Protein AF-A0A976FMQ2-F1 (afdb_monomer)

Solvent-accessible surface area (backbone atoms only — not comparable to full-atom values): 28570 Å² total; per-residue (Å²): 135,79,75,69,65,55,59,58,52,51,51,53,51,54,48,51,52,52,53,52,55,51,50,53,50,53,50,52,52,49,61,71,37,53,89,80,43,77,64,70,78,73,62,71,70,84,76,75,85,75,81,86,77,89,84,86,90,81,86,89,79,91,83,83,87,80,92,86,85,88,82,91,86,89,84,80,89,77,91,83,84,82,88,76,90,79,91,83,90,80,89,81,87,88,83,89,86,84,91,80,91,78,89,80,88,80,90,79,91,76,91,74,92,77,89,82,89,81,91,77,87,81,90,85,78,88,80,83,91,77,90,82,79,87,81,90,78,90,79,89,78,90,72,93,76,81,85,75,87,73,80,88,69,81,72,70,80,70,83,70,49,73,66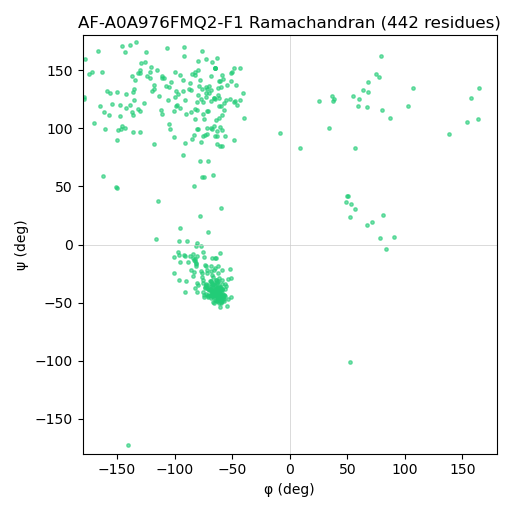,57,50,53,51,55,57,52,48,75,75,53,91,76,56,73,56,98,84,33,38,54,44,46,55,51,28,50,48,47,25,47,68,73,70,52,79,65,35,73,42,79,54,99,92,47,77,39,68,58,24,35,34,31,39,54,53,37,48,48,32,40,69,41,27,68,15,95,44,73,64,54,19,38,52,52,39,26,47,36,33,71,73,54,52,30,43,42,71,82,67,82,52,78,59,54,49,79,35,85,87,42,47,29,28,75,34,68,87,70,64,76,63,74,50,65,61,58,48,52,53,49,50,58,59,48,65,77,62,56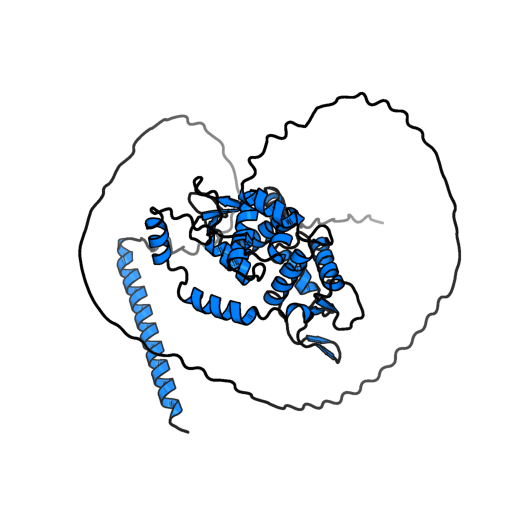,91,40,74,65,57,52,54,48,52,71,65,57,54,80,64,77,74,75,84,81,74,70,67,87,75,34,52,68,59,51,57,54,31,66,39,74,67,43,42,56,36,48,52,41,21,50,50,41,48,29,57,74,68,66,50,51,36,76,52,98,90,39,71,51,22,39,37,31,37,54,51,35,51,49,34,39,74,45,41,61,17,90,50,71,61,34,24,39,50,52,47,31,50,32,42,76,70,57,52,27,45,55,74,50,86,87,54,90,70,58,50,83,38,89,51,50,30,29,56,51,77,59,65,72,57,54,55,52,51,53,48,51,54,52,49,73,73,52,80,81,82,81,80,81,80,80,79,82,85,82,90,129

pLDDT: mean 73.3, std 23.25, range [31.88, 98.5]

InterPro domains:
  IPR000591 DEP domain [PF00610] (198-268)
  IPR000591 DEP domain [PS50186] (194-270)
  IPR000591 DEP domain [SM00049] (194-270)
  IPR000591 DEP domain [SM00049] (338-413)
  IPR036388 Winged helix-like DNA-binding domain superfamily [G3DSA:1.10.10.10] (186-280)
  IPR036388 Winged helix-like DNA-binding domain superfamily [G3DSA:1.10.10.10] (329-424)
  IPR036390 Winged helix DNA-binding domain superfamily [SSF46785] (196-270)
  IPR036390 Winged helix DNA-binding domain superfamily [SSF46785] (343-406)

Secondary structure (DSSP, 8-state):
--SHHHHHHHHHHHHHHHHHHHHHHHHHHHHHHTTT--GGGT---------PPP-----------------------------------------------------------------------------------------------------------HHHHHHHHHHTTS---EETTEEHHHHHHHHHHHHHHS--EEEEETTEEEEEEEEHHHHHHHHHHTTS-SSHHHHHHHHHHHHHTTSEEETTS--SS----TT-EEEE-GGGTT-THHHHHHHHHHHHGGG---HHHHHHHHHHTTS-------GGGS-HHHHHH--HHHHHHHHHHHHHHHHHTT--EEETTEEEEEEHHHHHHHHHHTTS-SSHHHHHHHHHHHHHTTSEEESSTT--S--SSS-EEEE---HHHHHHHHHHHHHHH---------PPPPP-

Mean predicted aligned error: 18.27 Å

Sequence (444 aa):
MTRNYRSSQDDIRALLARTTQALDKIVSIRESMEDLVDFKQFERKPHRLSRPSRVSSSIAELGEHTTRSTPASSYGSTDTSSLSEDTLDRSTNSTVHSSSSFEDEEEHDVDRSREDEGKRHLDSDRSDRRELEEAEEDEAFDGNQTSSSIASSITTVEDITPLKEARLDRLKSIHISFHEGLPKEFFQALCRFLNSALEVKTRHSRFNFYKEAFTGGDAVREMMVSGFAEDHQTATRYGNVLVRLGFIEHVSRTDDQLHNSKDNFYRFTKMLEYDDLAEAFALDTAMRRRTSINANNYRESVVSNESGDVVDYDFATATDEVHALVTDESLQVMARVLHQVFERKNKLLFYKGFVGCFLGAEAVNVMREMRIATTLIDAVLIGQALLDEGLIEPIATTISTFQDNYTGQRMHKNDAIEDYNACRVRMKAAVPLRINLTYPALII

Nearest PDB structures (foldseek):
  6pcv-assembly1_A  TM=8.629E-01  e=3.515E-04  Homo sapiens
  7pec-assembly1_I  TM=3.908E-01  e=3.790E-07  Homo sapiens
  7ped-assembly1_A  TM=6.655E-01  e=2.702E-04  Homo sapiens
  7syf-assembly1_A  TM=4.374E-01  e=1.852E-05  Homo sapiens
  6n9g-assembly2_B  TM=3.089E-01  e=1.614E-03  Bos taurus

Structure (mmCIF, N/CA/C/O backbone):
data_AF-A0A976FMQ2-F1
#
_entry.id   AF-A0A976FMQ2-F1
#
loop_
_atom_site.group_PDB
_atom_site.id
_atom_site.type_symbol
_atom_site.label_atom_id
_atom_site.label_alt_id
_atom_site.label_comp_id
_atom_site.label_asym_id
_atom_site.label_entity_id
_atom_site.label_seq_id
_atom_site.pdbx_PDB_ins_code
_atom_site.Cartn_x
_atom_site.Cartn_y
_atom_site.Cartn_z
_atom_site.occupancy
_atom_site.B_iso_or_equiv
_atom_site.auth_seq_id
_atom_site.auth_comp_id
_atom_site.auth_asym_id
_atom_site.auth_atom_id
_atom_site.pdbx_PDB_model_num
ATOM 1 N N . MET A 1 1 ? -17.821 13.929 -47.823 1.00 51.62 1 MET A N 1
ATOM 2 C CA . MET A 1 1 ? -16.886 14.340 -46.748 1.00 51.62 1 MET A CA 1
ATOM 3 C C . MET A 1 1 ? -17.206 15.697 -46.093 1.00 51.62 1 MET A C 1
ATOM 5 O O . MET A 1 1 ? -16.509 16.079 -45.171 1.00 51.62 1 MET A O 1
ATOM 9 N N . THR A 1 2 ? -18.283 16.411 -46.446 1.00 51.62 2 THR A N 1
ATOM 10 C CA . THR A 1 2 ? -18.580 17.764 -45.909 1.00 51.62 2 THR A CA 1
ATOM 11 C C . THR A 1 2 ? -19.551 17.813 -44.716 1.00 51.62 2 THR A C 1
ATOM 13 O O . THR A 1 2 ? -19.881 18.898 -44.245 1.00 51.62 2 THR A O 1
ATOM 16 N N . ARG A 1 3 ? -20.021 16.666 -44.198 1.00 53.28 3 ARG A N 1
ATOM 17 C CA . ARG A 1 3 ? -21.037 16.618 -43.122 1.00 53.28 3 ARG A CA 1
ATOM 18 C C . ARG A 1 3 ? -20.473 16.709 -41.693 1.00 53.28 3 ARG A C 1
ATOM 20 O O . ARG A 1 3 ? -21.196 17.170 -40.822 1.00 53.28 3 ARG A O 1
ATOM 27 N N . ASN A 1 4 ? -19.195 16.381 -41.474 1.00 56.31 4 ASN A N 1
ATOM 28 C CA . ASN A 1 4 ? -18.569 16.402 -40.136 1.00 56.31 4 ASN A CA 1
ATOM 29 C C . ASN A 1 4 ? -18.052 17.778 -39.688 1.00 56.31 4 ASN A C 1
ATOM 31 O O . ASN A 1 4 ? -17.734 17.956 -38.520 1.00 56.31 4 ASN A O 1
ATOM 35 N N . TYR A 1 5 ? -17.978 18.765 -40.583 1.00 60.78 5 TYR A N 1
ATOM 36 C CA . TYR A 1 5 ? -17.460 20.094 -40.226 1.00 60.78 5 TYR A CA 1
ATOM 37 C C . TYR A 1 5 ? -18.495 20.994 -39.535 1.00 60.78 5 TYR A C 1
ATOM 39 O O . TYR A 1 5 ? -18.134 22.002 -38.939 1.00 60.78 5 TYR A O 1
ATOM 47 N N . ARG A 1 6 ? -19.791 20.661 -39.629 1.00 64.75 6 ARG A N 1
ATOM 48 C CA . ARG A 1 6 ? -20.857 21.460 -39.003 1.00 64.75 6 ARG A CA 1
ATOM 49 C C . ARG A 1 6 ? -21.047 21.131 -37.525 1.00 64.75 6 ARG A C 1
ATOM 51 O O . ARG A 1 6 ? -21.249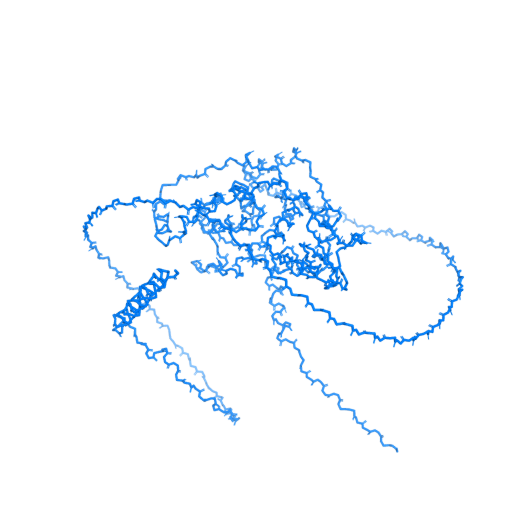 22.054 -36.747 1.00 64.75 6 ARG A O 1
ATOM 58 N N . SER A 1 7 ? -20.917 19.861 -37.133 1.00 69.62 7 SER A N 1
ATOM 59 C CA . SER A 1 7 ? -21.053 19.462 -35.725 1.00 69.62 7 SER A CA 1
ATOM 60 C C . SER A 1 7 ? -19.954 20.070 -34.855 1.00 69.62 7 SER A C 1
ATOM 62 O O . SER A 1 7 ? -20.250 20.630 -33.807 1.00 69.62 7 SER A O 1
ATOM 64 N N . SER A 1 8 ? -18.706 20.090 -35.339 1.00 81.88 8 SER A N 1
ATOM 65 C CA . SER A 1 8 ? -17.591 20.693 -34.598 1.00 81.88 8 SER A CA 1
ATOM 66 C C . SER A 1 8 ? -17.756 22.201 -34.388 1.00 81.88 8 SER A C 1
ATOM 68 O O . SER A 1 8 ? -17.347 22.732 -33.358 1.00 81.88 8 SER A O 1
ATOM 70 N N . GLN A 1 9 ? -18.384 22.909 -35.329 1.00 89.75 9 GLN A N 1
ATOM 71 C CA . GLN A 1 9 ? -18.620 24.345 -35.198 1.00 89.75 9 GLN A CA 1
ATOM 72 C C . GLN A 1 9 ? -19.699 24.664 -34.152 1.00 89.75 9 GLN A C 1
ATOM 74 O O . GLN A 1 9 ? -19.568 25.649 -33.421 1.00 89.75 9 GLN A O 1
ATOM 79 N N . ASP A 1 10 ? -20.742 23.841 -34.059 1.00 91.56 10 ASP A N 1
ATOM 80 C CA . ASP A 1 10 ? -21.799 24.009 -33.059 1.00 91.56 10 ASP A CA 1
ATOM 81 C C . ASP A 1 10 ? -21.313 23.628 -31.652 1.00 91.56 10 ASP A C 1
ATOM 83 O O . ASP A 1 10 ? -21.621 24.339 -30.694 1.00 91.56 10 ASP A O 1
ATOM 87 N N . ASP A 1 11 ? -20.447 22.618 -31.534 1.00 90.06 11 ASP A N 1
ATOM 88 C CA . ASP A 1 11 ? -19.794 22.259 -30.268 1.00 90.06 11 ASP A CA 1
ATOM 89 C C . ASP A 1 11 ? -18.900 23.393 -29.742 1.00 90.06 11 ASP A C 1
ATOM 91 O O . ASP A 1 11 ? -18.936 23.723 -28.552 1.00 90.06 11 ASP A O 1
ATOM 95 N N . ILE A 1 12 ? -18.146 24.053 -30.631 1.00 92.62 12 ILE A N 1
ATOM 96 C CA . ILE A 1 12 ? -17.323 25.221 -30.278 1.00 92.62 12 ILE A CA 1
ATOM 97 C C . ILE A 1 12 ? -18.205 26.384 -29.807 1.00 92.62 12 ILE A C 1
ATOM 99 O O . ILE A 1 12 ? -17.895 27.023 -28.800 1.00 92.62 12 ILE A O 1
ATOM 103 N N . ARG A 1 13 ? -19.332 26.653 -30.480 1.00 95.56 13 ARG A N 1
ATOM 104 C CA . ARG A 1 13 ? -20.279 27.698 -30.047 1.00 95.56 13 ARG A CA 1
ATOM 105 C C . ARG A 1 13 ? -20.900 27.376 -28.690 1.00 95.56 13 ARG A C 1
ATOM 107 O O . ARG A 1 13 ? -20.999 28.265 -27.847 1.00 95.56 13 ARG A O 1
ATOM 114 N N . ALA A 1 14 ? -21.278 26.120 -28.460 1.00 94.94 14 ALA A N 1
ATOM 115 C CA . ALA A 1 14 ? -21.835 25.670 -27.190 1.00 94.94 14 ALA A CA 1
ATOM 116 C C . ALA A 1 14 ? -20.808 25.737 -26.048 1.00 94.94 14 ALA A C 1
ATOM 118 O O . ALA A 1 14 ? -21.165 26.027 -24.904 1.00 94.94 14 ALA A O 1
ATOM 119 N N . LEU A 1 15 ? -19.529 25.479 -26.335 1.00 94.19 15 LEU A N 1
ATOM 120 C CA . LEU A 1 15 ? -18.450 25.667 -25.369 1.00 94.19 15 LEU A CA 1
ATOM 121 C C . LEU A 1 15 ? -18.282 27.149 -25.020 1.00 94.19 15 LEU A C 1
ATOM 123 O O . LEU A 1 15 ? -18.333 27.486 -23.842 1.00 94.19 15 LEU A O 1
ATOM 127 N N . LEU A 1 16 ? -18.176 28.024 -26.025 1.00 96.88 16 LEU A N 1
ATOM 128 C CA . LEU A 1 16 ? -18.038 29.468 -25.818 1.00 96.88 16 LEU A CA 1
ATOM 129 C C . LEU A 1 16 ? -19.204 30.046 -25.008 1.00 96.88 16 LEU A C 1
ATOM 131 O O . LEU A 1 16 ? -18.970 30.784 -24.056 1.00 96.88 16 LEU A O 1
ATOM 135 N N . ALA A 1 17 ? -20.444 29.650 -25.313 1.00 96.94 17 ALA A N 1
ATOM 136 C CA . ALA A 1 17 ? -21.622 30.082 -24.563 1.00 96.94 17 ALA A CA 1
ATOM 137 C C . ALA A 1 17 ? -21.560 29.667 -23.081 1.00 96.94 17 ALA A C 1
ATOM 139 O O . ALA A 1 17 ? -21.852 30.476 -22.200 1.00 96.94 17 ALA A O 1
ATOM 140 N N . ARG A 1 18 ? -21.123 28.432 -22.791 1.00 96.00 18 ARG A N 1
ATOM 141 C CA . ARG A 1 18 ? -20.922 27.960 -21.411 1.00 96.00 18 ARG A CA 1
ATOM 142 C C . ARG A 1 18 ? -19.816 28.732 -20.697 1.00 96.00 18 ARG A C 1
ATOM 144 O O . ARG A 1 18 ? -19.969 29.046 -19.519 1.00 96.00 18 ARG A O 1
ATOM 151 N N . THR A 1 19 ? -18.725 29.061 -21.389 1.00 95.19 19 THR A N 1
ATOM 152 C CA . THR A 1 19 ? -17.627 29.850 -20.815 1.00 95.19 19 THR A CA 1
ATOM 153 C C . THR A 1 19 ? -18.071 31.276 -20.494 1.00 95.19 19 THR A C 1
ATOM 155 O O . THR A 1 19 ? -17.797 31.755 -19.397 1.00 95.19 19 THR A O 1
ATOM 158 N N . THR A 1 20 ? -18.811 31.933 -21.392 1.00 96.19 20 THR A N 1
ATOM 159 C CA . THR A 1 20 ? -19.374 33.269 -21.143 1.00 96.19 20 THR A CA 1
ATOM 160 C C . THR A 1 20 ? -20.338 33.250 -19.959 1.00 96.19 20 THR A C 1
ATOM 162 O O . THR A 1 20 ? -20.176 34.037 -19.034 1.00 96.19 20 THR A O 1
ATOM 165 N N . GLN A 1 21 ? -21.255 32.279 -19.907 1.00 96.94 21 GLN A N 1
ATOM 166 C CA . GLN A 1 21 ? -22.187 32.142 -18.786 1.00 96.94 21 GLN A CA 1
ATOM 167 C C . GLN A 1 21 ? -21.468 31.903 -17.446 1.00 96.94 21 GLN A C 1
ATOM 169 O O . GLN A 1 21 ? -21.910 32.388 -16.404 1.00 96.94 21 GLN A O 1
ATOM 174 N N . ALA A 1 22 ? -20.368 31.144 -17.448 1.00 95.19 22 ALA A N 1
ATOM 175 C CA . ALA A 1 22 ? -19.563 30.928 -16.250 1.00 95.19 22 ALA A CA 1
ATOM 176 C C . ALA A 1 22 ? -18.860 32.216 -15.791 1.00 95.19 22 ALA A C 1
ATOM 178 O O . ALA A 1 22 ? -18.843 32.499 -14.594 1.00 95.19 22 ALA A O 1
ATOM 179 N N . LEU A 1 23 ? -18.328 33.012 -16.725 1.00 96.75 23 LEU A N 1
ATOM 180 C CA . LEU A 1 23 ? -17.718 34.308 -16.419 1.00 96.75 23 LEU A CA 1
ATOM 181 C C . LEU A 1 23 ? -18.743 35.292 -15.845 1.00 96.75 23 LEU A C 1
ATOM 183 O O . LEU A 1 23 ? -18.464 35.906 -14.818 1.00 96.75 23 LEU A O 1
ATOM 187 N N . ASP A 1 24 ? -19.941 35.367 -16.424 1.00 96.75 24 ASP A N 1
ATOM 188 C CA . ASP A 1 24 ? -21.017 36.230 -15.921 1.00 96.75 24 ASP A CA 1
ATOM 189 C C . ASP A 1 24 ? -21.428 35.847 -14.491 1.00 96.75 24 ASP A C 1
ATOM 191 O O . ASP A 1 24 ? -21.626 36.713 -13.641 1.00 96.75 24 ASP A O 1
ATOM 195 N N . LYS A 1 25 ? -21.481 34.543 -14.179 1.00 96.44 25 LYS A N 1
ATOM 196 C CA . LYS A 1 25 ? -21.733 34.069 -12.808 1.00 96.44 25 LYS A CA 1
ATOM 197 C C . LYS A 1 25 ? -20.627 34.473 -11.836 1.00 96.44 25 LYS A C 1
ATOM 199 O O . LYS A 1 25 ? -20.933 34.859 -10.714 1.00 96.44 25 LYS A O 1
ATOM 204 N N . ILE A 1 26 ? -19.359 34.399 -12.243 1.00 94.62 26 ILE A N 1
ATOM 205 C CA . ILE A 1 26 ? -18.229 34.822 -11.400 1.00 94.62 26 ILE A CA 1
ATOM 206 C C . ILE A 1 26 ? -18.301 36.328 -11.126 1.00 94.62 26 ILE A C 1
ATOM 208 O O . ILE A 1 26 ? -18.106 36.745 -9.986 1.00 94.62 26 ILE A O 1
ATOM 212 N N . VAL A 1 27 ? -18.610 37.133 -12.147 1.00 95.25 27 VAL A N 1
ATOM 213 C CA . VAL A 1 27 ? -18.786 38.585 -11.999 1.00 95.25 27 VAL A CA 1
ATOM 214 C C . VAL A 1 27 ? -19.956 38.891 -11.065 1.00 95.25 27 VAL A C 1
ATOM 216 O O . VAL A 1 27 ? -19.775 39.637 -10.111 1.00 95.25 27 VAL A O 1
ATOM 219 N N . SER A 1 28 ? -21.104 38.237 -11.254 1.00 95.88 28 SER A N 1
ATOM 220 C CA . SER A 1 28 ? -22.279 38.413 -10.394 1.00 95.88 28 SER A CA 1
ATOM 221 C C . SER A 1 28 ? -22.006 38.037 -8.932 1.00 95.88 28 SER A C 1
ATOM 223 O O . SER A 1 28 ? -22.394 38.777 -8.028 1.00 95.88 28 SER A O 1
ATOM 225 N N . ILE A 1 29 ? -21.290 36.933 -8.677 1.00 94.38 29 ILE A N 1
ATOM 226 C CA . ILE A 1 29 ? -20.874 36.556 -7.317 1.00 94.38 29 ILE A CA 1
ATOM 227 C C . ILE A 1 29 ? -19.949 37.628 -6.734 1.00 94.38 29 ILE A C 1
ATOM 229 O O . ILE A 1 29 ? -20.152 38.051 -5.598 1.00 94.38 29 ILE A O 1
ATOM 233 N N . ARG A 1 30 ? -18.963 38.104 -7.504 1.00 90.38 30 ARG A N 1
ATOM 234 C CA . ARG A 1 30 ? -18.034 39.148 -7.056 1.00 90.38 30 ARG A CA 1
ATOM 235 C C . ARG A 1 30 ? -18.767 40.435 -6.677 1.00 90.38 30 ARG A C 1
ATOM 237 O O . ARG A 1 30 ? -18.513 40.947 -5.594 1.00 90.38 30 ARG A O 1
ATOM 244 N N . GLU A 1 31 ? -19.668 40.916 -7.529 1.00 92.62 31 GLU A N 1
ATOM 245 C CA . GLU A 1 31 ? -20.476 42.115 -7.271 1.00 92.62 31 GLU A CA 1
ATOM 246 C C . GLU A 1 31 ? -21.351 41.932 -6.024 1.00 92.62 31 GLU A C 1
ATOM 248 O O . GLU A 1 31 ? -21.393 42.808 -5.167 1.00 92.62 31 GLU A O 1
ATOM 253 N N . SER A 1 32 ? -21.964 40.754 -5.842 1.00 94.94 32 SER A N 1
ATOM 254 C CA . SER A 1 32 ? -22.770 40.463 -4.644 1.00 94.94 32 SER A CA 1
ATOM 255 C C . SER A 1 32 ? -21.963 40.421 -3.339 1.00 94.94 32 SER A C 1
ATOM 257 O O . SER A 1 32 ? -22.523 40.580 -2.256 1.00 94.94 32 SER A O 1
ATOM 259 N N . MET A 1 33 ? -20.650 40.195 -3.428 1.00 89.25 33 MET A N 1
ATOM 260 C CA . MET A 1 33 ? -19.748 40.137 -2.279 1.00 89.25 33 MET A CA 1
ATOM 261 C C . MET A 1 33 ? -19.025 41.462 -2.013 1.00 89.25 33 MET A C 1
ATOM 263 O O . MET A 1 33 ? -18.372 41.581 -0.979 1.00 89.25 33 MET A O 1
ATOM 267 N N . GLU A 1 34 ? -19.123 42.449 -2.907 1.00 87.12 34 GLU A N 1
ATOM 268 C CA . GLU A 1 34 ? -18.390 43.720 -2.810 1.00 87.12 34 GLU A CA 1
ATOM 269 C C . GLU A 1 34 ? -18.846 44.577 -1.616 1.00 87.12 34 GLU A C 1
ATOM 271 O O . GLU A 1 34 ? -18.027 45.266 -1.012 1.00 87.12 34 GLU A O 1
ATOM 276 N N . ASP A 1 35 ? -20.102 44.431 -1.182 1.00 86.25 35 ASP A N 1
ATOM 277 C CA . ASP A 1 35 ? -20.623 45.073 0.035 1.00 86.25 35 ASP A CA 1
ATOM 278 C C . ASP A 1 35 ? -20.178 44.372 1.335 1.00 86.25 35 ASP A C 1
ATOM 280 O O . ASP A 1 35 ? -20.179 44.971 2.412 1.00 86.25 35 ASP A O 1
ATOM 284 N N . LEU A 1 36 ? -19.807 43.090 1.254 1.00 85.81 36 LEU A N 1
ATOM 285 C CA . LEU A 1 36 ? -19.478 42.239 2.406 1.00 85.81 36 LEU A CA 1
ATOM 286 C C . LEU A 1 36 ? -17.967 42.097 2.623 1.00 85.81 36 LEU A C 1
ATOM 288 O O . LEU A 1 36 ? -17.523 41.795 3.732 1.00 85.81 36 LEU A O 1
ATOM 292 N N . VAL A 1 37 ? -17.173 42.279 1.568 1.00 85.00 37 VAL A N 1
ATOM 293 C CA . VAL A 1 37 ? -15.734 42.019 1.565 1.00 85.00 37 VAL A CA 1
ATOM 294 C C . VAL A 1 37 ? -14.998 43.227 0.999 1.00 85.00 37 VAL A C 1
ATOM 296 O O . VAL A 1 37 ? -15.085 43.525 -0.188 1.00 85.00 37 VAL A O 1
ATOM 299 N N . ASP A 1 38 ? -14.186 43.888 1.830 1.00 84.75 38 ASP A N 1
ATOM 300 C CA . ASP A 1 38 ? -13.262 44.918 1.347 1.00 84.75 38 ASP A CA 1
ATOM 301 C C . ASP A 1 38 ? -12.115 44.256 0.568 1.00 84.75 38 ASP A C 1
ATOM 303 O O . ASP A 1 38 ? -11.122 43.785 1.134 1.00 84.75 38 ASP A O 1
ATOM 307 N N . PHE A 1 39 ? -12.261 44.186 -0.754 1.00 78.81 39 PHE A N 1
ATOM 308 C CA . PHE A 1 39 ? -11.273 43.577 -1.643 1.00 78.81 39 PHE A CA 1
ATOM 309 C C . PHE A 1 39 ? -9.951 44.361 -1.719 1.00 78.81 39 PHE A C 1
ATOM 311 O O . PHE A 1 39 ? -8.944 43.805 -2.167 1.00 78.81 39 PHE A O 1
ATOM 318 N N . LYS A 1 40 ? -9.889 45.600 -1.202 1.00 78.25 40 LYS A N 1
ATOM 319 C CA . LYS A 1 40 ? -8.642 46.384 -1.156 1.00 78.25 40 LYS A CA 1
ATOM 320 C C . LYS A 1 40 ? -7.580 45.759 -0.256 1.00 78.25 40 LYS A C 1
ATOM 322 O O . LYS A 1 40 ? -6.397 46.027 -0.446 1.00 78.25 40 LYS A O 1
ATOM 327 N N . GLN A 1 41 ? -7.961 44.883 0.677 1.00 78.75 41 GLN A N 1
ATOM 328 C CA . GLN A 1 41 ? -6.995 44.147 1.499 1.00 78.75 41 GLN A CA 1
ATOM 329 C C . GLN A 1 41 ? -6.176 43.117 0.694 1.00 78.75 41 GLN A C 1
ATOM 331 O O . GLN A 1 41 ? -5.070 42.753 1.100 1.00 78.75 41 GLN A O 1
ATOM 336 N N . PHE A 1 42 ? -6.691 42.663 -0.456 1.00 77.75 42 PHE A N 1
ATOM 337 C CA . PHE A 1 42 ? -6.021 41.693 -1.332 1.00 77.75 42 PHE A CA 1
ATOM 338 C C . PHE A 1 42 ? -5.223 42.349 -2.459 1.00 77.75 42 PHE A C 1
ATOM 340 O O . PHE A 1 42 ? -4.345 41.707 -3.039 1.00 77.75 42 PHE A O 1
ATOM 347 N N . GLU A 1 43 ? -5.447 43.638 -2.721 1.00 76.06 43 GLU A N 1
ATOM 348 C CA . GLU A 1 43 ? -4.567 44.457 -3.550 1.00 76.06 43 GLU A CA 1
ATOM 349 C C . GLU A 1 43 ? -3.259 44.726 -2.789 1.00 76.06 43 GLU A C 1
ATOM 351 O O . GLU A 1 43 ? -2.980 45.826 -2.306 1.00 76.06 43 GLU A O 1
ATOM 356 N N . ARG A 1 44 ? -2.418 43.691 -2.654 1.00 71.25 44 ARG A N 1
ATOM 357 C CA . ARG A 1 44 ? -1.049 43.837 -2.156 1.00 71.25 44 ARG A CA 1
ATOM 358 C C . ARG A 1 44 ? -0.310 44.797 -3.083 1.00 71.25 44 ARG A C 1
ATOM 360 O O . ARG A 1 44 ? 0.189 44.399 -4.134 1.00 71.25 44 ARG A O 1
ATOM 367 N N . LYS A 1 45 ? -0.213 46.066 -2.669 1.00 67.38 45 LYS A N 1
ATOM 368 C CA . LYS A 1 45 ? 0.689 47.049 -3.279 1.00 67.38 45 LYS A CA 1
ATOM 369 C C . LYS A 1 45 ? 2.068 46.397 -3.405 1.00 67.38 45 LYS A C 1
ATOM 371 O O . LYS A 1 45 ? 2.604 45.979 -2.375 1.00 67.38 45 LYS A O 1
ATOM 376 N N . PRO A 1 46 ? 2.658 46.311 -4.610 1.00 57.88 46 PRO A N 1
ATOM 377 C CA . PRO A 1 46 ? 3.999 45.776 -4.775 1.00 57.88 46 PRO A CA 1
ATOM 378 C C . PRO A 1 46 ? 4.965 46.657 -3.979 1.00 57.88 46 PRO A C 1
ATOM 380 O O . PRO A 1 46 ? 5.313 47.767 -4.385 1.00 57.88 46 PRO A O 1
ATOM 383 N N . HIS A 1 47 ? 5.347 46.181 -2.795 1.00 51.78 47 HIS A N 1
ATOM 384 C CA . HIS A 1 47 ? 6.339 46.821 -1.949 1.00 51.78 47 HIS A CA 1
ATOM 385 C C . HIS A 1 47 ? 7.678 46.712 -2.676 1.00 51.78 47 HIS A C 1
ATOM 387 O O . HIS A 1 47 ? 8.322 45.663 -2.682 1.00 51.78 47 HIS A O 1
ATOM 393 N N . ARG A 1 48 ? 8.082 47.799 -3.344 1.00 50.09 48 ARG A N 1
ATOM 394 C CA . ARG A 1 48 ? 9.459 47.962 -3.807 1.00 50.09 48 ARG A CA 1
ATOM 395 C C . ARG A 1 48 ? 10.358 47.851 -2.580 1.00 50.09 48 ARG A C 1
ATOM 397 O O . ARG A 1 48 ? 10.269 48.669 -1.669 1.00 50.09 48 ARG A O 1
ATOM 404 N N . LEU A 1 49 ? 11.187 46.813 -2.568 1.00 47.00 49 LEU A N 1
ATOM 405 C CA . LEU A 1 49 ? 12.181 46.552 -1.537 1.00 47.00 49 LEU A CA 1
ATOM 406 C C . LEU A 1 49 ? 13.216 47.683 -1.530 1.00 47.00 49 LEU A C 1
ATOM 408 O O . LEU A 1 49 ? 14.195 47.668 -2.276 1.00 47.00 49 LEU A O 1
ATOM 412 N N . SER A 1 50 ? 12.979 48.681 -0.685 1.00 45.47 50 SER A N 1
ATOM 413 C CA . SER A 1 50 ? 13.979 49.670 -0.307 1.00 45.47 50 SER A CA 1
ATOM 414 C C . SER A 1 50 ? 15.010 49.000 0.597 1.00 45.47 50 SER A C 1
ATOM 416 O O . SER A 1 50 ? 14.715 48.541 1.697 1.00 45.47 50 SER A O 1
ATOM 418 N N . ARG A 1 51 ? 16.230 48.939 0.072 1.00 48.78 51 ARG A N 1
ATOM 419 C CA . ARG A 1 51 ? 17.491 48.524 0.691 1.00 48.78 51 ARG A CA 1
ATOM 420 C C . ARG A 1 51 ? 17.639 49.044 2.140 1.00 48.78 51 ARG A C 1
ATOM 422 O O . ARG A 1 51 ? 17.505 50.251 2.341 1.00 48.78 51 ARG A O 1
ATOM 429 N N . PRO A 1 52 ? 17.977 48.202 3.134 1.00 44.56 52 PRO A N 1
ATOM 430 C CA . PRO A 1 52 ? 18.141 48.665 4.509 1.00 44.56 52 PRO A CA 1
ATOM 431 C C . PRO A 1 52 ? 19.515 49.321 4.707 1.00 44.56 52 PRO A C 1
ATOM 433 O O . PRO A 1 52 ? 20.553 48.693 4.483 1.00 44.56 52 PRO A O 1
ATOM 436 N N . SER A 1 53 ? 19.530 50.583 5.150 1.00 42.44 53 SER A N 1
ATOM 437 C CA . SER A 1 53 ? 20.713 51.195 5.756 1.00 42.44 53 SER A CA 1
ATOM 438 C C . SER A 1 53 ? 20.733 50.911 7.256 1.00 42.44 53 SER A C 1
ATOM 440 O O . SER A 1 53 ? 19.734 51.071 7.951 1.00 42.44 53 SER A O 1
ATOM 442 N N . ARG A 1 54 ? 21.909 50.510 7.739 1.00 49.59 54 ARG A N 1
ATOM 443 C CA . ARG A 1 54 ? 22.295 50.464 9.154 1.00 49.59 54 ARG A CA 1
ATOM 444 C C . ARG A 1 54 ? 22.010 51.800 9.862 1.00 49.59 54 ARG A C 1
ATOM 446 O O . ARG A 1 54 ? 22.227 52.841 9.249 1.00 49.59 54 ARG A O 1
ATOM 453 N N . VAL A 1 55 ? 21.678 51.739 11.158 1.00 40.00 55 VAL A N 1
ATOM 454 C CA . VAL A 1 55 ? 22.440 52.292 12.310 1.00 40.00 55 VAL A CA 1
ATOM 455 C C . VAL A 1 55 ? 21.511 52.530 13.532 1.00 40.00 55 VAL A C 1
ATOM 457 O O . VAL A 1 55 ? 20.520 53.238 13.431 1.00 40.00 55 VAL A O 1
ATOM 460 N N . SER A 1 56 ? 21.923 51.937 14.665 1.00 36.47 56 SER A N 1
ATOM 461 C CA . SER A 1 56 ? 21.823 52.344 16.090 1.00 36.47 56 SER A CA 1
ATOM 462 C C . SER A 1 56 ? 20.512 52.456 16.903 1.00 36.47 56 SER A C 1
ATOM 464 O O . SER A 1 56 ? 19.680 53.322 16.687 1.00 36.47 56 SER A O 1
ATOM 466 N N . SER A 1 57 ? 20.478 51.609 17.950 1.00 38.69 57 SER A N 1
ATOM 467 C CA . SER A 1 57 ? 20.302 51.848 19.409 1.00 38.69 57 SER A CA 1
ATOM 468 C C . SER A 1 57 ? 19.360 52.930 19.974 1.00 38.69 57 SER A C 1
ATOM 470 O O . SER A 1 57 ? 19.619 54.112 19.779 1.00 38.69 57 SER A O 1
ATOM 472 N N . SER A 1 58 ? 18.470 52.526 20.896 1.00 34.47 58 SER A N 1
ATOM 473 C CA . SER A 1 58 ? 18.422 52.899 22.341 1.00 34.47 58 SER A CA 1
ATOM 474 C C . SER A 1 58 ? 17.231 52.158 22.996 1.00 34.47 58 SER A C 1
ATOM 476 O O . SER A 1 58 ? 16.197 52.029 22.358 1.00 34.47 58 SER A O 1
ATOM 478 N N . ILE A 1 59 ? 17.377 51.409 24.095 1.00 43.56 59 ILE A N 1
ATOM 479 C CA . ILE A 1 59 ? 17.341 51.797 25.525 1.00 43.56 59 ILE A CA 1
ATOM 480 C C . ILE A 1 59 ? 15.990 52.352 26.036 1.00 43.56 59 ILE A C 1
ATOM 482 O O . ILE A 1 59 ? 15.445 53.268 25.431 1.00 43.56 59 ILE A O 1
ATOM 486 N N . ALA A 1 60 ? 15.579 51.824 27.206 1.00 37.38 60 ALA A N 1
ATOM 487 C CA . ALA A 1 60 ? 14.479 52.229 28.107 1.00 37.38 60 ALA A CA 1
ATOM 488 C C . ALA A 1 60 ? 13.045 51.876 27.621 1.00 37.38 60 ALA A C 1
ATOM 490 O O . ALA A 1 60 ? 12.789 51.845 26.428 1.00 37.38 60 ALA A O 1
ATOM 491 N N . GLU A 1 61 ? 12.045 51.551 28.445 1.00 36.41 61 GLU A N 1
ATOM 492 C CA . GLU A 1 61 ? 11.886 51.569 29.903 1.00 36.41 61 GLU A CA 1
ATOM 493 C C . GLU A 1 61 ? 10.621 50.773 30.294 1.00 36.41 61 GLU A C 1
ATOM 495 O O . GLU A 1 61 ? 9.785 50.454 29.450 1.00 36.41 61 GLU A O 1
ATOM 500 N N . LEU A 1 62 ? 10.515 50.481 31.592 1.00 37.09 62 LEU A N 1
ATOM 501 C CA . LEU A 1 62 ? 9.386 49.907 32.331 1.00 37.09 62 LEU A CA 1
ATOM 502 C C . LEU A 1 62 ? 7.997 50.485 31.987 1.00 37.09 62 LEU A C 1
ATOM 504 O O . LEU A 1 62 ? 7.843 51.681 3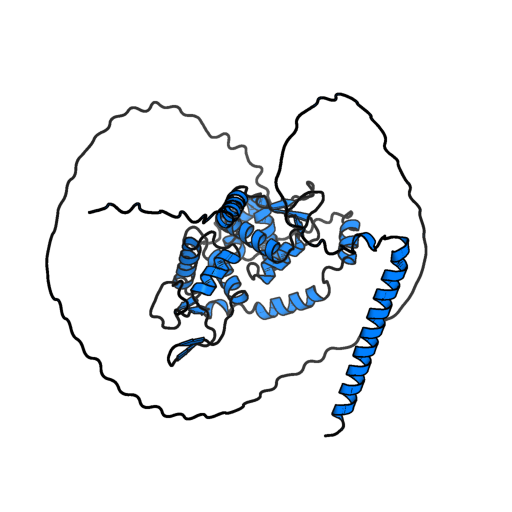1.757 1.00 37.09 62 LEU A O 1
ATOM 508 N N . GLY A 1 63 ? 6.965 49.652 32.159 1.00 33.53 63 GLY A N 1
ATOM 509 C CA . GLY A 1 63 ? 5.576 50.093 32.310 1.00 33.53 63 GLY A CA 1
ATOM 510 C C . GLY A 1 63 ? 4.643 48.958 32.733 1.00 33.53 63 GLY A C 1
ATOM 511 O O . GLY A 1 63 ? 4.313 48.091 31.930 1.00 33.53 63 GLY A O 1
ATOM 512 N N . GLU A 1 64 ? 4.254 48.967 34.007 1.00 37.00 64 GLU A N 1
ATOM 513 C CA . GLU A 1 64 ? 3.297 48.068 34.663 1.00 37.00 64 GLU A CA 1
ATOM 514 C C . GLU A 1 64 ? 1.821 48.384 34.328 1.00 37.00 64 GLU A C 1
ATOM 516 O O . GLU A 1 64 ? 1.483 49.487 33.904 1.00 37.00 64 GLU A O 1
ATOM 521 N N . HIS A 1 65 ? 0.952 47.421 34.681 1.00 34.66 65 HIS A N 1
ATOM 522 C CA . HIS A 1 65 ? -0.522 47.474 34.776 1.00 34.66 65 HIS A CA 1
ATOM 523 C C . HIS A 1 65 ? -1.279 47.403 33.426 1.00 34.66 65 HIS A C 1
ATOM 525 O O . HIS A 1 65 ? -0.848 47.921 32.412 1.00 34.66 65 HIS A O 1
ATOM 531 N N . THR A 1 66 ? -2.449 46.774 33.280 1.00 34.81 66 THR A N 1
ATOM 532 C CA . THR A 1 66 ? -3.565 46.597 34.217 1.00 34.81 66 THR A CA 1
ATOM 533 C C . THR A 1 66 ? -4.469 45.457 33.725 1.00 34.81 66 THR A C 1
ATOM 535 O O . THR A 1 66 ? -4.650 45.255 32.526 1.00 34.81 66 THR A O 1
ATOM 538 N N . THR A 1 67 ? -5.082 44.753 34.669 1.00 42.94 67 THR A N 1
ATOM 539 C CA . THR A 1 67 ? -6.221 43.846 34.504 1.00 42.94 67 THR A CA 1
ATOM 540 C C . THR A 1 67 ? -7.416 44.513 33.805 1.00 42.94 67 THR A C 1
ATOM 542 O O . THR A 1 67 ? -7.815 45.617 34.175 1.00 42.94 67 THR A O 1
ATOM 545 N N . ARG A 1 68 ? -8.071 43.821 32.859 1.00 43.28 68 ARG A N 1
ATOM 546 C CA . ARG A 1 68 ? -9.482 44.091 32.530 1.00 43.28 68 ARG A CA 1
ATOM 547 C C . ARG A 1 68 ? -10.188 42.871 31.943 1.00 43.28 68 ARG A C 1
ATOM 549 O O . ARG A 1 68 ? -9.806 42.343 30.906 1.00 43.28 68 ARG A O 1
ATOM 556 N N . SER A 1 69 ? -11.237 42.467 32.644 1.00 38.50 69 SER A N 1
ATOM 557 C CA . SER A 1 69 ? -12.120 41.342 32.357 1.00 38.50 69 SER A CA 1
ATOM 558 C C . SER A 1 69 ? -13.348 41.752 31.523 1.00 38.50 69 SER A C 1
ATOM 560 O O . SER A 1 69 ? -13.775 42.906 31.588 1.00 38.50 69 SER A O 1
ATOM 562 N N . THR A 1 70 ? -13.986 40.731 30.922 1.00 38.22 70 THR A N 1
ATOM 563 C CA . THR A 1 70 ? -15.406 40.600 30.478 1.00 38.22 70 THR A CA 1
ATOM 564 C C . THR A 1 70 ? -15.847 41.252 29.151 1.00 38.22 70 THR A C 1
ATOM 566 O O . THR A 1 70 ? -15.207 42.211 28.725 1.00 38.22 70 THR A O 1
ATOM 569 N N . PRO A 1 71 ? -17.003 40.859 28.550 1.00 50.94 71 PRO A N 1
ATOM 570 C CA . PRO A 1 71 ? -17.769 39.597 28.632 1.00 50.94 71 PRO A CA 1
ATOM 571 C C . PRO A 1 71 ? -18.220 39.022 27.263 1.00 50.94 71 PRO A C 1
ATOM 573 O O . PRO A 1 71 ? -18.113 39.641 26.209 1.00 50.94 71 PRO A O 1
ATOM 576 N N . ALA A 1 72 ? -18.802 37.823 27.352 1.00 39.34 72 ALA A N 1
ATOM 577 C CA . ALA A 1 72 ? -19.621 37.141 26.357 1.00 39.34 72 ALA A CA 1
ATOM 578 C C . ALA A 1 72 ? -20.757 38.000 25.767 1.00 39.34 72 ALA A C 1
ATOM 580 O O . ALA A 1 72 ? -21.388 38.785 26.475 1.00 39.34 72 ALA A O 1
ATOM 581 N N . SER A 1 73 ? -21.100 37.742 24.500 1.00 39.50 73 SER A N 1
ATOM 582 C CA . SER A 1 73 ? -22.416 38.076 23.956 1.00 39.50 73 SER A CA 1
ATOM 583 C C . SER A 1 73 ? -22.955 36.927 23.106 1.00 39.50 73 SER A C 1
ATOM 585 O O . SER A 1 73 ? -22.247 36.349 22.283 1.00 39.50 73 SER A O 1
ATOM 587 N N . SER A 1 74 ? -24.206 36.601 23.406 1.00 39.00 74 SER A N 1
ATOM 588 C CA . SER A 1 74 ? -25.087 35.619 22.794 1.00 39.00 74 SER A CA 1
ATOM 589 C C . SER A 1 74 ? -25.924 36.314 21.719 1.00 39.00 74 SER A C 1
ATOM 591 O O . SER A 1 74 ? -26.492 37.368 21.989 1.00 39.00 74 SER A O 1
ATOM 593 N N . TYR A 1 75 ? -26.001 35.718 20.533 1.00 42.19 75 TYR A N 1
ATOM 594 C CA . TYR A 1 75 ? -26.982 35.963 19.469 1.00 42.19 75 TYR A CA 1
ATOM 595 C C . TYR A 1 75 ? -27.116 34.607 18.757 1.00 42.19 75 TYR A C 1
ATOM 597 O O . TYR A 1 75 ? -26.106 33.966 18.493 1.00 42.19 75 TYR A O 1
ATOM 605 N N . GLY A 1 76 ? -28.275 34.032 18.467 1.00 36.34 76 GLY A N 1
ATOM 606 C CA . GLY A 1 76 ? -29.610 34.580 18.283 1.00 36.34 76 GLY A CA 1
ATOM 607 C C . GLY A 1 76 ? -30.172 33.838 17.071 1.00 36.34 76 GLY A C 1
ATOM 608 O O . GLY A 1 76 ? -29.843 34.182 15.941 1.00 36.34 76 GLY A O 1
ATOM 609 N N . SER A 1 77 ? -30.922 32.762 17.320 1.00 36.41 77 SER A N 1
ATOM 610 C CA . SER A 1 77 ? -31.589 31.961 16.286 1.00 36.41 77 SER A CA 1
ATOM 611 C C . SER A 1 77 ? -32.603 32.801 15.517 1.00 36.41 77 SER A C 1
ATOM 613 O O . SER A 1 77 ? -33.343 33.576 16.122 1.00 36.41 77 SER A O 1
ATOM 615 N N . THR A 1 78 ? -32.685 32.590 14.204 1.00 42.66 78 THR A N 1
ATOM 616 C CA . THR A 1 78 ? -33.879 32.917 13.420 1.00 42.66 78 THR A CA 1
ATOM 617 C C . THR A 1 78 ? -34.242 31.726 12.546 1.00 42.66 78 THR A C 1
ATOM 619 O O . THR A 1 78 ? -33.475 31.295 11.686 1.00 42.66 78 THR A O 1
ATOM 622 N N . ASP A 1 79 ? -35.425 31.192 12.828 1.00 40.91 79 ASP A N 1
ATOM 623 C CA . ASP A 1 79 ? -36.181 30.294 11.974 1.00 40.91 79 ASP A CA 1
ATOM 624 C C . ASP A 1 79 ? -36.553 31.012 10.676 1.00 40.91 79 ASP A C 1
ATOM 626 O O . ASP A 1 79 ? -37.074 32.126 10.720 1.00 40.91 79 ASP A O 1
ATOM 630 N N . THR A 1 80 ? -36.385 30.352 9.531 1.00 41.62 80 THR A N 1
ATOM 631 C CA . THR A 1 80 ? -37.299 30.547 8.401 1.00 41.62 80 THR A CA 1
ATOM 632 C C . THR A 1 80 ? -37.525 29.223 7.690 1.00 41.62 80 THR A C 1
ATOM 634 O O . THR A 1 80 ? -36.612 28.457 7.389 1.00 41.62 80 THR A O 1
ATOM 637 N N . SER A 1 81 ? -38.804 28.954 7.510 1.00 38.44 81 SER A N 1
ATOM 638 C CA . SER A 1 81 ? -39.423 27.798 6.900 1.00 38.44 81 SER A CA 1
ATOM 639 C C . SER A 1 81 ? -39.672 28.016 5.404 1.00 38.44 81 SER A C 1
ATOM 641 O O . SER A 1 81 ? -39.651 29.142 4.912 1.00 38.44 81 SER A O 1
ATOM 643 N N . SER A 1 82 ? -40.043 26.904 4.762 1.00 34.69 82 SER A N 1
ATOM 644 C CA . SER A 1 82 ? -40.985 26.772 3.639 1.00 34.69 82 SER A CA 1
ATOM 645 C C . SER A 1 82 ? -40.467 26.569 2.211 1.00 34.69 82 SER A C 1
ATOM 647 O O . SER A 1 82 ? -39.918 27.484 1.612 1.00 34.69 82 SER A O 1
ATOM 649 N N . LEU A 1 83 ? -40.889 25.397 1.687 1.00 34.59 83 LEU A N 1
ATOM 650 C CA . LEU A 1 83 ? -41.584 25.138 0.403 1.00 34.59 83 LEU A CA 1
ATOM 651 C C . LEU A 1 83 ? -40.745 25.380 -0.868 1.00 34.59 83 LEU A C 1
ATOM 653 O O . LEU A 1 83 ? -40.097 26.405 -0.996 1.00 34.59 83 LEU A O 1
ATOM 657 N N . SER A 1 84 ? -40.660 24.497 -1.864 1.00 35.66 84 SER A N 1
ATOM 658 C CA . SER A 1 84 ? -41.644 23.639 -2.558 1.00 35.66 84 SER A CA 1
ATOM 659 C C . SER A 1 84 ? -40.841 22.678 -3.488 1.00 35.66 84 SER A C 1
ATOM 661 O O . SER A 1 84 ? -39.702 23.003 -3.816 1.00 35.66 84 SER A O 1
ATOM 663 N N . GLU A 1 85 ? -41.268 21.433 -3.769 1.00 39.22 85 GLU A N 1
ATOM 664 C CA . GLU A 1 85 ? -41.967 21.016 -5.024 1.00 39.22 85 GLU A CA 1
ATOM 665 C C . GLU A 1 85 ? -41.152 21.397 -6.296 1.00 39.22 85 GLU A C 1
ATOM 667 O O . GLU A 1 85 ? -40.764 22.546 -6.448 1.00 39.22 85 GLU A O 1
ATOM 672 N N . ASP A 1 86 ? -40.822 20.563 -7.284 1.00 31.88 86 ASP A N 1
ATOM 673 C CA . ASP A 1 86 ? -41.479 19.377 -7.818 1.00 31.88 86 ASP A CA 1
ATOM 674 C C . ASP A 1 86 ? -40.605 18.755 -8.950 1.00 31.88 86 ASP A C 1
ATOM 676 O O . ASP A 1 86 ? -39.753 19.431 -9.527 1.00 31.88 86 ASP A O 1
ATOM 680 N N . THR A 1 87 ? -40.848 17.469 -9.229 1.00 34.19 87 THR A N 1
ATOM 681 C CA . THR A 1 87 ? -40.755 16.716 -10.507 1.00 34.19 87 THR A CA 1
ATOM 682 C C . THR A 1 87 ? -39.627 16.944 -11.555 1.00 34.19 87 THR A C 1
ATOM 684 O O . THR A 1 87 ? -39.482 17.995 -12.167 1.00 34.19 87 THR A O 1
ATOM 687 N N . LEU A 1 88 ? -38.915 15.863 -11.928 1.00 38.12 88 LEU A N 1
ATOM 688 C CA . LEU A 1 88 ? -39.134 15.106 -13.186 1.00 38.12 88 LEU A CA 1
ATOM 689 C C . LEU A 1 88 ? -37.968 14.164 -13.551 1.00 38.12 88 LEU A C 1
ATOM 691 O O . LEU A 1 88 ? -36.793 14.528 -13.577 1.00 38.12 88 LEU A O 1
ATOM 695 N N . ASP A 1 89 ? -38.374 12.956 -13.935 1.00 40.66 89 ASP A N 1
ATOM 696 C CA . ASP A 1 89 ? -37.616 11.886 -14.572 1.00 40.66 89 ASP A CA 1
ATOM 697 C C . ASP A 1 89 ? -36.831 12.319 -15.818 1.00 40.66 89 ASP A C 1
ATOM 699 O O . ASP A 1 89 ? -37.382 12.975 -16.706 1.00 40.66 89 ASP A O 1
ATOM 703 N N . ARG A 1 90 ? -35.606 11.791 -15.990 1.00 38.31 90 ARG A N 1
ATOM 704 C CA . ARG A 1 90 ? -35.123 11.406 -17.330 1.00 38.31 90 ARG A CA 1
ATOM 705 C C . ARG A 1 90 ? -33.956 10.414 -17.303 1.00 38.31 90 ARG A C 1
ATOM 707 O O . ARG A 1 90 ? -32.791 10.784 -17.198 1.00 38.31 90 ARG A O 1
ATOM 714 N N . SER A 1 91 ? -34.288 9.142 -17.503 1.00 41.03 91 SER A N 1
ATOM 715 C CA . SER A 1 91 ? -33.385 8.119 -18.045 1.00 41.03 91 SER A CA 1
ATOM 716 C C . SER A 1 91 ? -32.874 8.498 -19.441 1.00 41.03 91 SER A C 1
ATOM 718 O O . SER A 1 91 ? -33.651 9.035 -20.224 1.00 41.03 91 SER A O 1
ATOM 720 N N . THR A 1 92 ? -31.627 8.132 -19.777 1.00 38.44 92 THR A N 1
ATOM 721 C CA . THR A 1 92 ? -31.290 7.279 -20.945 1.00 38.44 92 THR A CA 1
ATOM 722 C C . THR A 1 92 ? -29.782 6.995 -21.062 1.00 38.44 92 THR A C 1
ATOM 724 O O . THR A 1 92 ? -28.978 7.912 -21.174 1.00 38.44 92 THR A O 1
ATOM 727 N N . ASN A 1 93 ? -29.483 5.695 -21.125 1.00 33.06 93 ASN A N 1
ATOM 728 C CA . ASN A 1 93 ? -28.613 4.955 -22.051 1.00 33.06 93 ASN A CA 1
ATOM 729 C C . ASN A 1 93 ? -27.105 5.243 -22.204 1.00 33.06 93 ASN A C 1
ATOM 731 O O . ASN A 1 93 ? -26.643 6.307 -22.600 1.00 33.06 93 ASN A O 1
ATOM 735 N N . SER A 1 94 ? -26.380 4.139 -22.019 1.00 37.41 94 SER A N 1
ATOM 736 C CA . SER A 1 94 ? -25.039 3.774 -22.467 1.00 37.41 94 SER A CA 1
ATOM 737 C C . SER A 1 94 ? -24.914 3.654 -23.993 1.00 37.41 94 SER A C 1
ATOM 739 O O . SER A 1 94 ? -25.857 3.217 -24.649 1.00 37.41 94 SER A O 1
ATOM 741 N N . THR A 1 95 ? -23.718 3.894 -24.553 1.00 34.19 95 THR A N 1
ATOM 742 C CA . THR A 1 95 ? -23.146 3.034 -25.615 1.00 34.19 95 THR A CA 1
ATOM 743 C C . THR A 1 95 ? -21.618 3.174 -25.716 1.00 34.19 95 THR A C 1
ATOM 745 O O . THR A 1 95 ? -21.068 4.271 -25.726 1.00 34.19 95 THR A O 1
ATOM 748 N N . VAL A 1 96 ? -20.977 2.009 -25.759 1.00 43.25 96 VAL A N 1
ATOM 749 C CA . VAL A 1 96 ? -19.590 1.663 -26.125 1.00 43.25 96 VAL A CA 1
ATOM 750 C C . VAL A 1 96 ? -19.263 1.984 -27.594 1.00 43.25 96 VAL A C 1
ATOM 752 O O . VAL A 1 96 ? -20.201 2.112 -28.365 1.00 43.25 96 VAL A O 1
ATOM 755 N N . HIS A 1 97 ? -17.963 2.088 -27.941 1.00 35.44 97 HIS A N 1
ATOM 756 C CA . HIS A 1 97 ? -17.240 1.669 -29.181 1.00 35.44 97 HIS A CA 1
ATOM 757 C C . HIS A 1 97 ? -15.866 2.400 -29.218 1.00 35.44 97 HIS A C 1
ATOM 759 O O . HIS A 1 97 ? -15.827 3.623 -29.182 1.00 35.44 97 HIS A O 1
ATOM 765 N N . SER A 1 98 ? -14.721 1.735 -29.003 1.00 32.28 98 SER A N 1
ATOM 766 C CA . SER A 1 98 ? -13.885 0.968 -29.960 1.00 32.28 98 SER A CA 1
ATOM 767 C C . SER A 1 98 ? -12.827 1.802 -30.721 1.00 32.28 98 SER A C 1
ATOM 769 O O . SER A 1 98 ? -13.154 2.578 -31.606 1.00 32.28 98 SER A O 1
ATOM 771 N N . SER A 1 99 ? -11.555 1.570 -30.355 1.00 39.25 99 SER A N 1
ATOM 772 C CA . SER A 1 99 ? -10.374 1.265 -31.203 1.00 39.25 99 SER A CA 1
ATOM 773 C C . SER A 1 99 ? -10.160 1.929 -32.583 1.00 39.25 99 SER A C 1
ATOM 775 O O . SER A 1 99 ? -10.904 1.664 -33.523 1.00 39.25 99 SER A O 1
ATOM 777 N N . SER A 1 100 ? -8.999 2.583 -32.746 1.00 37.66 100 SER A N 1
ATOM 778 C CA . SER A 1 100 ? -8.224 2.723 -34.004 1.00 37.66 100 SER A CA 1
ATOM 779 C C . SER A 1 100 ? -6.753 3.008 -33.623 1.00 37.66 100 SER A C 1
ATOM 781 O O . SER A 1 100 ? -6.520 3.994 -32.932 1.00 37.66 100 SER A O 1
ATOM 783 N N . SER A 1 101 ? -5.741 2.151 -33.815 1.00 42.78 101 SER A N 1
ATOM 784 C CA . SER A 1 101 ? -5.200 1.529 -35.041 1.00 42.78 101 SER A CA 1
ATOM 785 C C . SER A 1 101 ? -4.765 2.551 -36.091 1.00 42.78 101 SER A C 1
ATOM 787 O O . SER A 1 101 ? -5.524 2.813 -37.018 1.00 42.78 101 SER A O 1
ATOM 789 N N . PHE A 1 102 ? -3.544 3.076 -35.953 1.00 40.12 102 PHE A N 1
ATOM 790 C CA . PHE A 1 102 ? -2.783 3.654 -37.061 1.00 40.12 102 PHE A CA 1
ATOM 791 C C . PHE A 1 102 ? -1.327 3.191 -36.968 1.00 40.12 102 PHE A C 1
ATOM 793 O O . PHE A 1 102 ? -0.629 3.474 -35.995 1.00 40.12 102 PHE A O 1
ATOM 800 N N . GLU A 1 103 ? -0.955 2.398 -37.967 1.00 47.41 103 GLU A N 1
ATOM 801 C CA . GLU A 1 103 ? 0.405 2.114 -38.403 1.00 47.41 103 GLU A CA 1
ATOM 802 C C . GLU A 1 103 ? 0.916 3.372 -39.112 1.00 47.41 103 GLU A C 1
ATOM 804 O O . GLU A 1 103 ? 0.173 3.948 -39.904 1.00 47.41 103 GLU A O 1
ATOM 809 N N . ASP A 1 104 ? 2.145 3.795 -38.832 1.00 47.91 104 ASP A N 1
ATOM 810 C CA . ASP A 1 104 ? 2.902 4.592 -39.794 1.00 47.91 104 ASP A CA 1
ATOM 811 C C . ASP A 1 104 ? 4.367 4.162 -39.739 1.00 47.91 104 ASP A C 1
ATOM 813 O O . ASP A 1 104 ? 5.041 4.206 -38.704 1.00 47.91 104 ASP A O 1
ATOM 817 N N . GLU A 1 105 ? 4.777 3.647 -40.890 1.00 49.50 105 GLU A N 1
ATOM 818 C CA . GLU A 1 105 ? 6.112 3.255 -41.286 1.00 49.50 105 GLU A CA 1
ATOM 819 C C . GLU A 1 105 ? 6.944 4.519 -41.520 1.00 49.50 105 GLU A C 1
ATOM 821 O O . GLU A 1 105 ? 6.534 5.400 -42.272 1.00 49.50 105 GLU A O 1
ATOM 826 N N . GLU A 1 106 ? 8.138 4.605 -40.936 1.00 50.09 106 GLU A N 1
ATOM 827 C CA . GLU A 1 106 ? 9.153 5.509 -41.477 1.00 50.09 106 GLU A CA 1
ATOM 828 C C . GLU A 1 106 ? 10.539 4.873 -41.342 1.00 50.09 106 GLU A C 1
ATOM 830 O O . GLU A 1 106 ? 11.155 4.809 -40.275 1.00 50.09 106 GLU A O 1
ATOM 835 N N . GLU A 1 107 ? 10.976 4.323 -42.472 1.00 51.06 107 GLU A N 1
ATOM 836 C CA . GLU A 1 107 ? 12.319 3.839 -42.744 1.00 51.06 107 GLU A CA 1
ATOM 837 C C . GLU A 1 107 ? 13.298 5.021 -42.750 1.00 51.06 107 GLU A C 1
ATOM 839 O O . GLU A 1 107 ? 13.136 5.975 -43.510 1.00 51.06 107 GLU A O 1
ATOM 844 N N . HIS A 1 108 ? 14.364 4.940 -41.953 1.00 55.78 108 HIS A N 1
ATOM 845 C CA . HIS A 1 108 ? 15.538 5.783 -42.154 1.00 55.78 108 HIS A CA 1
ATOM 846 C C . HIS A 1 108 ? 16.827 4.973 -42.021 1.00 55.78 108 HIS A C 1
ATOM 848 O O . HIS A 1 108 ? 17.360 4.759 -40.931 1.00 55.78 108 HIS A O 1
ATOM 854 N N . ASP A 1 109 ? 17.328 4.573 -43.188 1.00 49.69 109 ASP A N 1
ATOM 855 C CA . ASP A 1 109 ? 18.709 4.183 -43.439 1.00 49.69 109 ASP A CA 1
ATOM 856 C C . ASP A 1 109 ? 19.659 5.356 -43.171 1.00 49.69 109 ASP A C 1
ATOM 858 O O . ASP A 1 109 ? 19.538 6.432 -43.765 1.00 49.69 109 ASP A O 1
ATOM 862 N N . VAL A 1 110 ? 20.669 5.131 -42.331 1.00 64.31 110 VAL A N 1
ATOM 863 C CA . VAL A 1 110 ? 21.916 5.902 -42.386 1.00 64.31 110 VAL A CA 1
ATOM 864 C C . VAL A 1 110 ? 23.096 5.022 -41.995 1.00 64.31 110 VAL A C 1
ATOM 866 O O . VAL A 1 110 ? 23.409 4.822 -40.821 1.00 64.31 110 VAL A O 1
ATOM 869 N N . ASP A 1 111 ? 23.777 4.551 -43.036 1.00 49.31 111 ASP A N 1
ATOM 870 C CA . ASP A 1 111 ? 25.170 4.126 -43.026 1.00 49.31 111 ASP A CA 1
ATOM 871 C C . ASP A 1 111 ? 26.052 5.170 -42.329 1.00 49.31 111 ASP A C 1
ATOM 873 O O . ASP A 1 111 ? 26.144 6.325 -42.759 1.00 49.31 111 ASP A O 1
ATOM 877 N N . ARG A 1 112 ? 26.780 4.753 -41.290 1.00 57.22 112 ARG A N 1
ATOM 878 C CA . ARG A 1 112 ? 28.024 5.425 -40.899 1.00 57.22 112 ARG A CA 1
ATOM 879 C C . ARG A 1 112 ? 28.999 4.449 -40.262 1.00 57.22 112 ARG A C 1
ATOM 881 O O . ARG A 1 112 ? 29.063 4.263 -39.050 1.00 57.22 112 ARG A O 1
ATOM 888 N N . SER A 1 113 ? 29.799 3.872 -41.143 1.00 54.09 113 SER A N 1
ATOM 889 C CA . SER A 1 113 ? 31.092 3.264 -40.871 1.00 54.09 113 SER A CA 1
ATOM 890 C C . SER A 1 113 ? 31.979 4.247 -40.098 1.00 54.09 113 SER A C 1
ATOM 892 O O . SER A 1 113 ? 32.237 5.363 -40.558 1.00 54.09 113 SER A O 1
ATOM 894 N N . ARG A 1 114 ? 32.490 3.827 -38.938 1.00 58.69 114 ARG A N 1
ATOM 895 C CA . ARG A 1 114 ? 33.734 4.375 -38.394 1.00 58.69 114 ARG A CA 1
ATOM 896 C C . ARG A 1 114 ? 34.457 3.312 -37.579 1.00 58.69 114 ARG A C 1
ATOM 898 O O . ARG A 1 114 ? 34.125 3.046 -36.430 1.00 58.69 114 ARG A O 1
ATOM 905 N N . GLU A 1 115 ? 35.428 2.708 -38.244 1.00 58.91 115 GLU A N 1
ATOM 906 C CA . GLU A 1 115 ? 36.550 2.006 -37.638 1.00 58.91 115 GLU A CA 1
ATOM 907 C C . GLU A 1 115 ? 37.332 2.995 -36.761 1.00 58.91 115 GLU A C 1
ATOM 909 O O . GLU A 1 115 ? 37.594 4.118 -37.198 1.00 58.91 115 GLU A O 1
ATOM 914 N N . ASP A 1 116 ? 37.710 2.592 -35.548 1.00 52.69 116 ASP A N 1
ATOM 915 C CA . ASP A 1 116 ? 39.072 2.853 -35.083 1.00 52.69 116 ASP A CA 1
ATOM 916 C C . ASP A 1 116 ? 39.476 1.856 -33.993 1.00 52.69 116 ASP A C 1
ATOM 918 O O . ASP A 1 116 ? 38.743 1.583 -33.037 1.00 52.69 116 ASP A O 1
ATOM 922 N N . GLU A 1 117 ? 40.654 1.287 -34.199 1.00 53.81 117 GLU A N 1
ATOM 923 C CA . GLU A 1 117 ? 41.297 0.290 -33.367 1.00 53.81 117 GLU A CA 1
ATOM 924 C C . GLU A 1 117 ? 41.963 0.938 -32.146 1.00 53.81 117 GLU A C 1
ATOM 926 O O . GLU A 1 117 ? 42.479 2.052 -32.193 1.00 53.81 117 GLU A O 1
ATOM 931 N N . GLY A 1 118 ? 42.046 0.194 -31.043 1.00 46.34 118 GLY A N 1
ATOM 932 C CA . GLY A 1 118 ? 42.717 0.673 -29.837 1.00 46.34 118 GLY A CA 1
ATOM 933 C C . GLY A 1 118 ? 43.080 -0.430 -28.857 1.00 46.34 118 GLY A C 1
ATOM 934 O O . GLY A 1 118 ? 42.642 -0.413 -27.713 1.00 46.34 118 GLY A O 1
ATOM 935 N N . LYS A 1 119 ? 43.894 -1.393 -29.307 1.00 49.12 119 LYS A N 1
ATOM 936 C CA . LYS A 1 119 ? 44.632 -2.342 -28.455 1.00 49.12 119 LYS A CA 1
ATOM 937 C C . LYS A 1 119 ? 45.324 -1.626 -27.286 1.00 49.12 119 LYS A C 1
ATOM 939 O O . LYS A 1 119 ? 46.061 -0.670 -27.529 1.00 49.12 119 LYS A O 1
ATOM 944 N N . ARG A 1 120 ? 45.257 -2.209 -26.082 1.00 50.59 120 ARG A N 1
ATOM 945 C CA . ARG A 1 120 ? 46.435 -2.440 -25.219 1.00 50.59 120 ARG A CA 1
ATOM 946 C C . ARG A 1 120 ? 46.139 -3.431 -24.087 1.00 50.59 120 ARG A C 1
ATOM 948 O O . ARG A 1 120 ? 45.285 -3.202 -23.242 1.00 50.59 120 ARG A O 1
ATOM 955 N N . HIS A 1 121 ? 46.906 -4.519 -24.131 1.00 49.22 121 HIS A N 1
ATOM 956 C CA . HIS A 1 121 ? 47.219 -5.450 -23.051 1.00 49.22 121 HIS A CA 1
ATOM 957 C C . HIS A 1 121 ? 47.668 -4.734 -21.770 1.00 49.22 121 HIS A C 1
ATOM 959 O O . HIS A 1 121 ? 48.351 -3.715 -21.867 1.00 49.22 121 HIS A O 1
ATOM 965 N N . LEU A 1 122 ? 47.420 -5.358 -20.614 1.00 52.88 122 LEU A N 1
ATOM 966 C CA . LEU A 1 122 ? 48.483 -5.729 -19.673 1.00 52.88 122 LEU A CA 1
ATOM 967 C C . LEU A 1 122 ? 47.982 -6.810 -18.707 1.00 52.88 122 LEU A C 1
ATOM 969 O O . LEU A 1 122 ? 47.090 -6.584 -17.894 1.00 52.88 122 LEU A O 1
ATOM 973 N N . ASP A 1 123 ? 48.597 -7.980 -18.845 1.00 45.28 123 ASP A N 1
ATOM 974 C CA . ASP A 1 123 ? 48.666 -9.039 -17.851 1.00 45.28 123 ASP A CA 1
ATOM 975 C C . ASP A 1 123 ? 49.316 -8.523 -16.557 1.00 45.28 123 ASP A C 1
ATOM 977 O O . ASP A 1 123 ? 50.315 -7.801 -16.606 1.00 45.28 123 ASP A O 1
ATOM 981 N N . SER A 1 124 ? 48.823 -8.967 -15.401 1.00 50.81 124 SER A N 1
ATOM 982 C CA . SER A 1 124 ? 49.708 -9.246 -14.270 1.00 50.81 124 SER A CA 1
ATOM 983 C C . SER A 1 124 ? 49.160 -10.400 -13.442 1.00 50.81 124 SER A C 1
ATOM 985 O O . SER A 1 124 ? 48.138 -10.314 -12.768 1.00 50.81 124 SER A O 1
ATOM 987 N N . ASP A 1 125 ? 49.916 -11.473 -13.566 1.00 44.03 125 ASP A N 1
ATOM 988 C CA . ASP A 1 125 ? 49.893 -12.755 -12.889 1.00 44.03 125 ASP A CA 1
ATOM 989 C C . ASP A 1 125 ? 50.415 -12.630 -11.435 1.00 44.03 125 ASP A C 1
ATOM 991 O O . ASP A 1 125 ? 51.211 -11.728 -11.162 1.00 44.03 125 ASP A O 1
ATOM 995 N N . ARG A 1 126 ? 50.062 -13.612 -10.579 1.00 42.56 126 ARG A N 1
ATOM 996 C CA . ARG A 1 126 ? 50.732 -14.021 -9.307 1.00 42.56 126 ARG A CA 1
ATOM 997 C C . ARG A 1 126 ? 50.669 -13.020 -8.126 1.00 42.56 126 ARG A C 1
ATOM 999 O O . ARG A 1 126 ? 50.809 -11.825 -8.304 1.00 42.56 126 ARG A O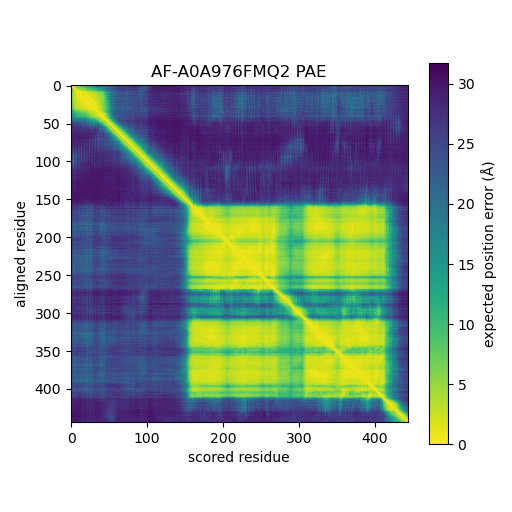 1
ATOM 1006 N N . SER A 1 127 ? 50.468 -13.404 -6.861 1.00 42.91 127 SER A N 1
ATOM 1007 C CA . SER A 1 127 ? 50.965 -14.569 -6.114 1.00 42.91 127 SER A CA 1
ATOM 1008 C C . SER A 1 127 ? 50.339 -14.646 -4.701 1.00 42.91 127 SER A C 1
ATOM 1010 O O . SER A 1 127 ? 50.171 -13.618 -4.055 1.00 42.91 127 SER A O 1
ATOM 1012 N N . ASP A 1 128 ? 50.133 -15.876 -4.220 1.00 39.62 128 ASP A N 1
ATOM 1013 C CA . ASP A 1 128 ? 50.530 -16.393 -2.895 1.00 39.62 128 ASP A CA 1
ATOM 1014 C C . ASP A 1 128 ? 50.048 -15.769 -1.558 1.00 39.62 128 ASP A C 1
ATOM 1016 O O . ASP A 1 128 ? 50.502 -14.715 -1.127 1.00 39.62 128 ASP A O 1
ATOM 1020 N N . ARG A 1 129 ? 49.346 -16.633 -0.796 1.00 41.97 129 ARG A N 1
ATOM 1021 C CA . ARG A 1 129 ? 49.818 -17.242 0.478 1.00 41.97 129 ARG A CA 1
ATOM 1022 C C . ARG A 1 129 ? 49.742 -16.426 1.783 1.00 41.97 129 ARG A C 1
ATOM 1024 O O . ARG A 1 129 ? 50.533 -15.511 1.992 1.00 41.97 129 ARG A O 1
ATOM 1031 N N . ARG A 1 130 ? 48.908 -16.938 2.708 1.00 46.12 130 ARG A N 1
ATOM 1032 C CA . ARG A 1 130 ? 49.053 -17.116 4.186 1.00 46.12 130 ARG A CA 1
ATOM 1033 C C . ARG A 1 130 ? 47.637 -17.110 4.789 1.00 46.12 130 ARG A C 1
ATOM 1035 O O . ARG A 1 130 ? 46.962 -16.097 4.693 1.00 46.12 130 ARG A O 1
ATOM 1042 N N . GLU A 1 131 ? 47.038 -18.227 5.213 1.00 47.69 131 GLU A N 1
ATOM 1043 C CA . GLU A 1 131 ? 47.386 -19.050 6.390 1.00 47.69 131 GLU A CA 1
ATOM 1044 C C . GLU A 1 131 ? 47.913 -18.209 7.554 1.00 47.69 131 GLU A C 1
ATOM 1046 O O . GLU A 1 131 ? 49.080 -17.819 7.557 1.00 47.69 131 GLU A O 1
ATOM 1051 N N . LEU A 1 132 ? 47.035 -17.940 8.522 1.00 51.34 132 LEU A N 1
ATOM 1052 C CA . LEU A 1 132 ? 47.409 -17.683 9.906 1.00 51.34 132 LEU A CA 1
ATOM 1053 C C . LEU A 1 132 ? 46.301 -18.199 10.826 1.00 51.34 132 LEU A C 1
ATOM 1055 O O . LEU A 1 132 ? 45.133 -17.829 10.704 1.00 51.34 132 LEU A O 1
ATOM 1059 N N . GLU A 1 133 ? 46.751 -19.126 11.656 1.00 45.69 133 GLU A N 1
ATOM 1060 C CA . GLU A 1 133 ? 46.081 -19.892 12.691 1.00 45.69 133 GLU A CA 1
ATOM 1061 C C . GLU A 1 133 ? 45.635 -19.028 13.880 1.00 45.69 133 GLU A C 1
ATOM 1063 O O . GLU A 1 133 ? 46.164 -17.945 14.128 1.00 45.69 133 GLU A O 1
ATOM 1068 N N . GLU A 1 134 ? 44.636 -19.572 14.574 1.00 47.62 134 GLU A N 1
ATOM 1069 C CA . GLU A 1 134 ? 44.472 -19.671 16.031 1.00 47.62 134 GLU A CA 1
ATOM 1070 C C . GLU A 1 134 ? 45.177 -18.653 16.943 1.00 47.62 134 GLU A C 1
ATOM 1072 O O . GLU A 1 134 ? 46.400 -18.602 17.058 1.00 47.62 134 GLU A O 1
ATOM 1077 N N . ALA A 1 135 ? 44.358 -17.982 17.754 1.00 46.53 135 ALA A N 1
ATOM 1078 C CA . ALA A 1 135 ? 44.669 -17.762 19.161 1.00 46.53 135 ALA A CA 1
ATOM 1079 C C . ALA A 1 135 ? 43.357 -17.795 19.959 1.00 46.53 135 ALA A C 1
ATOM 1081 O O . ALA A 1 135 ? 42.564 -16.853 19.932 1.00 46.53 135 ALA A O 1
ATOM 1082 N N . GLU A 1 136 ? 43.122 -18.933 20.612 1.00 50.66 136 GLU A N 1
ATOM 1083 C CA . GLU A 1 136 ? 42.299 -19.035 21.813 1.00 50.66 136 GLU A CA 1
ATOM 1084 C C . GLU A 1 136 ? 43.014 -18.275 22.937 1.00 50.66 136 GLU A C 1
ATOM 1086 O O . GLU A 1 136 ? 44.170 -18.575 23.222 1.00 50.66 136 GLU A O 1
ATOM 1091 N N . GLU A 1 137 ? 42.340 -17.330 23.592 1.00 51.09 137 GLU A N 1
ATOM 1092 C CA . GLU A 1 137 ? 42.692 -16.938 24.958 1.00 51.09 137 GLU A CA 1
ATOM 1093 C C . GLU A 1 137 ? 41.414 -16.811 25.791 1.00 51.09 137 GLU A C 1
ATOM 1095 O O . GLU A 1 137 ? 40.554 -15.954 25.570 1.00 51.09 137 GLU A O 1
ATOM 1100 N N . ASP A 1 138 ? 41.319 -17.751 26.728 1.00 46.97 138 ASP A N 1
ATOM 1101 C CA . ASP A 1 138 ? 40.453 -17.772 27.892 1.00 46.97 138 ASP A CA 1
ATOM 1102 C C . ASP A 1 138 ? 40.644 -16.509 28.743 1.00 46.97 138 ASP A C 1
ATOM 1104 O O . ASP A 1 138 ? 41.731 -16.258 29.255 1.00 46.97 138 ASP A O 1
ATOM 1108 N N . GLU A 1 139 ? 39.564 -15.777 29.009 1.00 47.22 139 GLU A N 1
ATOM 1109 C CA . GLU A 1 139 ? 39.501 -14.850 30.143 1.00 47.22 139 GLU A CA 1
ATOM 1110 C C . GLU A 1 139 ? 38.211 -15.120 30.921 1.00 47.22 139 GLU A C 1
ATOM 1112 O O . GLU A 1 139 ? 37.104 -14.685 30.588 1.00 47.22 139 GLU A O 1
ATOM 1117 N N . ALA A 1 140 ? 38.387 -15.916 31.973 1.00 52.12 140 ALA A N 1
ATOM 1118 C CA . ALA A 1 140 ? 37.422 -16.148 33.024 1.00 52.12 140 ALA A CA 1
ATOM 1119 C C . ALA A 1 140 ? 37.243 -14.862 33.845 1.00 52.12 140 ALA A C 1
ATOM 1121 O O . ALA A 1 140 ? 38.033 -14.575 34.744 1.00 52.12 140 ALA A O 1
ATOM 1122 N N . PHE A 1 141 ? 36.174 -14.109 33.576 1.00 49.59 141 PHE A N 1
ATOM 1123 C CA . PHE A 1 141 ? 35.762 -13.001 34.435 1.00 49.59 141 PHE A CA 1
ATOM 1124 C C . PHE A 1 141 ? 34.593 -13.420 35.335 1.00 49.59 141 PHE A C 1
ATOM 1126 O O . PHE A 1 141 ? 33.419 -13.333 34.971 1.00 49.59 141 PHE A O 1
ATOM 1133 N N . ASP A 1 142 ? 34.949 -13.896 36.530 1.00 52.38 142 ASP A N 1
ATOM 1134 C CA . ASP A 1 142 ? 34.057 -14.035 37.680 1.00 52.38 142 ASP A CA 1
ATOM 1135 C C . ASP A 1 142 ? 33.723 -12.638 38.225 1.00 52.38 142 ASP A C 1
ATOM 1137 O O . ASP A 1 142 ? 34.592 -11.890 38.678 1.00 52.38 142 ASP A O 1
ATOM 1141 N N . GLY A 1 143 ? 32.450 -12.265 38.121 1.00 48.69 143 GLY A N 1
ATOM 1142 C CA . GLY A 1 143 ? 31.968 -10.918 38.398 1.00 48.69 143 GLY A CA 1
ATOM 1143 C C . GLY A 1 143 ? 30.525 -10.899 38.879 1.00 48.69 143 GLY A C 1
ATOM 1144 O O . GLY A 1 143 ? 29.706 -10.169 38.334 1.00 48.69 143 GLY A O 1
ATOM 1145 N N . ASN A 1 144 ? 30.224 -11.737 39.872 1.00 49.34 144 ASN A N 1
ATOM 1146 C CA . ASN A 1 144 ? 29.235 -11.542 40.936 1.00 49.34 144 ASN A CA 1
ATOM 1147 C C . ASN A 1 144 ? 28.300 -10.310 40.771 1.00 49.34 144 ASN A C 1
ATOM 1149 O O . ASN A 1 144 ? 28.532 -9.257 41.368 1.00 49.34 144 ASN A O 1
ATOM 1153 N N . GLN A 1 145 ? 27.218 -10.440 39.990 1.00 45.69 145 GLN A N 1
ATOM 1154 C CA . GLN A 1 145 ? 26.110 -9.479 39.985 1.00 45.69 145 GLN A CA 1
ATOM 1155 C C . GLN A 1 145 ? 24.925 -10.056 40.750 1.00 45.69 145 GLN A C 1
ATOM 1157 O O . GLN A 1 145 ? 24.135 -10.868 40.273 1.00 45.69 145 GLN A O 1
ATOM 1162 N N . THR A 1 146 ? 24.847 -9.592 41.989 1.00 42.66 146 THR A N 1
ATOM 1163 C CA . THR A 1 146 ? 23.698 -9.627 42.881 1.00 42.66 146 THR A CA 1
ATOM 1164 C C . THR A 1 146 ? 22.391 -9.343 42.144 1.00 42.66 146 THR A C 1
ATOM 1166 O O . THR A 1 146 ? 22.100 -8.212 41.766 1.00 42.66 146 THR A O 1
ATOM 1169 N N . SER A 1 147 ? 21.600 -10.401 42.013 1.00 52.41 147 SER A N 1
ATOM 1170 C CA . SER A 1 147 ? 20.149 -10.443 42.172 1.00 52.41 147 SER A CA 1
ATOM 1171 C C . SER A 1 147 ? 19.511 -9.161 42.731 1.00 52.41 147 SER A C 1
ATOM 1173 O O . SER A 1 147 ? 19.376 -8.992 43.944 1.00 52.41 147 SER A O 1
ATOM 1175 N N . SER A 1 148 ? 19.014 -8.312 41.837 1.00 41.25 148 SER A N 1
ATOM 1176 C CA . SER A 1 148 ? 17.830 -7.494 42.079 1.00 41.25 148 SER A CA 1
ATOM 1177 C C . SER A 1 148 ? 16.772 -7.892 41.055 1.00 41.25 148 SER A C 1
ATOM 1179 O O . SER A 1 148 ? 16.636 -7.323 39.976 1.00 41.25 148 SER A O 1
ATOM 1181 N N . SER A 1 149 ? 16.016 -8.931 41.414 1.00 45.56 149 SER A N 1
ATOM 1182 C CA . SER A 1 149 ? 14.720 -9.239 40.819 1.00 45.56 149 SER A CA 1
ATOM 1183 C C . SER A 1 149 ? 13.785 -8.048 41.026 1.00 45.56 149 SER A C 1
ATOM 1185 O O . SER A 1 149 ? 13.016 -7.996 41.983 1.00 45.56 149 SER A O 1
ATOM 1187 N N . ILE A 1 150 ? 13.859 -7.073 40.125 1.00 45.31 150 ILE A N 1
ATOM 1188 C CA . ILE A 1 150 ? 12.760 -6.153 39.877 1.00 45.31 150 ILE A CA 1
ATOM 1189 C C . ILE A 1 150 ? 11.808 -6.932 38.980 1.00 45.31 150 ILE A C 1
ATOM 1191 O O . ILE A 1 150 ? 12.043 -7.112 37.788 1.00 45.31 150 ILE A O 1
ATOM 1195 N N . ALA A 1 151 ? 10.773 -7.480 39.606 1.00 41.69 151 ALA A N 1
ATOM 1196 C CA . ALA A 1 151 ? 9.630 -8.070 38.941 1.00 41.69 151 ALA A CA 1
ATOM 1197 C C . ALA A 1 151 ? 8.923 -7.000 38.091 1.00 41.69 151 ALA A C 1
ATOM 1199 O O . ALA A 1 151 ? 7.963 -6.369 38.525 1.00 41.69 151 ALA A O 1
ATOM 1200 N N . SER A 1 152 ? 9.399 -6.797 36.865 1.00 42.94 152 SER A N 1
ATOM 1201 C CA . SER A 1 152 ? 8.655 -6.129 35.798 1.00 42.94 152 SER A CA 1
ATOM 1202 C C . SER A 1 152 ? 7.639 -7.114 35.226 1.00 42.94 152 SER A C 1
ATOM 1204 O O . SER A 1 152 ? 7.822 -7.667 34.147 1.00 42.94 152 SER A O 1
ATOM 1206 N N . SER A 1 153 ? 6.591 -7.419 35.986 1.00 39.88 153 SER A N 1
ATOM 1207 C CA . SER A 1 153 ? 5.444 -8.191 35.489 1.00 39.88 153 SER A CA 1
ATOM 1208 C C . SER A 1 153 ? 4.168 -7.782 36.221 1.00 39.88 153 SER A C 1
ATOM 1210 O O . SER A 1 153 ? 3.406 -8.609 36.703 1.00 39.88 153 SER A O 1
ATOM 1212 N N . ILE A 1 154 ? 3.934 -6.473 36.311 1.00 41.22 154 ILE A N 1
ATOM 1213 C CA . ILE A 1 154 ? 2.568 -5.960 36.214 1.00 41.22 154 ILE A CA 1
ATOM 1214 C C . ILE A 1 154 ? 2.401 -5.641 34.731 1.00 41.22 154 ILE A C 1
ATOM 1216 O O . ILE A 1 154 ? 2.534 -4.502 34.299 1.00 41.22 154 ILE A O 1
ATOM 1220 N N . THR A 1 155 ? 2.197 -6.685 33.928 1.00 42.47 155 THR A N 1
ATOM 1221 C CA . THR A 1 155 ? 1.429 -6.538 32.697 1.00 42.47 155 THR A CA 1
ATOM 1222 C C . THR A 1 155 ? 0.036 -6.178 33.181 1.00 42.47 155 THR A C 1
ATOM 1224 O O . THR A 1 155 ? -0.733 -7.049 33.593 1.00 42.47 155 THR A O 1
ATOM 1227 N N . THR A 1 156 ? -0.247 -4.877 33.271 1.00 45.72 156 THR A N 1
ATOM 1228 C CA . THR A 1 156 ? -1.627 -4.404 33.256 1.00 45.72 156 THR A CA 1
ATOM 1229 C C . THR A 1 156 ? -2.285 -5.165 32.125 1.00 45.72 156 THR A C 1
ATOM 1231 O O . THR A 1 156 ? -1.757 -5.152 31.017 1.00 45.72 156 THR A O 1
ATOM 1234 N N . VAL A 1 157 ? -3.323 -5.932 32.447 1.00 58.06 157 VAL A N 1
ATOM 1235 C CA . VAL A 1 157 ? -4.157 -6.609 31.463 1.00 58.06 157 VAL A CA 1
ATOM 1236 C C . VAL A 1 157 ? -4.649 -5.494 30.549 1.00 58.06 157 VAL A C 1
ATOM 1238 O O . VAL A 1 157 ? -5.557 -4.758 30.919 1.00 58.06 157 VAL A O 1
ATOM 1241 N N . GLU A 1 158 ? -3.934 -5.246 29.452 1.00 66.50 158 GLU A N 1
ATOM 1242 C CA . GLU A 1 158 ? -4.426 -4.397 28.383 1.00 66.50 158 GLU A CA 1
ATOM 1243 C C . GLU A 1 158 ? -5.729 -5.056 27.974 1.00 66.50 158 GLU A C 1
ATOM 1245 O O . GLU A 1 158 ? -5.747 -6.257 27.695 1.00 66.50 158 GLU A O 1
ATOM 1250 N N . ASP A 1 159 ? -6.824 -4.309 28.062 1.00 77.12 159 ASP A N 1
ATOM 1251 C CA . ASP A 1 159 ? -8.132 -4.773 27.631 1.00 77.12 159 ASP A CA 1
ATOM 1252 C C . ASP A 1 159 ? -8.047 -5.025 26.119 1.00 77.12 159 ASP A C 1
ATOM 1254 O O . ASP A 1 159 ? -8.289 -4.138 25.299 1.00 77.12 159 ASP A O 1
ATOM 1258 N N . ILE A 1 160 ? -7.616 -6.234 25.749 1.00 81.06 160 ILE A N 1
ATOM 1259 C CA . ILE A 1 160 ? -7.568 -6.697 24.369 1.00 81.06 160 ILE A CA 1
ATOM 1260 C C . ILE A 1 160 ? -9.006 -6.634 23.872 1.00 81.06 160 ILE A C 1
ATOM 1262 O O . ILE A 1 160 ? -9.903 -7.275 24.425 1.00 81.06 160 ILE A O 1
ATOM 1266 N N . THR A 1 161 ? -9.239 -5.825 22.842 1.00 87.56 161 THR A N 1
ATOM 1267 C CA . THR A 1 161 ? -10.565 -5.732 22.239 1.00 87.56 161 THR A CA 1
ATOM 1268 C C . THR A 1 161 ? -10.958 -7.121 21.711 1.00 87.56 161 THR A C 1
ATOM 1270 O O . THR A 1 161 ? -10.110 -7.819 21.148 1.00 87.56 161 THR A O 1
ATOM 1273 N N . PRO A 1 162 ? -12.227 -7.554 21.837 1.00 89.06 162 PRO A N 1
ATOM 1274 C CA . PRO A 1 162 ? -12.657 -8.865 21.333 1.00 89.06 162 PRO A CA 1
ATOM 1275 C C . PRO A 1 162 ? -12.315 -9.093 19.849 1.00 89.06 162 PRO A C 1
ATOM 1277 O O . PRO A 1 162 ? -12.060 -10.216 19.422 1.00 89.06 162 PRO A O 1
ATOM 1280 N N . LEU A 1 163 ? -12.262 -8.009 19.063 1.00 87.56 163 LEU A N 1
ATOM 1281 C CA . LEU A 1 163 ? -11.844 -8.026 17.660 1.00 87.56 163 LEU A CA 1
ATOM 1282 C C . LEU A 1 163 ? -10.349 -8.337 17.496 1.00 87.56 163 LEU A C 1
ATOM 1284 O O . LEU A 1 163 ? -9.988 -9.161 16.652 1.00 87.56 163 LEU A O 1
ATOM 1288 N N . LYS A 1 164 ? -9.483 -7.733 18.322 1.00 91.62 164 LYS A N 1
ATOM 1289 C CA . LYS A 1 164 ? -8.045 -8.028 18.341 1.00 91.62 164 LYS A CA 1
ATOM 1290 C C . LYS A 1 164 ? -7.791 -9.485 18.724 1.00 91.62 164 LYS A C 1
ATOM 1292 O O . LYS A 1 164 ? -6.984 -10.142 18.072 1.00 91.62 164 LYS A O 1
ATOM 1297 N N . GLU A 1 165 ? -8.515 -10.015 19.710 1.00 91.69 165 GLU A N 1
ATOM 1298 C CA . GLU A 1 165 ? -8.413 -11.426 20.111 1.00 91.69 165 GLU A CA 1
ATOM 1299 C C . GLU A 1 165 ? -8.808 -12.378 18.970 1.00 91.69 165 GLU A C 1
ATOM 1301 O O . GLU A 1 165 ? -8.020 -13.249 18.598 1.00 91.69 165 GLU A O 1
ATOM 1306 N N . ALA A 1 166 ? -9.966 -12.161 18.335 1.00 91.44 166 ALA A N 1
ATOM 1307 C CA . ALA A 1 166 ? -10.408 -12.959 17.188 1.00 91.44 166 ALA A CA 1
ATOM 1308 C C . ALA A 1 166 ? -9.414 -12.917 16.010 1.00 91.44 166 ALA A C 1
ATOM 1310 O O . ALA A 1 166 ? -9.169 -13.943 15.365 1.00 91.44 166 ALA A O 1
ATOM 1311 N N . ARG A 1 167 ? -8.803 -11.755 15.740 1.00 91.62 167 ARG A N 1
ATOM 1312 C CA . ARG A 1 167 ? -7.742 -11.610 14.730 1.00 91.62 167 ARG A CA 1
ATOM 1313 C C . ARG A 1 167 ? -6.507 -12.443 15.087 1.00 91.62 167 ARG A C 1
ATOM 1315 O O . ARG A 1 167 ? -6.009 -13.185 14.240 1.00 91.62 167 ARG A O 1
ATOM 1322 N N . LEU A 1 168 ? -6.030 -12.354 16.330 1.00 91.12 168 LEU A N 1
ATOM 1323 C CA . LEU A 1 168 ? -4.874 -13.122 16.809 1.00 91.12 168 LEU A CA 1
ATOM 1324 C C . LEU A 1 168 ? -5.130 -14.633 16.774 1.00 91.12 168 LEU A C 1
ATOM 1326 O O . LEU A 1 168 ? -4.232 -15.406 16.443 1.00 91.12 168 LEU A O 1
ATOM 1330 N N . ASP A 1 169 ? -6.353 -15.065 17.065 1.00 92.56 169 ASP A N 1
ATOM 1331 C CA . ASP A 1 169 ? -6.739 -16.468 16.949 1.00 92.56 169 ASP A CA 1
ATOM 1332 C C . ASP A 1 169 ? -6.755 -16.950 15.498 1.00 92.56 169 ASP A C 1
ATOM 1334 O O . ASP A 1 169 ? -6.257 -18.042 15.210 1.00 92.56 169 ASP A O 1
ATOM 1338 N N . ARG A 1 170 ? -7.238 -16.127 14.560 1.00 91.94 170 ARG A N 1
ATOM 1339 C CA . ARG A 1 170 ? -7.184 -16.457 13.132 1.00 91.94 170 ARG A CA 1
ATOM 1340 C C . ARG A 1 170 ? -5.747 -16.555 12.621 1.00 91.94 170 ARG A C 1
ATOM 1342 O O . ARG A 1 170 ? -5.428 -17.509 11.910 1.00 91.94 170 ARG A O 1
ATOM 1349 N N . LEU A 1 171 ? -4.865 -15.652 13.044 1.00 91.31 171 LEU A N 1
ATOM 1350 C CA . LEU A 1 171 ? -3.438 -15.674 12.701 1.00 91.31 171 LEU A CA 1
ATOM 1351 C C . LEU A 1 171 ? -2.749 -16.996 13.078 1.00 91.31 171 LEU A C 1
ATOM 1353 O O . LEU A 1 171 ? -1.906 -17.472 12.323 1.00 91.31 171 LEU A O 1
ATOM 1357 N N . LYS A 1 172 ? -3.147 -17.648 14.181 1.00 93.62 172 LYS A N 1
ATOM 1358 C CA . LYS A 1 172 ? -2.598 -18.961 14.584 1.00 93.62 172 LYS A CA 1
ATOM 1359 C C . LYS A 1 172 ? -2.879 -20.072 13.567 1.00 93.62 172 LYS A C 1
ATOM 1361 O O . LYS A 1 172 ? -2.163 -21.071 13.549 1.00 93.62 172 LYS A O 1
ATOM 1366 N N . SER A 1 173 ? -3.929 -19.928 12.758 1.00 95.19 173 SER A N 1
ATOM 1367 C CA . SER A 1 173 ? -4.321 -20.922 11.752 1.00 95.19 173 SER A CA 1
ATOM 1368 C C . SER A 1 173 ? -3.640 -20.728 10.394 1.00 95.19 173 SER A C 1
ATOM 1370 O O . SER A 1 173 ? -3.641 -21.650 9.578 1.00 95.19 173 SER A O 1
ATOM 1372 N N . ILE A 1 174 ? -3.035 -19.561 10.155 1.00 95.50 174 ILE A N 1
ATOM 1373 C CA . ILE A 1 174 ? -2.438 -19.194 8.871 1.00 95.50 174 ILE A CA 1
ATOM 1374 C C . ILE A 1 174 ? -0.927 -19.431 8.935 1.00 95.50 174 ILE A C 1
ATOM 1376 O O . ILE A 1 174 ? -0.247 -19.022 9.874 1.00 95.50 174 ILE A O 1
ATOM 1380 N N . HIS A 1 175 ? -0.376 -20.101 7.923 1.00 96.12 175 HIS A N 1
ATOM 1381 C CA . HIS A 1 175 ? 1.068 -20.286 7.817 1.00 96.12 175 HIS A CA 1
ATOM 1382 C C . HIS A 1 175 ? 1.717 -19.050 7.186 1.00 96.12 175 HIS A C 1
ATOM 1384 O O . HIS A 1 175 ? 1.584 -18.834 5.984 1.00 96.12 175 HIS A O 1
ATOM 1390 N N . ILE A 1 176 ? 2.435 -18.266 7.993 1.00 95.81 176 ILE A N 1
ATOM 1391 C CA . ILE A 1 176 ? 3.060 -17.008 7.567 1.00 95.81 176 ILE A CA 1
ATOM 1392 C C . ILE A 1 176 ? 4.571 -17.201 7.421 1.00 95.81 176 ILE A C 1
ATOM 1394 O O . ILE A 1 176 ? 5.256 -17.600 8.365 1.00 95.81 176 ILE A O 1
ATOM 1398 N N . SER A 1 177 ? 5.103 -16.897 6.236 1.00 97.06 177 SER A N 1
ATOM 1399 C CA . SER A 1 177 ? 6.546 -16.880 5.975 1.00 97.06 177 SER A CA 1
ATOM 1400 C C . SER A 1 177 ? 7.101 -15.462 6.088 1.00 97.06 177 SER A C 1
ATOM 1402 O O . SER A 1 177 ? 6.585 -14.553 5.437 1.00 97.06 177 SER A O 1
ATOM 1404 N N . PHE A 1 178 ? 8.179 -15.286 6.855 1.00 97.44 178 PHE A N 1
ATOM 1405 C CA . PHE A 1 178 ? 8.796 -13.982 7.100 1.00 97.44 178 PHE A CA 1
ATOM 1406 C C . PHE A 1 178 ? 10.079 -13.777 6.287 1.00 97.44 178 PHE A C 1
ATOM 1408 O O . PHE A 1 178 ? 10.926 -14.666 6.183 1.00 97.44 178 PHE A O 1
ATOM 1415 N N . HIS A 1 179 ? 10.252 -12.564 5.765 1.00 97.62 179 HIS A N 1
ATOM 1416 C CA . HIS A 1 179 ? 11.429 -12.104 5.036 1.00 97.62 179 HIS A CA 1
ATOM 1417 C C . HIS A 1 179 ? 11.813 -10.710 5.539 1.00 97.62 179 HIS A C 1
ATOM 1419 O O . HIS A 1 179 ? 10.993 -9.801 5.522 1.00 97.62 179 HIS A O 1
ATOM 1425 N N . GLU A 1 180 ? 13.054 -10.527 6.000 1.00 96.12 180 GLU A N 1
ATOM 1426 C CA . GLU A 1 180 ? 13.508 -9.250 6.594 1.00 96.12 180 GLU A CA 1
ATOM 1427 C C . GLU A 1 180 ? 12.596 -8.754 7.741 1.00 96.12 180 GLU A C 1
ATOM 1429 O O . GLU A 1 180 ? 12.377 -7.555 7.893 1.00 96.12 180 GLU A O 1
ATOM 1434 N N . GLY A 1 181 ? 12.032 -9.681 8.525 1.00 95.94 181 GLY A N 1
ATOM 1435 C CA . GLY A 1 181 ? 11.129 -9.363 9.638 1.00 95.94 181 GLY A CA 1
ATOM 1436 C C . GLY A 1 181 ? 9.691 -9.016 9.236 1.00 95.94 181 GLY A C 1
ATOM 1437 O O . GLY A 1 181 ? 8.906 -8.669 10.105 1.00 95.94 181 GLY A O 1
ATOM 1438 N N . LEU A 1 182 ? 9.327 -9.126 7.954 1.00 97.88 182 LEU A N 1
ATOM 1439 C CA . LEU A 1 182 ? 7.977 -8.837 7.459 1.00 97.88 182 LEU A CA 1
ATOM 1440 C C . LEU A 1 182 ? 7.352 -10.057 6.767 1.00 97.88 182 LEU A C 1
ATOM 1442 O O . LEU A 1 182 ? 8.081 -10.855 6.169 1.00 97.88 182 LEU A O 1
ATOM 1446 N N . PRO A 1 183 ? 6.021 -10.227 6.826 1.00 97.62 183 PRO A N 1
ATOM 1447 C CA . PRO A 1 183 ? 5.324 -11.332 6.176 1.00 97.62 183 PRO A CA 1
ATOM 1448 C C . PRO A 1 183 ? 5.447 -11.244 4.649 1.00 97.62 183 PRO A C 1
ATOM 1450 O O . PRO A 1 183 ? 5.576 -10.165 4.068 1.00 97.62 183 PRO A O 1
ATOM 1453 N N . LYS A 1 184 ? 5.390 -12.381 3.956 1.00 97.12 184 LYS A N 1
ATOM 1454 C CA . LYS A 1 184 ? 5.419 -12.437 2.484 1.00 97.12 184 LYS A CA 1
ATOM 1455 C C . LYS A 1 184 ? 4.309 -11.586 1.856 1.00 97.12 184 LYS A C 1
ATOM 1457 O O . LYS A 1 184 ? 4.527 -10.946 0.827 1.00 97.12 184 LYS A O 1
ATOM 1462 N N . GLU A 1 185 ? 3.152 -11.541 2.498 1.00 96.44 185 GLU A N 1
ATOM 1463 C CA . GLU A 1 185 ? 1.962 -10.806 2.081 1.00 96.44 185 GLU A CA 1
ATOM 1464 C C . GLU A 1 185 ? 2.211 -9.289 2.074 1.00 96.44 185 GLU A C 1
ATOM 1466 O O . GLU A 1 185 ? 1.714 -8.586 1.192 1.00 96.44 185 GLU A O 1
ATOM 1471 N N . PHE A 1 186 ? 3.084 -8.783 2.957 1.00 97.75 186 PHE A N 1
ATOM 1472 C CA . PHE A 1 186 ? 3.566 -7.400 2.896 1.00 97.75 186 PHE A CA 1
ATOM 1473 C C . PHE A 1 186 ? 4.298 -7.114 1.582 1.00 97.75 186 PHE A C 1
ATOM 1475 O O . PHE A 1 186 ? 4.030 -6.112 0.919 1.00 97.75 186 PHE A O 1
ATOM 1482 N N . PHE A 1 187 ? 5.187 -8.011 1.152 1.00 97.75 187 PHE A N 1
ATOM 1483 C CA . PHE A 1 187 ? 5.921 -7.849 -0.106 1.00 97.75 187 PHE A CA 1
ATOM 1484 C C . PHE A 1 187 ? 5.017 -8.001 -1.333 1.00 97.75 187 PHE A C 1
ATOM 1486 O O . PHE A 1 187 ? 5.236 -7.334 -2.345 1.00 97.75 187 PHE A O 1
ATOM 1493 N N . GLN A 1 188 ? 3.972 -8.823 -1.236 1.00 95.88 188 GLN A N 1
ATOM 1494 C CA . GLN A 1 188 ? 2.941 -8.936 -2.264 1.00 95.88 188 GLN A CA 1
ATOM 1495 C C . GLN A 1 188 ? 2.151 -7.626 -2.400 1.00 95.88 188 GLN A C 1
ATOM 1497 O O . GLN A 1 188 ? 2.026 -7.104 -3.511 1.00 95.88 188 GLN A O 1
ATOM 1502 N N . ALA A 1 189 ? 1.699 -7.038 -1.286 1.00 95.56 189 ALA A N 1
ATOM 1503 C CA . ALA A 1 189 ? 1.033 -5.735 -1.266 1.00 95.56 189 ALA A CA 1
ATOM 1504 C C . ALA A 1 189 ? 1.945 -4.607 -1.785 1.00 95.56 189 ALA A C 1
ATOM 1506 O O . ALA A 1 189 ? 1.530 -3.813 -2.631 1.00 95.56 189 ALA A O 1
ATOM 1507 N N . LEU A 1 190 ? 3.212 -4.579 -1.358 1.00 97.38 190 LEU A N 1
ATOM 1508 C CA . LEU A 1 190 ? 4.218 -3.641 -1.861 1.00 97.38 190 LEU A CA 1
ATOM 1509 C C . LEU A 1 190 ? 4.409 -3.777 -3.379 1.00 97.38 190 LEU A C 1
ATOM 1511 O O . LEU A 1 190 ? 4.476 -2.773 -4.086 1.00 97.38 190 LEU A O 1
ATOM 1515 N N . CYS A 1 191 ? 4.473 -5.001 -3.907 1.00 96.69 191 CYS A N 1
ATOM 1516 C CA . CYS A 1 191 ? 4.625 -5.205 -5.343 1.00 96.69 191 CYS A CA 1
ATOM 1517 C C . CYS A 1 191 ? 3.392 -4.730 -6.128 1.00 96.69 191 CYS A C 1
ATOM 1519 O O . CYS A 1 191 ? 3.536 -4.035 -7.136 1.00 96.69 191 CYS A O 1
ATOM 1521 N N . ARG A 1 192 ? 2.178 -5.034 -5.638 1.00 94.00 192 ARG A N 1
ATOM 1522 C CA . ARG A 1 192 ? 0.913 -4.530 -6.210 1.00 94.00 192 ARG A CA 1
ATOM 1523 C C . ARG A 1 192 ? 0.898 -2.997 -6.238 1.00 94.00 192 ARG A C 1
ATOM 1525 O O . ARG A 1 192 ? 0.545 -2.413 -7.266 1.00 94.00 192 ARG A O 1
ATOM 1532 N N . PHE A 1 193 ? 1.341 -2.360 -5.153 1.00 95.12 193 PHE A N 1
ATOM 1533 C CA . PHE A 1 193 ? 1.501 -0.910 -5.078 1.00 95.12 193 PHE A CA 1
ATOM 1534 C C . PHE A 1 193 ? 2.493 -0.392 -6.127 1.00 95.12 193 PHE A C 1
ATOM 1536 O O . PHE A 1 193 ? 2.131 0.471 -6.929 1.00 95.12 193 PHE A O 1
ATOM 1543 N N . LEU A 1 194 ? 3.713 -0.938 -6.185 1.00 96.69 194 LEU A N 1
ATOM 1544 C CA . LEU A 1 194 ? 4.742 -0.501 -7.136 1.00 96.69 194 LEU A CA 1
ATOM 1545 C C . LEU A 1 194 ? 4.290 -0.657 -8.590 1.00 96.69 194 LEU A C 1
ATOM 1547 O O . LEU A 1 194 ? 4.557 0.226 -9.400 1.00 96.69 194 LEU A O 1
ATOM 1551 N N . ASN A 1 195 ? 3.561 -1.725 -8.913 1.00 94.38 195 ASN A N 1
ATOM 1552 C CA . ASN A 1 195 ? 3.003 -1.927 -10.249 1.00 94.38 195 ASN A CA 1
ATOM 1553 C C . ASN A 1 195 ? 1.998 -0.825 -10.638 1.00 94.38 195 ASN A C 1
ATOM 1555 O O . ASN A 1 195 ? 1.898 -0.455 -11.802 1.00 94.38 195 ASN A O 1
ATOM 1559 N N . SER A 1 196 ? 1.278 -0.262 -9.661 1.00 91.56 196 SER A N 1
ATOM 1560 C CA . SER A 1 196 ? 0.363 0.865 -9.888 1.00 91.56 196 SER A CA 1
ATOM 1561 C C . SER A 1 196 ? 1.042 2.241 -9.871 1.00 91.56 196 SER A C 1
ATOM 1563 O O . SER A 1 196 ? 0.543 3.173 -10.500 1.00 91.56 196 SER A O 1
ATOM 1565 N N . ALA A 1 197 ? 2.159 2.380 -9.151 1.00 94.06 197 ALA A N 1
ATOM 1566 C CA . ALA A 1 197 ? 2.816 3.662 -8.905 1.00 94.06 197 ALA A CA 1
ATOM 1567 C C . ALA A 1 197 ? 3.967 3.964 -9.880 1.00 94.06 197 ALA A C 1
ATOM 1569 O O . ALA A 1 197 ? 4.237 5.130 -10.173 1.00 94.06 197 ALA A O 1
ATOM 1570 N N . LEU A 1 198 ? 4.665 2.938 -10.374 1.00 96.12 198 LEU A N 1
ATOM 1571 C CA . LEU A 1 198 ? 5.828 3.110 -11.242 1.00 96.12 198 LEU A CA 1
ATOM 1572 C C . LEU A 1 198 ? 5.439 3.339 -12.703 1.00 96.12 198 LEU A C 1
ATOM 1574 O O . LEU A 1 198 ? 4.503 2.751 -13.238 1.00 96.12 198 LEU A O 1
ATOM 1578 N N . GLU A 1 199 ? 6.241 4.153 -13.391 1.00 95.19 199 GLU A N 1
ATOM 1579 C CA . GLU A 1 199 ? 6.138 4.322 -14.838 1.00 95.19 199 GLU A CA 1
ATOM 1580 C C . GLU A 1 199 ? 6.723 3.096 -15.559 1.00 95.19 199 GLU A C 1
ATOM 1582 O O . GLU A 1 199 ? 7.927 3.017 -15.845 1.00 95.19 199 GLU A O 1
ATOM 1587 N N . VAL A 1 200 ? 5.847 2.143 -15.870 1.00 95.50 200 VAL A N 1
ATOM 1588 C CA . VAL A 1 200 ? 6.163 0.953 -16.661 1.00 95.50 200 VAL A CA 1
ATOM 1589 C C . VAL A 1 200 ? 6.034 1.289 -18.147 1.00 95.50 200 VAL A C 1
ATOM 1591 O O . VAL A 1 200 ? 4.948 1.583 -18.642 1.00 95.50 200 VAL A O 1
ATOM 1594 N N . LYS A 1 201 ? 7.151 1.267 -18.882 1.00 95.94 201 LYS A N 1
ATOM 1595 C CA . LYS A 1 201 ? 7.176 1.586 -20.320 1.00 95.94 201 LYS A CA 1
ATOM 1596 C C . LYS A 1 201 ? 8.201 0.757 -21.075 1.00 95.94 201 LYS A C 1
ATOM 1598 O O . LYS A 1 201 ? 9.031 0.076 -20.478 1.00 95.94 201 LYS A O 1
ATOM 1603 N N . THR A 1 202 ? 8.176 0.837 -22.400 1.00 96.69 202 THR A N 1
ATOM 1604 C CA . THR A 1 202 ? 9.252 0.270 -23.217 1.00 96.69 202 THR A CA 1
ATOM 1605 C C . THR A 1 202 ? 10.534 1.071 -22.994 1.00 96.69 202 THR A C 1
ATOM 1607 O O . THR A 1 202 ? 10.562 2.290 -23.170 1.00 96.69 202 THR A O 1
ATOM 1610 N N . ARG A 1 203 ? 11.602 0.391 -22.573 1.00 94.88 203 ARG A N 1
ATOM 1611 C CA . ARG A 1 203 ? 12.930 0.973 -22.348 1.00 94.88 203 ARG A CA 1
ATOM 1612 C C . ARG A 1 203 ? 13.902 0.448 -23.397 1.00 94.88 203 ARG A C 1
ATOM 1614 O O . ARG A 1 203 ? 13.820 -0.706 -23.809 1.00 94.88 203 ARG A O 1
ATOM 1621 N N . HIS A 1 204 ? 14.806 1.313 -23.837 1.00 93.44 204 HIS A N 1
ATOM 1622 C CA . HIS A 1 204 ? 15.771 1.014 -24.888 1.00 93.44 204 HIS A CA 1
ATOM 1623 C C . HIS A 1 204 ? 17.160 1.020 -24.257 1.00 93.44 204 HIS A C 1
ATOM 1625 O O . HIS A 1 204 ? 17.524 1.987 -23.586 1.00 93.44 204 HIS A O 1
ATOM 1631 N N . SER A 1 205 ? 17.926 -0.048 -24.455 1.00 93.38 205 SER A N 1
ATOM 1632 C CA . SER A 1 205 ? 19.306 -0.128 -23.979 1.00 93.38 205 SER A CA 1
ATOM 1633 C C . SER A 1 205 ? 20.183 -0.784 -25.029 1.00 93.38 205 SER A C 1
ATOM 1635 O O . SER A 1 205 ? 19.953 -1.932 -25.416 1.00 93.38 205 SER A O 1
ATOM 1637 N N . ARG A 1 206 ? 21.200 -0.044 -25.487 1.00 89.62 206 ARG A N 1
ATOM 1638 C CA . ARG A 1 206 ? 22.072 -0.415 -26.611 1.00 89.62 206 ARG A CA 1
ATOM 1639 C C . ARG A 1 206 ? 21.249 -0.769 -27.856 1.00 89.62 206 ARG A C 1
ATOM 1641 O O . ARG A 1 206 ? 20.761 0.133 -28.523 1.00 89.62 206 ARG A O 1
ATOM 1648 N N . PHE A 1 207 ? 21.076 -2.062 -28.124 1.00 93.38 207 PHE A N 1
ATOM 1649 C CA . PHE A 1 207 ? 20.370 -2.609 -29.286 1.00 93.38 207 PHE A CA 1
ATOM 1650 C C . PHE A 1 207 ? 19.111 -3.407 -28.907 1.00 93.38 207 PHE A C 1
ATOM 1652 O O . PHE A 1 207 ? 18.481 -4.002 -29.775 1.00 93.38 207 PHE A O 1
ATOM 1659 N N . ASN A 1 208 ? 18.738 -3.431 -27.621 1.00 93.88 208 ASN A N 1
ATOM 1660 C CA . ASN A 1 208 ? 17.596 -4.190 -27.117 1.00 93.88 208 ASN A CA 1
ATOM 1661 C C . ASN A 1 208 ? 16.446 -3.271 -26.695 1.00 93.88 208 ASN A C 1
ATOM 1663 O O . ASN A 1 208 ? 16.651 -2.209 -26.097 1.00 93.88 208 ASN A O 1
ATOM 1667 N N . PHE A 1 209 ? 15.226 -3.742 -26.952 1.00 94.88 209 PHE A N 1
ATOM 1668 C CA . PHE A 1 209 ? 13.980 -3.104 -26.545 1.00 94.88 209 PHE A CA 1
ATOM 1669 C C . PHE A 1 209 ? 13.309 -3.969 -25.485 1.00 94.88 209 PHE A C 1
ATOM 1671 O O . PHE A 1 209 ? 12.897 -5.101 -25.744 1.00 94.88 209 PHE A O 1
ATOM 1678 N N . TYR A 1 210 ? 13.181 -3.427 -24.282 1.00 96.31 210 TYR A N 1
ATOM 1679 C CA . TYR A 1 210 ? 12.565 -4.106 -23.157 1.00 96.31 210 TYR A CA 1
ATOM 1680 C C . TYR A 1 210 ? 11.176 -3.521 -22.934 1.00 96.31 210 TYR A C 1
ATOM 1682 O O . TYR A 1 210 ? 11.037 -2.412 -22.421 1.00 96.31 210 TYR A O 1
ATOM 1690 N N . LYS A 1 211 ? 10.140 -4.253 -23.356 1.00 96.12 211 LYS A N 1
ATOM 1691 C CA . LYS A 1 211 ? 8.741 -3.892 -23.080 1.00 96.12 211 LYS A CA 1
ATOM 1692 C C . LYS A 1 211 ? 8.474 -3.959 -21.577 1.00 96.12 211 LYS A C 1
ATOM 1694 O O . LYS A 1 211 ? 9.132 -4.740 -20.898 1.00 96.12 211 LYS A O 1
ATOM 1699 N N . GLU A 1 212 ? 7.523 -3.167 -21.091 1.00 95.44 212 GLU A N 1
ATOM 1700 C CA . GLU A 1 212 ? 7.020 -3.228 -19.707 1.00 95.44 212 GLU A CA 1
ATOM 1701 C C . GLU A 1 212 ? 8.117 -3.198 -18.627 1.00 95.44 212 GLU A C 1
ATOM 1703 O O . GLU A 1 212 ? 8.083 -3.948 -17.654 1.00 95.44 212 GLU A O 1
ATOM 1708 N N . ALA A 1 213 ? 9.123 -2.342 -18.812 1.00 97.06 213 ALA A N 1
ATOM 1709 C CA . ALA A 1 213 ? 10.282 -2.277 -17.936 1.00 97.06 213 ALA A CA 1
ATOM 1710 C C . ALA A 1 213 ? 10.315 -0.981 -17.112 1.00 97.06 213 ALA A C 1
ATOM 1712 O O . ALA A 1 213 ? 9.973 0.110 -17.585 1.00 97.06 213 ALA A O 1
ATOM 1713 N N . PHE A 1 214 ? 10.812 -1.097 -15.886 1.00 97.69 214 PHE A N 1
ATOM 1714 C CA . PHE A 1 214 ? 11.123 0.018 -14.993 1.00 97.69 214 PHE A CA 1
ATOM 1715 C C . PHE A 1 214 ? 12.583 -0.068 -14.528 1.00 97.69 214 PHE A C 1
ATOM 1717 O O . PHE A 1 214 ? 13.247 -1.086 -14.723 1.00 97.69 214 PHE A O 1
ATOM 1724 N N . THR A 1 215 ? 13.121 1.014 -13.958 1.00 97.50 215 THR A N 1
ATOM 1725 C CA . THR A 1 215 ? 14.502 1.019 -13.443 1.00 97.50 215 THR A CA 1
ATOM 1726 C C . THR A 1 215 ? 14.525 0.714 -11.950 1.00 97.50 215 THR A C 1
ATOM 1728 O O . THR A 1 215 ? 13.632 1.143 -11.213 1.00 97.50 215 THR A O 1
ATOM 1731 N N . GLY A 1 216 ? 15.563 0.021 -11.473 1.00 97.19 216 GLY A N 1
ATOM 1732 C CA . GLY A 1 216 ? 15.693 -0.281 -10.042 1.00 97.19 216 GLY A CA 1
ATOM 1733 C C . GLY A 1 216 ? 15.737 0.985 -9.177 1.00 97.19 216 GLY A C 1
ATOM 1734 O O . GLY A 1 216 ? 15.152 1.028 -8.095 1.00 97.19 216 GLY A O 1
ATOM 1735 N N . GLY A 1 217 ? 16.337 2.064 -9.692 1.00 97.75 217 GLY A N 1
ATOM 1736 C CA . GLY A 1 217 ? 16.366 3.351 -8.998 1.00 97.75 217 GLY A CA 1
ATOM 1737 C C . GLY A 1 217 ? 15.038 4.112 -8.954 1.00 97.75 217 GLY A C 1
ATOM 1738 O O . GLY A 1 217 ? 14.852 4.945 -8.065 1.00 97.75 217 GLY A O 1
ATOM 1739 N N . ASP A 1 218 ? 14.099 3.846 -9.866 1.00 98.00 218 ASP A N 1
ATOM 1740 C CA . ASP A 1 218 ? 12.734 4.375 -9.752 1.00 98.00 218 ASP A CA 1
ATOM 1741 C C . ASP A 1 218 ? 11.952 3.607 -8.674 1.00 98.00 218 ASP A C 1
ATOM 1743 O O . ASP A 1 218 ? 11.312 4.238 -7.836 1.00 98.00 218 ASP A O 1
ATOM 1747 N N . ALA A 1 219 ? 12.098 2.277 -8.608 1.00 98.00 219 ALA A N 1
ATOM 1748 C CA . ALA A 1 219 ? 11.477 1.453 -7.568 1.00 98.00 219 ALA A CA 1
ATOM 1749 C C . ALA A 1 219 ? 11.949 1.831 -6.156 1.00 98.00 219 ALA A C 1
ATOM 1751 O O . ALA A 1 219 ? 11.130 2.075 -5.272 1.00 98.00 219 ALA A O 1
ATOM 1752 N N . VAL A 1 220 ? 13.267 1.950 -5.946 1.00 98.25 220 VAL A N 1
ATOM 1753 C CA . VAL A 1 220 ? 13.827 2.360 -4.646 1.00 98.25 220 VAL A CA 1
ATOM 1754 C C . VAL A 1 220 ? 13.339 3.747 -4.238 1.00 98.25 220 VAL A C 1
ATOM 1756 O O . VAL A 1 220 ? 12.960 3.963 -3.087 1.00 98.25 220 VAL A O 1
ATOM 1759 N N . ARG A 1 221 ? 13.306 4.690 -5.181 1.00 97.75 221 ARG A N 1
ATOM 1760 C CA . ARG A 1 221 ? 12.814 6.041 -4.913 1.00 97.75 221 ARG A CA 1
ATOM 1761 C C . ARG A 1 221 ? 11.339 6.039 -4.541 1.00 97.75 221 ARG A C 1
ATOM 1763 O O . ARG A 1 221 ? 10.984 6.719 -3.584 1.00 97.75 221 ARG A O 1
ATOM 1770 N N . GLU A 1 222 ? 10.505 5.289 -5.256 1.00 97.75 222 GLU A N 1
ATOM 1771 C CA . GLU A 1 222 ? 9.076 5.235 -4.958 1.00 97.75 222 GLU A CA 1
ATOM 1772 C C . GLU A 1 222 ? 8.823 4.601 -3.589 1.00 97.75 222 GLU A C 1
ATOM 1774 O O . GLU A 1 222 ? 8.052 5.166 -2.821 1.00 97.75 222 GLU A O 1
ATOM 1779 N N . MET A 1 223 ? 9.534 3.529 -3.212 1.00 98.19 223 MET A N 1
ATOM 1780 C CA . MET A 1 223 ? 9.443 2.932 -1.866 1.00 98.19 223 MET A CA 1
ATOM 1781 C C . MET A 1 223 ? 9.748 3.937 -0.747 1.00 98.19 223 MET A C 1
ATOM 1783 O O . MET A 1 223 ? 9.083 3.932 0.287 1.00 98.19 223 MET A O 1
ATOM 1787 N N . MET A 1 224 ? 10.722 4.826 -0.956 1.00 97.62 224 MET A N 1
ATOM 1788 C CA . MET A 1 224 ? 11.046 5.879 0.010 1.00 97.62 224 MET A CA 1
ATOM 1789 C C . MET A 1 224 ? 10.006 7.006 0.016 1.00 97.62 224 MET A C 1
ATOM 1791 O O . MET A 1 224 ? 9.582 7.467 1.070 1.00 97.62 224 MET A O 1
ATOM 1795 N N . VAL A 1 225 ? 9.587 7.472 -1.164 1.00 96.38 225 VAL A N 1
ATOM 1796 C CA . VAL A 1 225 ? 8.642 8.596 -1.307 1.00 96.38 225 VAL A CA 1
ATOM 1797 C C . VAL A 1 225 ? 7.248 8.239 -0.797 1.00 96.38 225 VAL A C 1
ATOM 1799 O O . VAL A 1 225 ? 6.544 9.098 -0.269 1.00 96.38 225 VAL A O 1
ATOM 1802 N N . SER A 1 226 ? 6.842 6.987 -0.965 1.00 95.94 226 SER A N 1
ATOM 1803 C CA . SER A 1 226 ? 5.554 6.477 -0.501 1.00 95.94 226 SER A CA 1
ATOM 1804 C C . SER A 1 226 ? 5.544 6.090 0.974 1.00 95.94 226 SER A C 1
ATOM 1806 O O . SER A 1 226 ? 4.461 5.925 1.514 1.00 95.94 226 SER A O 1
ATOM 1808 N N . GLY A 1 227 ? 6.706 5.994 1.629 1.00 96.12 227 GLY A N 1
ATOM 1809 C CA . GLY A 1 227 ? 6.816 5.670 3.052 1.00 96.12 227 GLY A CA 1
ATOM 1810 C C . GLY A 1 227 ? 6.938 4.177 3.368 1.00 96.12 227 GLY A C 1
ATOM 1811 O O . GLY A 1 227 ? 6.951 3.823 4.543 1.00 96.12 227 GLY A O 1
ATOM 1812 N N . PHE A 1 228 ? 7.073 3.294 2.372 1.00 97.56 228 PHE A N 1
ATOM 1813 C CA . PHE A 1 228 ? 7.349 1.875 2.637 1.00 97.56 228 PHE A CA 1
ATOM 1814 C C . PHE A 1 228 ? 8.718 1.698 3.305 1.00 97.56 228 PHE A C 1
ATOM 1816 O O . PHE A 1 228 ? 8.843 0.951 4.271 1.00 97.56 228 PHE A O 1
ATOM 1823 N N . ALA A 1 229 ? 9.730 2.438 2.848 1.00 97.88 229 ALA A N 1
ATOM 1824 C CA . ALA A 1 229 ? 11.075 2.417 3.411 1.00 97.88 229 ALA A CA 1
ATOM 1825 C C . ALA A 1 229 ? 11.473 3.786 3.979 1.00 97.88 229 ALA A C 1
ATOM 1827 O O . ALA A 1 229 ? 11.247 4.817 3.348 1.00 97.88 229 ALA A O 1
ATOM 1828 N N . GLU A 1 230 ? 12.107 3.792 5.151 1.00 95.94 230 GLU A N 1
ATOM 1829 C CA . GLU A 1 230 ? 12.617 5.018 5.789 1.00 95.94 230 GLU A CA 1
ATOM 1830 C C . GLU A 1 230 ? 13.862 5.556 5.087 1.00 95.94 230 GLU A C 1
ATOM 1832 O O . GLU A 1 230 ? 14.072 6.764 4.968 1.00 95.94 230 GLU A O 1
ATOM 1837 N N . ASP A 1 231 ? 14.697 4.638 4.616 1.00 97.50 231 ASP A N 1
ATOM 1838 C CA . ASP A 1 231 ? 16.005 4.937 4.082 1.00 97.50 231 ASP A CA 1
ATOM 1839 C C . ASP A 1 231 ? 16.307 4.114 2.826 1.00 97.50 231 ASP A C 1
ATOM 1841 O O . ASP A 1 231 ? 15.588 3.197 2.412 1.00 97.50 231 ASP A O 1
ATOM 1845 N N . HIS A 1 232 ? 17.423 4.470 2.201 1.00 97.88 232 HIS A N 1
ATOM 1846 C CA . HIS A 1 232 ? 17.856 3.842 0.967 1.00 97.88 232 HIS A CA 1
ATOM 1847 C C . HIS A 1 232 ? 18.210 2.356 1.148 1.00 97.88 232 HIS A C 1
ATOM 1849 O O . HIS A 1 232 ? 17.955 1.546 0.249 1.00 97.88 232 HIS A O 1
ATOM 1855 N N . GLN A 1 233 ? 18.786 1.983 2.297 1.00 97.94 233 GLN A N 1
ATOM 1856 C CA . GLN A 1 233 ? 19.201 0.605 2.544 1.00 97.94 233 GLN A CA 1
ATOM 1857 C C . GLN A 1 233 ? 17.989 -0.305 2.737 1.00 97.94 233 GLN A C 1
ATOM 1859 O O . GLN A 1 233 ? 17.939 -1.368 2.120 1.00 97.94 233 GLN A O 1
ATOM 1864 N N . THR A 1 234 ? 16.983 0.123 3.509 1.00 98.12 234 THR A N 1
ATOM 1865 C CA . THR A 1 234 ? 15.736 -0.637 3.688 1.00 98.12 234 THR A CA 1
ATOM 1866 C C . THR A 1 234 ? 15.002 -0.814 2.366 1.00 98.12 234 THR A C 1
ATOM 1868 O O . THR A 1 234 ? 14.614 -1.931 2.035 1.00 98.12 234 THR A O 1
ATOM 1871 N N . ALA A 1 235 ? 14.899 0.242 1.553 1.00 98.31 235 ALA A N 1
ATOM 1872 C CA . ALA A 1 235 ? 14.282 0.151 0.230 1.00 98.31 235 ALA A CA 1
ATOM 1873 C C . ALA A 1 235 ? 15.001 -0.867 -0.673 1.00 98.31 235 ALA A C 1
ATOM 1875 O O . ALA A 1 235 ? 14.364 -1.656 -1.367 1.00 98.31 235 ALA A O 1
ATOM 1876 N N . THR A 1 236 ? 16.335 -0.888 -0.637 1.00 98.25 236 THR A N 1
ATOM 1877 C CA . THR A 1 236 ? 17.132 -1.852 -1.410 1.00 98.25 236 THR A CA 1
ATOM 1878 C C . THR A 1 236 ? 16.946 -3.280 -0.887 1.00 98.25 236 THR A C 1
ATOM 1880 O O . THR A 1 236 ? 16.772 -4.197 -1.688 1.00 98.25 236 THR A O 1
ATOM 1883 N N . ARG A 1 237 ? 16.900 -3.484 0.440 1.00 98.25 237 ARG A N 1
ATOM 1884 C CA . ARG A 1 237 ? 16.595 -4.793 1.049 1.00 98.25 237 ARG A CA 1
ATOM 1885 C C . ARG A 1 237 ? 15.221 -5.305 0.624 1.00 98.25 237 ARG A C 1
ATOM 1887 O O . ARG A 1 237 ? 15.127 -6.442 0.169 1.00 98.25 237 ARG A O 1
ATOM 1894 N N . TYR A 1 238 ? 14.184 -4.469 0.693 1.00 98.50 238 TYR A N 1
ATOM 1895 C CA . TYR A 1 238 ? 12.841 -4.839 0.236 1.00 98.50 238 TYR A CA 1
ATOM 1896 C C . TYR A 1 238 ? 12.829 -5.170 -1.253 1.00 98.50 238 TYR A C 1
ATOM 1898 O O . TYR A 1 238 ? 12.302 -6.204 -1.646 1.00 98.50 238 TYR A O 1
ATOM 1906 N N . GLY A 1 239 ? 13.507 -4.367 -2.071 1.00 98.19 239 GLY A N 1
ATOM 1907 C CA . GLY A 1 239 ? 13.733 -4.658 -3.481 1.00 98.19 239 GLY A CA 1
ATOM 1908 C C . GLY A 1 239 ? 14.355 -6.032 -3.741 1.00 98.19 239 GLY A C 1
ATOM 1909 O O . GLY A 1 239 ? 13.858 -6.792 -4.567 1.00 98.19 239 GLY A O 1
ATOM 1910 N N . ASN A 1 240 ? 15.403 -6.387 -2.997 1.00 98.31 240 ASN A N 1
ATOM 1911 C CA . ASN A 1 240 ? 16.045 -7.700 -3.087 1.00 98.31 240 ASN A CA 1
ATOM 1912 C C . ASN A 1 240 ? 15.108 -8.835 -2.653 1.00 98.31 240 ASN A C 1
ATOM 1914 O O . ASN A 1 240 ? 15.162 -9.923 -3.220 1.00 98.31 240 ASN A O 1
ATOM 1918 N N . VAL A 1 241 ? 14.241 -8.611 -1.660 1.00 98.12 241 VAL A N 1
ATOM 1919 C CA . VAL A 1 241 ? 13.191 -9.577 -1.298 1.00 98.12 241 VAL A CA 1
ATOM 1920 C C . VAL A 1 241 ? 12.212 -9.763 -2.458 1.00 98.12 241 VAL A C 1
ATOM 1922 O O . VAL A 1 241 ? 11.922 -10.904 -2.801 1.00 98.12 241 VAL A O 1
ATOM 1925 N N . LEU A 1 242 ? 11.768 -8.685 -3.116 1.00 97.88 242 LEU A N 1
ATOM 1926 C CA . LEU A 1 242 ? 10.877 -8.776 -4.281 1.00 97.88 242 LEU A CA 1
ATOM 1927 C C . LEU A 1 242 ? 11.500 -9.592 -5.426 1.00 97.88 242 LEU A C 1
ATOM 1929 O O . LEU A 1 242 ? 10.791 -10.372 -6.061 1.00 97.88 242 LEU A O 1
ATOM 1933 N N . VAL A 1 243 ? 12.811 -9.445 -5.666 1.00 97.25 243 VAL A N 1
ATOM 1934 C CA . VAL A 1 243 ? 13.544 -10.256 -6.658 1.00 97.25 243 VAL A CA 1
ATOM 1935 C C . VAL A 1 243 ? 13.611 -11.723 -6.224 1.00 97.25 243 VAL A C 1
ATOM 1937 O O . VAL A 1 243 ? 13.228 -12.604 -6.989 1.00 97.25 243 VAL A O 1
ATOM 1940 N N . ARG A 1 244 ? 14.019 -12.003 -4.976 1.00 96.88 244 ARG A N 1
ATOM 1941 C CA . ARG A 1 244 ? 14.125 -13.374 -4.432 1.00 96.88 244 ARG A CA 1
ATOM 1942 C C . ARG A 1 244 ? 12.794 -14.126 -4.421 1.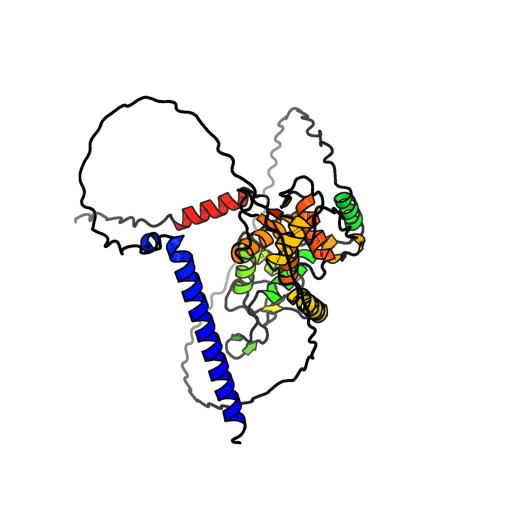00 96.88 244 ARG A C 1
ATOM 1944 O O . ARG A 1 244 ? 12.773 -15.324 -4.675 1.00 96.88 244 ARG A O 1
ATOM 1951 N N . LEU A 1 245 ? 11.697 -13.433 -4.117 1.00 95.88 245 LEU A N 1
ATOM 1952 C CA . LEU A 1 245 ? 10.342 -13.994 -4.144 1.00 95.88 245 LEU A CA 1
ATOM 1953 C C . LEU A 1 245 ? 9.797 -14.159 -5.569 1.00 95.88 245 LEU A C 1
ATOM 1955 O O . LEU A 1 245 ? 8.719 -14.721 -5.747 1.00 95.88 245 LEU A O 1
ATOM 1959 N N . GLY A 1 246 ? 10.520 -13.670 -6.581 1.00 95.44 246 GLY A N 1
ATOM 1960 C CA . GLY A 1 246 ? 10.110 -13.739 -7.976 1.00 95.44 246 GLY A CA 1
ATOM 1961 C C . GLY A 1 246 ? 8.950 -12.806 -8.315 1.00 95.44 246 GLY A C 1
ATOM 1962 O O . GLY A 1 246 ? 8.297 -13.016 -9.331 1.00 95.44 246 GLY A O 1
ATOM 1963 N N . PHE A 1 247 ? 8.675 -11.781 -7.503 1.00 96.56 247 PHE A N 1
ATOM 1964 C CA . PHE A 1 247 ? 7.652 -10.775 -7.806 1.00 96.56 247 PHE A CA 1
ATOM 1965 C C . PHE A 1 247 ? 8.111 -9.784 -8.878 1.00 96.56 247 PHE A C 1
ATOM 1967 O O . PHE A 1 247 ? 7.295 -9.293 -9.661 1.00 96.56 247 PHE A O 1
ATOM 1974 N N . ILE A 1 248 ? 9.416 -9.521 -8.932 1.00 97.06 248 ILE A N 1
ATOM 1975 C CA . ILE A 1 248 ? 10.068 -8.769 -10.004 1.00 97.06 248 ILE A CA 1
ATOM 1976 C C . ILE A 1 248 ? 11.284 -9.557 -10.498 1.00 97.06 248 ILE A C 1
ATOM 1978 O O . ILE A 1 248 ? 11.944 -10.232 -9.714 1.00 97.06 248 ILE A O 1
ATOM 1982 N N . GLU A 1 249 ? 11.605 -9.459 -11.783 1.00 96.75 249 GLU A N 1
ATOM 1983 C CA . GLU A 1 249 ? 12.788 -10.092 -12.374 1.00 96.75 249 GLU A CA 1
ATOM 1984 C C . GLU A 1 249 ? 13.667 -9.053 -13.079 1.00 96.75 249 GLU A C 1
ATOM 1986 O O . GLU A 1 249 ? 13.168 -8.091 -13.676 1.00 96.75 249 GLU A O 1
ATOM 1991 N N . HIS A 1 250 ? 14.990 -9.239 -13.022 1.00 97.19 250 HIS A N 1
ATOM 1992 C CA . HIS A 1 250 ? 15.908 -8.466 -13.854 1.00 97.19 250 HIS A CA 1
ATOM 1993 C C . HIS A 1 250 ? 15.719 -8.871 -15.318 1.00 97.19 250 HIS A C 1
ATOM 1995 O O . HIS A 1 250 ? 15.697 -10.058 -15.645 1.00 97.19 250 HIS A O 1
ATOM 2001 N N . VAL A 1 251 ? 15.612 -7.899 -16.226 1.00 95.69 251 VAL A N 1
ATOM 2002 C CA . VAL A 1 251 ? 15.257 -8.177 -17.627 1.00 95.69 251 VAL A CA 1
ATOM 2003 C C . VAL A 1 251 ? 16.307 -9.040 -18.338 1.00 95.69 251 VAL A C 1
ATOM 2005 O O . VAL A 1 251 ? 15.946 -9.869 -19.172 1.00 95.69 251 VAL A O 1
ATOM 2008 N N . SER A 1 252 ? 17.588 -8.899 -17.984 1.00 89.44 252 SER A N 1
ATOM 2009 C CA . SER A 1 252 ? 18.671 -9.730 -18.534 1.00 89.44 252 SER A CA 1
ATOM 2010 C C . SER A 1 252 ? 18.843 -11.071 -17.809 1.00 89.44 252 SER A C 1
ATOM 2012 O O . SER A 1 252 ? 19.638 -11.889 -18.261 1.00 89.44 252 SER A O 1
ATOM 2014 N N . ARG A 1 253 ? 18.144 -11.294 -16.681 1.00 83.25 253 ARG A N 1
ATOM 2015 C CA . ARG A 1 253 ? 18.287 -12.469 -15.790 1.00 83.25 253 ARG A CA 1
ATOM 2016 C C . ARG A 1 253 ? 19.720 -12.764 -15.335 1.00 83.25 253 ARG A C 1
ATOM 2018 O O . ARG A 1 253 ? 20.058 -13.893 -15.009 1.00 83.25 253 ARG A O 1
ATOM 2025 N N . THR A 1 254 ? 20.565 -11.743 -15.355 1.00 84.94 254 THR A N 1
ATOM 2026 C CA . THR A 1 254 ? 21.971 -11.822 -14.948 1.00 84.94 254 THR A CA 1
ATOM 2027 C C . THR A 1 254 ? 22.158 -11.697 -13.446 1.00 84.94 254 THR A C 1
ATOM 2029 O O . THR A 1 254 ? 23.171 -12.158 -12.935 1.00 84.94 254 THR A O 1
ATOM 2032 N N . ASP A 1 255 ? 21.198 -11.075 -12.761 1.00 89.19 255 ASP A N 1
ATOM 2033 C CA . ASP A 1 255 ? 21.361 -10.606 -11.392 1.00 89.19 255 ASP A CA 1
ATOM 2034 C C . ASP A 1 255 ? 20.137 -10.963 -10.549 1.00 89.19 255 ASP A C 1
ATOM 2036 O O . ASP A 1 255 ? 18.997 -10.699 -10.942 1.00 89.19 255 ASP A O 1
ATOM 2040 N N . ASP A 1 256 ? 20.402 -11.493 -9.356 1.00 92.94 256 ASP A N 1
ATOM 2041 C CA . ASP A 1 256 ? 19.391 -11.873 -8.359 1.00 92.94 256 ASP A CA 1
ATOM 2042 C C . ASP A 1 256 ? 19.148 -10.760 -7.320 1.00 92.94 256 ASP A C 1
ATOM 2044 O O . ASP A 1 256 ? 18.561 -10.983 -6.258 1.00 92.94 256 ASP A O 1
ATOM 2048 N N . GLN A 1 257 ? 19.629 -9.544 -7.598 1.00 96.75 257 GLN A N 1
ATOM 2049 C CA . GLN A 1 257 ? 19.532 -8.392 -6.703 1.00 96.75 257 GLN A CA 1
ATOM 2050 C C . GLN A 1 257 ? 18.978 -7.155 -7.417 1.00 96.75 257 GLN A C 1
ATOM 2052 O O . GLN A 1 257 ? 19.158 -6.940 -8.620 1.00 96.75 257 GLN A O 1
ATOM 2057 N N . LEU A 1 258 ? 18.297 -6.311 -6.645 1.00 97.00 258 LEU A N 1
ATOM 2058 C CA . LEU A 1 258 ? 17.864 -4.991 -7.059 1.00 97.00 258 LEU A CA 1
ATOM 2059 C C . LEU A 1 258 ? 19.031 -4.006 -6.941 1.00 97.00 258 LEU A C 1
ATOM 2061 O O . LEU A 1 258 ? 19.500 -3.669 -5.855 1.00 97.00 258 LEU A O 1
ATOM 2065 N N . HIS A 1 259 ? 19.452 -3.472 -8.077 1.00 96.75 259 HIS A N 1
ATOM 2066 C CA . HIS A 1 259 ? 20.470 -2.443 -8.156 1.00 96.75 259 HIS A CA 1
ATOM 2067 C C . HIS A 1 259 ? 19.822 -1.068 -8.336 1.00 96.75 259 HIS A C 1
ATOM 2069 O O . HIS A 1 259 ? 19.069 -0.836 -9.283 1.00 96.75 259 HIS A O 1
ATOM 2075 N N . ASN A 1 260 ? 20.186 -0.114 -7.476 1.00 95.56 260 ASN A N 1
ATOM 2076 C CA . ASN A 1 260 ? 19.806 1.296 -7.604 1.00 95.56 260 ASN A CA 1
ATOM 2077 C C . ASN A 1 260 ? 20.636 2.011 -8.692 1.00 95.56 260 ASN A C 1
ATOM 2079 O O . ASN A 1 260 ? 21.347 2.979 -8.430 1.00 95.56 260 ASN A O 1
ATOM 2083 N N . SER A 1 261 ? 20.582 1.506 -9.922 1.00 93.88 261 SER A N 1
ATOM 2084 C CA . SER A 1 261 ? 21.147 2.168 -11.098 1.00 93.88 261 SER A CA 1
ATOM 2085 C C . SER A 1 261 ? 20.048 2.436 -12.118 1.00 93.88 261 SER A C 1
ATOM 2087 O O . SER A 1 261 ? 19.047 1.720 -12.184 1.00 93.88 261 SER A O 1
ATOM 2089 N N . LYS A 1 262 ? 20.243 3.476 -12.929 1.00 92.62 262 LYS A N 1
ATOM 2090 C CA . LYS A 1 262 ? 19.352 3.810 -14.048 1.00 92.62 262 LYS A CA 1
ATOM 2091 C C . LYS A 1 262 ? 19.496 2.837 -15.220 1.00 92.62 262 LYS A C 1
ATOM 2093 O O . LYS A 1 262 ? 18.595 2.774 -16.050 1.00 92.62 262 LYS A O 1
ATOM 2098 N N . ASP A 1 263 ? 20.599 2.092 -15.260 1.00 92.44 263 ASP A N 1
ATOM 2099 C CA . ASP A 1 263 ? 20.941 1.186 -16.361 1.00 92.44 263 ASP A CA 1
ATOM 2100 C C . ASP A 1 263 ? 20.439 -0.251 -16.145 1.00 92.44 263 ASP A C 1
ATOM 2102 O O . ASP A 1 263 ? 20.489 -1.061 -17.070 1.00 92.44 263 ASP A O 1
ATOM 2106 N N . ASN A 1 264 ? 19.934 -0.562 -14.944 1.00 95.44 264 ASN A N 1
ATOM 2107 C CA . ASN A 1 264 ? 19.390 -1.876 -14.604 1.00 95.44 264 ASN A CA 1
ATOM 2108 C C . ASN A 1 264 ? 17.865 -1.857 -14.718 1.00 95.44 264 ASN A C 1
ATOM 2110 O O . ASN A 1 264 ? 17.179 -1.091 -14.028 1.00 95.44 264 ASN A O 1
ATOM 2114 N N . PHE A 1 265 ? 17.350 -2.703 -15.610 1.00 97.06 265 PHE A N 1
ATOM 2115 C CA . PHE A 1 265 ? 15.935 -2.775 -15.953 1.00 97.06 265 PHE A CA 1
ATOM 2116 C C . PHE A 1 265 ? 15.293 -4.005 -15.326 1.00 97.06 265 PHE A C 1
ATOM 2118 O O . PHE A 1 265 ? 15.824 -5.111 -15.407 1.00 97.06 265 PHE A O 1
ATOM 2125 N N . TYR A 1 266 ? 14.111 -3.807 -14.760 1.00 97.88 266 TYR A N 1
ATOM 2126 C CA . TYR A 1 266 ? 13.321 -4.836 -14.102 1.00 97.88 266 TYR A CA 1
ATOM 2127 C C . TYR A 1 266 ? 11.917 -4.878 -14.700 1.00 97.88 266 TYR A C 1
ATOM 2129 O O . TYR A 1 266 ? 11.449 -3.899 -15.291 1.00 97.88 266 TYR A O 1
ATOM 2137 N N . ARG A 1 267 ? 11.256 -6.023 -14.550 1.00 96.88 267 ARG A N 1
ATOM 2138 C CA . ARG A 1 267 ? 9.872 -6.263 -14.964 1.00 96.88 267 ARG A CA 1
ATOM 2139 C C . ARG A 1 267 ? 9.117 -6.913 -13.814 1.00 96.88 267 ARG A C 1
ATOM 2141 O O . ARG A 1 267 ? 9.700 -7.687 -13.059 1.00 96.88 267 ARG A O 1
ATOM 2148 N N . PHE A 1 268 ? 7.828 -6.624 -13.705 1.00 96.00 268 PHE A N 1
ATOM 2149 C CA . PHE A 1 268 ? 6.942 -7.382 -12.831 1.00 96.00 268 PHE A CA 1
ATOM 2150 C C . PHE A 1 268 ? 6.719 -8.784 -13.396 1.00 96.00 268 PHE A C 1
ATOM 2152 O O . PHE A 1 268 ? 6.510 -8.959 -14.599 1.00 96.00 268 PHE A O 1
ATOM 2159 N N . THR A 1 269 ? 6.771 -9.791 -12.533 1.00 94.25 269 THR A N 1
ATOM 2160 C CA . THR A 1 269 ? 6.479 -11.167 -12.929 1.00 94.25 269 THR A CA 1
ATOM 2161 C C . THR A 1 269 ? 4.971 -11.360 -13.036 1.00 94.25 269 THR A C 1
ATOM 2163 O O . THR A 1 269 ? 4.207 -10.907 -12.183 1.00 94.25 269 THR A O 1
ATOM 2166 N N . LYS A 1 270 ? 4.532 -12.132 -14.036 1.00 79.50 270 LYS A N 1
ATOM 2167 C CA . LYS A 1 270 ? 3.114 -12.456 -14.272 1.00 79.50 270 LYS A CA 1
ATOM 2168 C C . LYS A 1 270 ? 2.414 -13.199 -13.132 1.00 79.50 270 LYS A C 1
ATOM 2170 O O . LYS A 1 270 ? 1.205 -13.371 -13.178 1.00 79.50 270 LYS A O 1
ATOM 2175 N N . MET A 1 271 ? 3.137 -13.634 -12.098 1.00 69.31 271 MET A N 1
ATOM 2176 C CA . MET A 1 271 ? 2.522 -14.236 -10.909 1.00 69.31 271 MET A CA 1
ATOM 2177 C C . MET A 1 271 ? 1.539 -13.288 -10.209 1.00 69.31 271 MET A C 1
ATOM 2179 O O . MET A 1 271 ? 0.640 -13.761 -9.530 1.00 69.31 271 MET A O 1
ATOM 2183 N N . LEU A 1 272 ? 1.665 -11.975 -10.423 1.00 66.50 272 LEU A N 1
ATOM 2184 C CA . LEU A 1 272 ? 0.720 -10.973 -9.925 1.00 66.50 272 LEU A CA 1
ATOM 2185 C C . LEU A 1 272 ? -0.425 -10.654 -10.901 1.00 66.50 272 LEU A C 1
ATOM 2187 O O . LEU A 1 272 ? -1.351 -9.947 -10.518 1.00 66.50 272 LEU A O 1
ATOM 2191 N N . GLU A 1 273 ? -0.370 -11.133 -12.149 1.00 61.25 273 GLU A N 1
ATOM 2192 C CA . GLU A 1 273 ? -1.406 -10.870 -13.162 1.00 61.25 273 GLU A CA 1
ATOM 2193 C C . GLU A 1 273 ? -2.626 -11.792 -13.025 1.00 61.25 273 GLU A C 1
ATOM 2195 O O . GLU A 1 273 ? -3.681 -11.455 -13.546 1.00 61.25 273 GLU A O 1
ATOM 2200 N N . TYR A 1 274 ? -2.514 -12.926 -12.321 1.00 54.22 274 TYR A N 1
ATOM 2201 C CA . TYR A 1 274 ? -3.597 -13.919 -12.213 1.00 54.22 274 TYR A CA 1
ATOM 2202 C C . TYR A 1 274 ? -4.681 -13.592 -11.177 1.00 54.22 274 TYR A C 1
ATOM 2204 O O . TYR A 1 274 ? -5.668 -14.318 -11.082 1.00 54.22 274 TYR A O 1
ATOM 2212 N N . ASP A 1 275 ? -4.547 -12.482 -10.454 1.00 54.62 275 ASP A N 1
ATOM 2213 C CA . ASP A 1 275 ? -5.664 -11.907 -9.714 1.00 54.62 275 ASP A CA 1
ATOM 2214 C C . ASP A 1 275 ? -6.463 -11.006 -10.671 1.00 54.62 275 ASP A C 1
ATOM 2216 O O . ASP A 1 275 ? -6.203 -9.804 -10.773 1.00 54.62 275 ASP A O 1
ATOM 2220 N N . ASP A 1 276 ? -7.467 -11.579 -11.348 1.00 52.56 276 ASP A N 1
ATOM 2221 C CA . ASP A 1 276 ? -8.515 -10.931 -12.174 1.00 52.56 276 ASP A CA 1
ATOM 2222 C C . ASP A 1 276 ? -9.397 -9.918 -11.382 1.00 52.56 276 ASP A C 1
ATOM 2224 O O . ASP A 1 276 ? -10.570 -9.670 -11.653 1.00 52.56 276 ASP A O 1
ATOM 2228 N N . LEU A 1 277 ? -8.822 -9.262 -10.377 1.00 58.34 277 LEU A N 1
ATOM 2229 C CA . LEU A 1 277 ? -9.391 -8.183 -9.578 1.00 58.34 277 LEU A CA 1
ATOM 2230 C C . LEU A 1 277 ? -9.453 -6.850 -10.334 1.00 58.34 277 LEU A C 1
ATOM 2232 O O . LEU A 1 277 ? -10.106 -5.918 -9.866 1.00 58.34 277 LEU A O 1
ATOM 2236 N N . ALA A 1 278 ? -8.812 -6.734 -11.502 1.00 56.81 278 ALA A N 1
ATOM 2237 C CA . ALA A 1 278 ? -8.905 -5.535 -12.333 1.00 56.81 278 ALA A CA 1
ATOM 2238 C C . ALA A 1 278 ? -10.349 -5.268 -12.803 1.00 56.81 278 ALA A C 1
ATOM 2240 O O . ALA A 1 278 ? -10.780 -4.112 -12.792 1.00 56.81 278 ALA A O 1
ATOM 2241 N N . GLU A 1 279 ? -11.124 -6.311 -13.133 1.00 59.69 279 GLU A N 1
ATOM 2242 C CA . GLU A 1 279 ? -12.550 -6.160 -13.456 1.00 59.69 279 GLU A CA 1
ATOM 2243 C C . GLU A 1 279 ? -13.388 -5.820 -12.219 1.00 59.69 279 GLU A C 1
ATOM 2245 O O . GLU A 1 279 ? -14.210 -4.903 -12.271 1.00 59.69 279 GLU A O 1
ATOM 2250 N N . ALA A 1 280 ? -13.140 -6.482 -11.084 1.00 62.28 280 ALA A N 1
ATOM 2251 C CA . ALA A 1 280 ? -13.850 -6.202 -9.834 1.00 62.28 280 ALA A CA 1
ATOM 2252 C C . ALA A 1 280 ? -13.617 -4.757 -9.352 1.00 62.28 280 ALA A C 1
ATOM 2254 O O . ALA A 1 280 ? -14.548 -4.070 -8.923 1.00 62.28 280 ALA A O 1
ATOM 2255 N N . PHE A 1 281 ? -12.388 -4.253 -9.492 1.00 62.16 281 PHE A N 1
ATOM 2256 C CA . PHE A 1 281 ? -12.044 -2.878 -9.147 1.00 62.16 281 PHE A CA 1
ATOM 2257 C C . PHE A 1 281 ? -12.663 -1.868 -10.116 1.00 62.16 281 PHE A C 1
ATOM 2259 O O . PHE A 1 281 ? -13.126 -0.810 -9.685 1.00 62.16 281 PHE A O 1
ATOM 2266 N N . ALA A 1 282 ? -12.702 -2.173 -11.418 1.00 62.81 282 ALA A N 1
ATOM 2267 C CA . ALA A 1 282 ? -13.361 -1.326 -12.408 1.00 62.81 282 ALA A CA 1
ATOM 2268 C C . ALA A 1 282 ? -14.874 -1.227 -12.149 1.00 62.81 282 ALA A C 1
ATOM 2270 O O . ALA A 1 282 ? -15.429 -0.127 -12.229 1.00 62.81 282 ALA A O 1
ATOM 2271 N N . LEU A 1 283 ? -15.519 -2.337 -11.766 1.00 64.38 283 LEU A N 1
ATOM 2272 C CA . LEU A 1 283 ? -16.935 -2.361 -11.399 1.00 64.38 283 LEU A CA 1
ATOM 2273 C C . LEU A 1 283 ? -17.210 -1.498 -10.161 1.00 64.38 283 LEU A C 1
ATOM 2275 O O . LEU A 1 283 ? -18.094 -0.640 -10.184 1.00 64.38 283 LEU A O 1
ATOM 2279 N N . ASP A 1 284 ? -16.418 -1.669 -9.103 1.00 62.81 284 ASP A N 1
ATOM 2280 C CA . ASP A 1 284 ? -16.659 -0.962 -7.846 1.00 62.81 284 ASP A CA 1
ATOM 2281 C C . ASP A 1 284 ? -16.253 0.521 -7.918 1.00 62.81 284 ASP A C 1
ATOM 2283 O O . ASP A 1 284 ? -16.935 1.399 -7.390 1.00 62.81 284 ASP A O 1
ATOM 2287 N N . THR A 1 285 ? -15.208 0.851 -8.684 1.00 63.00 285 THR A N 1
ATOM 2288 C CA . THR A 1 285 ? -14.859 2.249 -8.981 1.00 63.00 285 THR A CA 1
ATOM 2289 C C . THR A 1 285 ? -15.965 2.931 -9.788 1.00 63.00 285 THR A C 1
ATOM 2291 O O . THR A 1 285 ? -16.265 4.102 -9.551 1.00 63.00 285 THR A O 1
ATOM 2294 N N . ALA A 1 286 ? -16.605 2.228 -10.729 1.00 56.88 286 ALA A N 1
ATOM 2295 C CA . ALA A 1 286 ? -17.733 2.767 -11.486 1.00 56.88 286 ALA A CA 1
ATOM 2296 C C . ALA A 1 286 ? -18.979 2.978 -10.607 1.00 56.88 286 ALA A C 1
ATOM 2298 O O . ALA A 1 286 ? -19.683 3.975 -10.792 1.00 56.88 286 ALA A O 1
ATOM 2299 N N . MET A 1 287 ? -19.221 2.103 -9.622 1.00 58.47 287 MET A N 1
ATOM 2300 C CA . MET A 1 287 ? -20.291 2.286 -8.633 1.00 58.47 287 MET A CA 1
ATOM 2301 C C . MET A 1 287 ? -19.993 3.449 -7.674 1.00 58.47 287 MET A C 1
ATOM 2303 O O . MET A 1 287 ? -20.860 4.297 -7.466 1.00 58.47 287 MET A O 1
ATOM 2307 N N . ARG A 1 288 ? -18.756 3.575 -7.174 1.00 54.66 288 ARG A N 1
ATOM 2308 C CA . ARG A 1 288 ? -18.353 4.637 -6.230 1.00 54.66 288 ARG A CA 1
ATOM 2309 C C . ARG A 1 288 ? -18.144 6.010 -6.874 1.00 54.66 288 ARG A C 1
ATOM 2311 O O . ARG A 1 288 ? -18.386 7.025 -6.228 1.00 54.66 288 ARG A O 1
ATOM 2318 N N . ARG A 1 289 ? -17.774 6.101 -8.160 1.00 52.22 289 ARG A N 1
ATOM 2319 C CA . ARG A 1 289 ? -17.710 7.399 -8.871 1.00 52.22 289 ARG A CA 1
ATOM 2320 C C . ARG A 1 289 ? -19.071 8.095 -8.968 1.00 52.22 289 ARG A C 1
ATOM 2322 O O . ARG A 1 289 ? -19.100 9.303 -9.177 1.00 52.22 289 ARG A O 1
ATOM 2329 N N . ARG A 1 290 ? -20.187 7.376 -8.788 1.00 45.09 290 ARG A N 1
ATOM 2330 C CA . ARG A 1 290 ? -21.526 7.985 -8.707 1.00 45.09 290 ARG A CA 1
ATOM 2331 C C . ARG A 1 290 ? -21.857 8.558 -7.327 1.00 45.09 290 ARG A C 1
ATOM 2333 O O . ARG A 1 290 ? -22.741 9.401 -7.239 1.00 45.09 290 ARG A O 1
ATOM 2340 N N . THR A 1 291 ? -21.117 8.188 -6.286 1.00 46.69 291 THR A N 1
ATOM 2341 C CA . THR A 1 291 ? -21.218 8.748 -4.930 1.00 46.69 291 THR A CA 1
ATOM 2342 C C . THR A 1 291 ? -19.944 9.494 -4.547 1.00 46.69 291 THR A C 1
ATOM 2344 O O . THR A 1 291 ? -19.525 9.463 -3.390 1.00 46.69 291 THR A O 1
ATOM 2347 N N . SER A 1 292 ? -19.325 10.198 -5.510 1.00 50.41 292 SER A N 1
ATOM 2348 C CA . SER A 1 292 ? -18.256 11.158 -5.217 1.00 50.41 292 SER A CA 1
ATOM 2349 C C . SER A 1 292 ? -18.667 11.977 -4.002 1.00 50.41 292 SER A C 1
ATOM 2351 O O . SER A 1 292 ? -19.761 12.541 -4.021 1.00 50.41 292 SER A O 1
ATOM 2353 N N . ILE A 1 293 ? -17.819 11.974 -2.973 1.00 56.19 293 ILE A N 1
ATOM 2354 C CA . ILE A 1 293 ? -18.005 12.640 -1.683 1.00 56.19 293 ILE A CA 1
ATOM 2355 C C . ILE A 1 293 ? -18.451 14.085 -1.939 1.00 56.19 293 ILE A C 1
ATOM 2357 O O . ILE A 1 293 ? -17.640 14.983 -2.152 1.00 56.19 293 ILE A O 1
ATOM 2361 N N . ASN A 1 294 ? -19.760 14.290 -2.021 1.00 60.47 294 ASN A N 1
ATOM 2362 C CA . ASN A 1 294 ? -20.361 15.590 -2.228 1.00 60.47 294 ASN A CA 1
ATOM 2363 C C . ASN A 1 294 ? -20.505 16.207 -0.838 1.00 60.47 294 ASN A C 1
ATOM 2365 O O . ASN A 1 294 ? -20.884 15.511 0.105 1.00 60.47 294 ASN A O 1
ATOM 2369 N N . ALA A 1 295 ? -20.220 17.501 -0.701 1.00 61.69 295 ALA A N 1
ATOM 2370 C CA . ALA A 1 295 ? -20.398 18.231 0.553 1.00 61.69 295 ALA A CA 1
ATOM 2371 C C . ALA A 1 295 ? -21.812 18.041 1.143 1.00 61.69 295 ALA A C 1
ATOM 2373 O O . ALA A 1 295 ? -21.980 18.036 2.362 1.00 61.69 295 ALA A O 1
ATOM 2374 N N . ASN A 1 296 ? -22.808 17.803 0.284 1.00 62.16 296 ASN A N 1
ATOM 2375 C CA . ASN A 1 296 ? -24.170 17.473 0.699 1.00 62.16 296 ASN A CA 1
ATOM 2376 C C . ASN A 1 296 ? -24.270 16.102 1.394 1.00 62.16 296 ASN A C 1
ATOM 2378 O O . ASN A 1 296 ? -24.880 16.025 2.454 1.00 62.16 296 ASN A O 1
ATOM 2382 N N . ASN A 1 297 ? -23.596 15.064 0.883 1.00 63.88 297 ASN A N 1
ATOM 2383 C CA . ASN A 1 297 ? -23.569 13.733 1.511 1.00 63.88 297 ASN A CA 1
ATOM 2384 C C . ASN A 1 297 ? -22.815 13.754 2.845 1.00 63.88 297 ASN A C 1
ATOM 2386 O O . ASN A 1 297 ? -23.173 13.030 3.768 1.00 63.88 297 ASN A O 1
ATOM 2390 N N . TYR A 1 298 ? -21.785 14.600 2.963 1.00 62.75 298 TYR A N 1
ATOM 2391 C CA . TYR A 1 298 ? -21.095 14.813 4.234 1.00 62.75 298 TYR A CA 1
ATOM 2392 C C . TYR A 1 298 ? -22.034 15.436 5.270 1.00 62.75 298 TYR A C 1
ATOM 2394 O O . TYR A 1 298 ? -22.124 14.952 6.393 1.00 62.75 298 TYR A O 1
ATOM 2402 N N . ARG A 1 299 ? -22.769 16.493 4.894 1.00 64.12 299 ARG A N 1
ATOM 2403 C CA . ARG A 1 299 ? -23.713 17.156 5.803 1.00 64.12 299 ARG A CA 1
ATOM 2404 C C . ARG A 1 299 ? -24.841 16.218 6.222 1.00 64.12 299 ARG A C 1
ATOM 2406 O O . ARG A 1 299 ? -25.187 16.204 7.394 1.00 64.12 299 ARG A O 1
ATOM 2413 N N . GLU A 1 300 ? -25.379 15.440 5.292 1.00 59.97 300 GLU A N 1
ATOM 2414 C CA . GLU A 1 300 ? -26.434 14.477 5.592 1.00 59.97 300 GLU A CA 1
ATOM 2415 C C . GLU A 1 300 ? -25.905 13.334 6.461 1.00 59.97 300 GLU A C 1
ATOM 2417 O O . GLU A 1 300 ? -26.469 13.087 7.512 1.00 59.97 300 GLU A O 1
ATOM 2422 N N . SER A 1 301 ? -24.748 12.736 6.156 1.00 59.84 301 SER A N 1
ATOM 2423 C CA . SER A 1 301 ? -24.174 11.683 7.007 1.00 59.84 301 SER A CA 1
ATOM 2424 C C . SER A 1 301 ? -23.806 12.170 8.414 1.00 59.84 301 SER A C 1
ATOM 2426 O O . SER A 1 301 ? -24.018 11.440 9.377 1.00 59.84 301 SER A O 1
ATOM 2428 N N . VAL A 1 302 ? -23.295 13.396 8.569 1.00 59.19 302 VAL A N 1
ATOM 2429 C CA . VAL A 1 302 ? -22.979 13.957 9.895 1.00 59.19 302 VAL A CA 1
ATOM 2430 C C . VAL A 1 302 ? -24.247 14.227 10.713 1.00 59.19 302 VAL A C 1
ATOM 2432 O O . VAL A 1 302 ? -24.202 14.116 11.934 1.00 59.19 302 VAL A O 1
ATOM 2435 N N . VAL A 1 303 ? -25.365 14.562 10.062 1.00 57.88 303 VAL A N 1
ATOM 2436 C CA . VAL A 1 303 ? -26.641 14.880 10.730 1.00 57.88 303 VAL A CA 1
ATOM 2437 C C . VAL A 1 303 ? -27.516 13.633 10.927 1.00 57.88 303 VAL A C 1
ATOM 2439 O O . VAL A 1 303 ? -28.230 13.537 11.916 1.00 57.88 303 VAL A O 1
ATOM 2442 N N . SER A 1 304 ? -27.440 12.645 10.036 1.00 54.22 304 SER A N 1
ATOM 2443 C CA . SER A 1 304 ? -28.200 11.389 10.107 1.00 54.22 304 SER A CA 1
ATOM 2444 C C . SER A 1 304 ? -27.568 10.341 11.029 1.00 54.22 304 SER A C 1
ATOM 2446 O O . SER A 1 304 ? -28.245 9.394 11.418 1.00 54.22 304 SER A O 1
ATOM 2448 N N . ASN A 1 305 ? -26.309 10.515 11.443 1.00 48.88 305 ASN A N 1
ATOM 2449 C CA . ASN A 1 305 ? -25.604 9.601 12.354 1.00 48.88 305 ASN A CA 1
ATOM 2450 C C . ASN A 1 305 ? -26.108 9.628 13.815 1.00 48.88 305 ASN A C 1
ATOM 2452 O O . ASN A 1 305 ? -25.484 9.035 14.693 1.00 48.88 305 ASN A O 1
ATOM 2456 N N . GLU A 1 306 ? -27.242 10.272 14.097 1.00 52.09 306 GLU A N 1
ATOM 2457 C CA . GLU A 1 306 ? -27.939 10.137 15.382 1.00 52.09 306 GLU A CA 1
ATOM 2458 C C . GLU A 1 306 ? -28.661 8.779 15.514 1.00 52.09 306 GLU A C 1
ATOM 2460 O O . GLU A 1 306 ? -28.927 8.329 16.629 1.00 52.09 306 GLU A O 1
ATOM 2465 N N . SER A 1 307 ? -28.900 8.058 14.408 1.00 51.91 307 SER A N 1
ATOM 2466 C CA . SER A 1 307 ? -29.245 6.632 14.448 1.00 51.91 307 SER A CA 1
ATOM 2467 C C . SER A 1 307 ? -27.967 5.799 14.350 1.00 51.91 307 SER A C 1
ATOM 2469 O O . SER A 1 307 ? -27.533 5.452 13.254 1.00 51.91 307 SER A O 1
ATOM 2471 N N . GLY A 1 308 ? -27.338 5.538 15.499 1.00 58.47 308 GLY A N 1
ATOM 2472 C CA . GLY A 1 308 ? -26.097 4.770 15.647 1.00 58.47 308 GLY A CA 1
ATOM 2473 C C . GLY A 1 308 ? -26.226 3.288 15.292 1.00 58.47 308 GLY A C 1
ATOM 2474 O O . GLY A 1 308 ? -25.989 2.433 16.142 1.00 58.47 308 GLY A O 1
ATOM 2475 N N . ASP A 1 309 ? -26.604 2.982 14.052 1.00 70.31 309 ASP A N 1
ATOM 2476 C CA . ASP A 1 309 ? -26.533 1.628 13.521 1.00 70.31 309 ASP A CA 1
ATOM 2477 C C . ASP A 1 309 ? -25.054 1.324 13.263 1.00 70.31 309 ASP A C 1
ATOM 2479 O O . ASP A 1 309 ? -24.450 1.753 12.275 1.00 70.31 309 ASP A O 1
ATOM 2483 N N . VAL A 1 310 ? -24.423 0.703 14.258 1.00 76.38 310 VAL A N 1
ATOM 2484 C CA . VAL A 1 310 ? -23.036 0.256 14.180 1.00 76.38 310 VAL A CA 1
ATOM 2485 C C . VAL A 1 310 ? -22.973 -0.758 13.047 1.00 76.38 310 VAL A C 1
ATOM 2487 O O . VAL A 1 310 ? -23.503 -1.859 13.169 1.00 76.38 310 VAL A O 1
ATOM 2490 N N . VAL A 1 311 ? -22.350 -0.372 11.933 1.00 84.12 311 VAL A N 1
ATOM 2491 C CA . VAL A 1 311 ? -22.111 -1.290 10.818 1.00 84.12 311 VAL A CA 1
ATOM 2492 C C . VAL A 1 311 ? -21.171 -2.378 11.321 1.00 84.12 311 VAL A C 1
ATOM 2494 O O . VAL A 1 311 ? -19.990 -2.120 11.561 1.00 84.12 311 VAL A O 1
ATOM 2497 N N . ASP A 1 312 ? -21.722 -3.571 11.517 1.00 88.25 312 ASP A N 1
ATOM 2498 C CA . ASP A 1 312 ? -20.974 -4.742 11.951 1.00 88.25 312 ASP A CA 1
ATOM 2499 C C . ASP A 1 312 ? -20.296 -5.385 10.736 1.00 88.25 312 ASP A C 1
ATOM 2501 O O . ASP A 1 312 ? -20.956 -5.797 9.776 1.00 88.25 312 ASP A O 1
ATOM 2505 N N . TYR A 1 313 ? -18.964 -5.406 10.744 1.00 91.19 313 TYR A N 1
ATOM 2506 C CA . TYR A 1 313 ? -18.165 -5.999 9.678 1.00 91.19 313 TYR A CA 1
ATOM 2507 C C . TYR A 1 313 ? -17.744 -7.405 10.094 1.00 91.19 313 TYR A C 1
ATOM 2509 O O . TYR A 1 313 ? -17.012 -7.584 11.065 1.00 91.19 313 TYR A O 1
ATOM 2517 N N . ASP A 1 314 ? -18.142 -8.406 9.311 1.00 93.25 314 ASP A N 1
ATOM 2518 C CA . ASP A 1 314 ? -17.694 -9.779 9.528 1.00 93.25 314 ASP A CA 1
ATOM 2519 C C . ASP A 1 314 ? -16.254 -9.971 9.019 1.00 93.25 314 ASP A C 1
ATOM 2521 O O . ASP A 1 314 ? -16.013 -10.354 7.869 1.00 93.25 314 ASP A O 1
ATOM 2525 N N . PHE A 1 315 ? -15.273 -9.710 9.885 1.00 93.38 315 PHE A N 1
ATOM 2526 C CA . PHE A 1 315 ? -13.849 -9.871 9.570 1.00 93.38 315 PHE A CA 1
ATOM 2527 C C . PHE A 1 315 ? -13.427 -11.323 9.300 1.00 93.38 315 PHE A C 1
ATOM 2529 O O . PHE A 1 315 ? -12.331 -11.547 8.776 1.00 93.38 315 PHE A O 1
ATOM 2536 N N . ALA A 1 316 ? -14.274 -12.317 9.591 1.00 92.25 316 ALA A N 1
ATOM 2537 C CA . ALA A 1 316 ? -14.002 -13.698 9.199 1.00 92.25 316 ALA A CA 1
ATOM 2538 C C . ALA A 1 316 ? -14.067 -13.895 7.674 1.00 92.25 316 ALA A C 1
ATOM 2540 O O . ALA A 1 316 ? -13.515 -14.874 7.168 1.00 92.25 316 ALA A O 1
ATOM 2541 N N . THR A 1 317 ? -14.710 -12.967 6.954 1.00 93.62 317 THR A N 1
ATOM 2542 C CA . THR A 1 317 ? -14.782 -12.948 5.484 1.00 93.62 317 THR A CA 1
ATOM 2543 C C . THR A 1 317 ? -13.602 -12.240 4.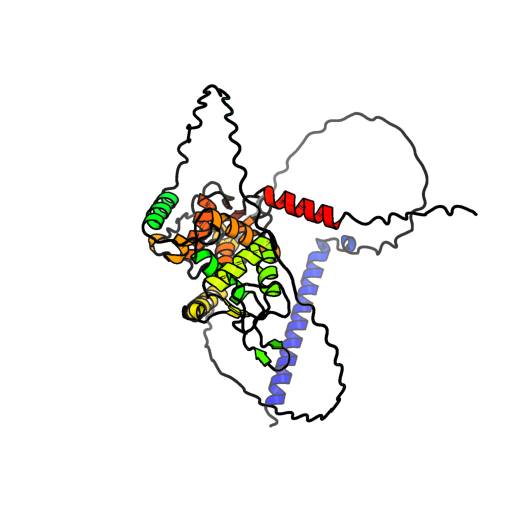818 1.00 93.62 317 THR A C 1
ATOM 2545 O O . THR A 1 317 ? -13.459 -12.328 3.597 1.00 93.62 317 THR A O 1
ATOM 2548 N N . ALA A 1 318 ? -12.756 -11.549 5.592 1.00 94.69 318 ALA A N 1
ATOM 2549 C CA . ALA A 1 318 ? -11.534 -10.953 5.067 1.00 94.69 318 ALA A CA 1
ATOM 2550 C C . ALA A 1 318 ? -10.570 -12.041 4.578 1.00 94.69 318 ALA A C 1
ATOM 2552 O O . ALA A 1 318 ? -10.562 -13.171 5.075 1.00 94.69 318 ALA A O 1
ATOM 2553 N N . THR A 1 319 ? -9.749 -11.690 3.597 1.00 94.44 319 THR A N 1
ATOM 2554 C CA . THR A 1 319 ? -8.824 -12.638 2.976 1.00 94.44 319 THR A CA 1
ATOM 2555 C C . THR A 1 319 ? -7.720 -13.065 3.945 1.00 94.44 319 THR A C 1
ATOM 2557 O O . THR A 1 319 ? -7.228 -12.267 4.745 1.00 94.44 319 THR A O 1
ATOM 2560 N N . ASP A 1 320 ? -7.281 -14.324 3.847 1.00 95.25 320 ASP A N 1
ATOM 2561 C CA . ASP A 1 320 ? -6.159 -14.818 4.656 1.00 95.25 320 ASP A CA 1
ATOM 2562 C C . ASP A 1 320 ? -4.861 -14.048 4.350 1.00 95.25 320 ASP A C 1
ATOM 2564 O O . ASP A 1 320 ? -4.049 -13.846 5.250 1.00 95.25 320 ASP A O 1
ATOM 2568 N N . GLU A 1 321 ? -4.706 -13.538 3.117 1.00 94.38 321 GLU A N 1
ATOM 2569 C CA . GLU A 1 321 ? -3.600 -12.644 2.741 1.00 94.38 321 GLU A CA 1
ATOM 2570 C C . GLU A 1 321 ? -3.556 -11.395 3.629 1.00 94.38 321 GLU A C 1
ATOM 2572 O O . GLU A 1 321 ? -2.491 -10.978 4.081 1.00 94.38 321 GLU A O 1
ATOM 2577 N N . VAL A 1 322 ? -4.714 -10.788 3.895 1.00 95.94 322 VAL A N 1
ATOM 2578 C CA . VAL A 1 322 ? -4.791 -9.544 4.665 1.00 95.94 322 VAL A CA 1
ATOM 2579 C C . VAL A 1 322 ? -4.682 -9.818 6.154 1.00 95.94 322 VAL A C 1
ATOM 2581 O O . VAL A 1 322 ? -4.029 -9.040 6.842 1.00 95.94 322 VAL A O 1
ATOM 2584 N N . HIS A 1 323 ? -5.218 -10.940 6.644 1.00 95.75 323 HIS A N 1
ATOM 2585 C CA . HIS A 1 323 ? -4.945 -11.395 8.011 1.00 95.75 323 HIS A CA 1
ATOM 2586 C C . HIS A 1 323 ? -3.441 -11.579 8.239 1.00 95.75 323 HIS A C 1
ATOM 2588 O O . HIS A 1 323 ? -2.918 -11.047 9.211 1.00 95.75 323 HIS A O 1
ATOM 2594 N N . ALA A 1 324 ? -2.727 -12.236 7.321 1.00 96.75 324 ALA A N 1
ATOM 2595 C CA . ALA A 1 324 ? -1.272 -12.389 7.398 1.00 96.75 324 ALA A CA 1
ATOM 2596 C C . ALA A 1 324 ? -0.498 -11.068 7.214 1.00 96.75 324 ALA A C 1
ATOM 2598 O O . ALA A 1 324 ? 0.606 -10.929 7.738 1.00 96.75 324 ALA A O 1
ATOM 2599 N N . LEU A 1 325 ? -1.071 -10.086 6.508 1.00 96.69 325 LEU A N 1
ATOM 2600 C CA . LEU A 1 325 ? -0.492 -8.752 6.332 1.00 96.69 325 LEU A CA 1
ATOM 2601 C C . LEU A 1 325 ? -0.527 -7.908 7.615 1.00 96.69 325 LEU A C 1
ATOM 2603 O O . LEU A 1 325 ? 0.378 -7.107 7.824 1.00 96.69 325 LEU A O 1
ATOM 2607 N N . VAL A 1 326 ? -1.554 -8.031 8.462 1.00 96.50 326 VAL A N 1
ATOM 2608 C CA . VAL A 1 326 ? -1.750 -7.160 9.642 1.00 96.50 326 VAL A CA 1
ATOM 2609 C C . VAL A 1 326 ? -0.946 -7.606 10.874 1.00 96.50 326 VAL A C 1
ATOM 2611 O O . VAL A 1 326 ? -1.495 -7.715 11.972 1.00 96.50 326 VAL A O 1
ATOM 2614 N N . THR A 1 327 ? 0.359 -7.842 10.697 1.00 95.56 327 THR A N 1
ATOM 2615 C CA . THR A 1 327 ? 1.327 -7.969 11.805 1.00 95.56 327 THR A CA 1
ATOM 2616 C C . THR A 1 327 ? 1.742 -6.596 12.330 1.00 95.56 327 THR A C 1
ATOM 2618 O O . THR A 1 327 ? 1.667 -5.606 11.599 1.00 95.56 327 THR A O 1
ATOM 2621 N N . ASP A 1 328 ? 2.229 -6.524 13.567 1.00 94.75 328 ASP A N 1
ATOM 2622 C CA . ASP A 1 328 ? 2.603 -5.263 14.221 1.00 94.75 328 ASP A CA 1
ATOM 2623 C C . ASP A 1 328 ? 3.641 -4.470 13.408 1.00 94.75 328 ASP A C 1
ATOM 2625 O O . ASP A 1 328 ? 3.481 -3.270 13.170 1.00 94.75 328 ASP A O 1
ATOM 2629 N N . GLU A 1 329 ? 4.673 -5.141 12.890 1.00 95.44 329 GLU A N 1
ATOM 2630 C CA . GLU A 1 329 ? 5.721 -4.519 12.076 1.00 95.44 329 GLU A CA 1
ATOM 2631 C C . GLU A 1 329 ? 5.169 -3.994 10.746 1.00 95.44 329 GLU A C 1
ATOM 2633 O O . GLU A 1 329 ? 5.509 -2.894 10.304 1.00 95.44 329 GLU A O 1
ATOM 2638 N N . SER A 1 330 ? 4.275 -4.757 10.114 1.00 97.19 330 SER A N 1
ATOM 2639 C CA . SER A 1 330 ? 3.638 -4.362 8.857 1.00 97.19 330 SER A CA 1
ATOM 2640 C C . SER A 1 330 ? 2.719 -3.163 9.064 1.00 97.19 330 SER A C 1
ATOM 2642 O O . SER A 1 330 ? 2.729 -2.233 8.256 1.00 97.19 330 SER A O 1
ATOM 2644 N N . LEU A 1 331 ? 1.965 -3.140 10.166 1.00 96.81 331 LEU A N 1
ATOM 2645 C CA . LEU A 1 331 ? 1.070 -2.043 10.527 1.00 96.81 331 LEU A CA 1
ATOM 2646 C C . LEU A 1 331 ? 1.835 -0.738 10.765 1.00 96.81 331 LEU A C 1
ATOM 2648 O O . LEU A 1 331 ? 1.388 0.312 10.302 1.00 96.81 331 LEU A O 1
ATOM 2652 N N . GLN A 1 332 ? 3.019 -0.788 11.382 1.00 96.44 332 GLN A N 1
ATOM 2653 C CA . GLN A 1 332 ? 3.881 0.392 11.526 1.00 96.44 332 GLN A CA 1
ATOM 2654 C C . GLN A 1 332 ? 4.302 0.968 10.166 1.00 96.44 332 GLN A C 1
ATOM 2656 O O . GLN A 1 332 ? 4.234 2.185 9.951 1.00 96.44 332 GLN A O 1
ATOM 2661 N N . VAL A 1 333 ? 4.692 0.108 9.218 1.00 96.69 333 VAL A N 1
ATOM 2662 C CA . VAL A 1 333 ? 5.026 0.546 7.854 1.00 96.69 333 VAL A CA 1
ATOM 2663 C C . VAL A 1 333 ? 3.790 1.111 7.152 1.00 96.69 333 VAL A C 1
ATOM 2665 O O . VAL A 1 333 ? 3.859 2.175 6.538 1.00 96.69 333 VAL A O 1
ATOM 2668 N N . MET A 1 334 ? 2.643 0.447 7.280 1.00 96.69 334 MET A N 1
ATOM 2669 C CA . MET A 1 334 ? 1.375 0.863 6.680 1.00 96.69 334 MET A CA 1
ATOM 2670 C C . MET A 1 334 ? 0.886 2.217 7.202 1.00 96.69 334 MET A C 1
ATOM 2672 O O . MET A 1 334 ? 0.465 3.058 6.406 1.00 96.69 334 MET A O 1
ATOM 2676 N N . ALA A 1 335 ? 0.997 2.468 8.508 1.00 96.12 335 ALA A N 1
ATOM 2677 C CA . ALA A 1 335 ? 0.681 3.760 9.109 1.00 96.12 335 ALA A CA 1
ATOM 2678 C C . ALA A 1 335 ? 1.526 4.880 8.484 1.00 96.12 335 ALA A C 1
ATOM 2680 O O . ALA A 1 335 ? 0.994 5.909 8.060 1.00 96.12 335 ALA A O 1
ATOM 2681 N N . ARG A 1 336 ? 2.836 4.649 8.332 1.00 95.31 336 ARG A N 1
ATOM 2682 C CA . ARG A 1 336 ? 3.748 5.593 7.673 1.00 95.31 336 ARG A CA 1
ATOM 2683 C C . ARG A 1 336 ? 3.402 5.802 6.198 1.00 95.31 336 ARG A C 1
ATOM 2685 O O . ARG A 1 336 ? 3.407 6.943 5.736 1.00 95.31 336 ARG A O 1
ATOM 2692 N N . VAL A 1 337 ? 3.078 4.734 5.468 1.00 95.62 337 VAL A N 1
ATOM 2693 C CA . VAL A 1 337 ? 2.661 4.821 4.059 1.00 95.62 337 VAL A CA 1
ATOM 2694 C C . VAL A 1 337 ? 1.409 5.685 3.921 1.00 95.62 337 VAL A C 1
ATOM 2696 O O . VAL A 1 337 ? 1.381 6.627 3.127 1.00 95.62 337 VAL A O 1
ATOM 2699 N N . LEU A 1 338 ? 0.384 5.415 4.731 1.00 94.81 338 LEU A N 1
ATOM 2700 C CA . LEU A 1 338 ? -0.861 6.176 4.717 1.00 94.81 338 LEU A CA 1
ATOM 2701 C C . LEU A 1 338 ? -0.634 7.646 5.083 1.00 94.81 338 LEU A C 1
ATOM 2703 O O . LEU A 1 338 ? -1.147 8.520 4.383 1.00 94.81 338 LEU A O 1
ATOM 2707 N N . HIS A 1 339 ? 0.187 7.931 6.098 1.00 93.31 339 HIS A N 1
ATOM 2708 C CA . HIS A 1 339 ? 0.571 9.298 6.451 1.00 93.31 339 HIS A CA 1
ATOM 2709 C C . HIS A 1 339 ? 1.166 10.038 5.244 1.00 93.31 339 HIS A C 1
ATOM 2711 O O . HIS A 1 339 ? 0.691 11.109 4.859 1.00 93.31 339 HIS A O 1
ATOM 2717 N N . GLN A 1 340 ? 2.170 9.439 4.593 1.00 93.94 340 GLN A N 1
ATOM 2718 C CA . GLN A 1 340 ? 2.885 10.064 3.481 1.00 93.94 340 GLN A CA 1
ATOM 2719 C C . GLN A 1 340 ? 1.996 10.257 2.247 1.00 93.94 340 GLN A C 1
ATOM 2721 O O . GLN A 1 340 ? 2.136 11.228 1.498 1.00 93.94 340 GLN A O 1
ATOM 2726 N N . VAL A 1 341 ? 1.063 9.336 2.011 1.00 92.19 341 VAL A N 1
ATOM 2727 C CA . VAL A 1 341 ? 0.113 9.413 0.898 1.00 92.19 341 VAL A CA 1
ATOM 2728 C C . VAL A 1 341 ? -0.945 10.480 1.154 1.00 92.19 341 VAL A C 1
ATOM 2730 O O . VAL A 1 341 ? -1.237 11.265 0.248 1.00 92.19 341 VAL A O 1
ATOM 2733 N N . PHE A 1 342 ? -1.484 10.567 2.371 1.00 92.19 342 PHE A N 1
ATOM 2734 C CA . PHE A 1 342 ? -2.431 11.619 2.723 1.00 92.19 342 PHE A CA 1
ATOM 2735 C C . PHE A 1 342 ? -1.801 13.006 2.698 1.00 92.19 342 PHE A C 1
ATOM 2737 O O . PHE A 1 342 ? -2.430 13.941 2.201 1.00 92.19 342 PHE A O 1
ATOM 2744 N N . GLU A 1 343 ? -0.557 13.139 3.158 1.00 89.88 343 GLU A N 1
ATOM 2745 C CA . GLU A 1 343 ? 0.200 14.386 3.062 1.00 89.88 343 GLU A CA 1
ATOM 2746 C C . GLU A 1 343 ? 0.359 14.812 1.593 1.00 89.88 343 GLU A C 1
ATOM 2748 O O . GLU A 1 343 ? -0.019 15.924 1.222 1.00 89.88 343 GLU A O 1
ATOM 2753 N N . ARG A 1 344 ? 0.811 13.902 0.715 1.00 88.31 344 ARG A N 1
ATOM 2754 C CA . ARG A 1 344 ? 0.967 14.182 -0.726 1.00 88.31 344 ARG A CA 1
ATOM 2755 C C . ARG A 1 344 ? -0.347 14.544 -1.416 1.00 88.31 344 ARG A C 1
ATOM 2757 O O . ARG A 1 344 ? -0.359 15.418 -2.279 1.00 88.31 344 ARG A O 1
ATOM 2764 N N . LYS A 1 345 ? -1.447 13.876 -1.057 1.00 87.31 345 LYS A N 1
ATOM 2765 C CA . LYS A 1 345 ? -2.781 14.143 -1.618 1.00 87.31 345 LYS A CA 1
ATOM 2766 C C . LYS A 1 345 ? -3.477 15.346 -0.967 1.00 87.31 345 LYS A C 1
ATOM 2768 O O . LYS A 1 345 ? -4.607 15.650 -1.344 1.00 87.31 345 LYS A O 1
ATOM 2773 N N . ASN A 1 346 ? -2.824 16.020 -0.014 1.00 85.06 346 ASN A N 1
ATOM 2774 C CA . ASN A 1 346 ? -3.393 17.101 0.792 1.00 85.06 346 ASN A CA 1
ATOM 2775 C C . ASN A 1 346 ? -4.751 16.713 1.411 1.00 85.06 346 ASN A C 1
ATOM 2777 O O . ASN A 1 346 ? -5.719 17.471 1.381 1.00 85.06 346 ASN A O 1
ATOM 2781 N N . LYS A 1 347 ? -4.825 15.472 1.901 1.00 82.38 347 LYS A N 1
ATOM 2782 C CA . LYS A 1 347 ? -6.008 14.865 2.525 1.00 82.38 347 LYS A CA 1
ATOM 2783 C C . LYS A 1 347 ? -5.984 14.934 4.045 1.00 82.38 347 LYS A C 1
ATOM 2785 O O . LYS A 1 347 ? -6.968 14.589 4.682 1.00 82.38 347 LYS A O 1
ATOM 2790 N N . LEU A 1 348 ? -4.879 15.402 4.619 1.00 83.12 348 LEU A N 1
ATOM 2791 C CA . LEU A 1 348 ? -4.797 15.669 6.046 1.00 83.12 348 LEU A CA 1
ATOM 2792 C C . LEU A 1 348 ? -5.566 16.952 6.363 1.00 83.12 348 LEU A C 1
ATOM 2794 O O . LEU A 1 348 ? -5.156 18.061 6.024 1.00 83.12 348 LEU A O 1
ATOM 2798 N N . LEU A 1 349 ? -6.713 16.775 7.000 1.00 79.50 349 LEU A N 1
ATOM 2799 C CA . LEU A 1 349 ? -7.596 17.837 7.434 1.00 79.50 349 LEU A CA 1
ATOM 2800 C C . LEU A 1 349 ? -7.108 18.419 8.761 1.00 79.50 349 LEU A C 1
ATOM 2802 O O . LEU A 1 349 ? -6.576 17.720 9.628 1.00 79.50 349 LEU A O 1
ATOM 2806 N N . PHE A 1 350 ? -7.362 19.713 8.931 1.00 77.38 350 PHE A N 1
ATOM 2807 C CA . PHE A 1 350 ? -7.378 20.346 10.241 1.00 77.38 350 PHE A CA 1
ATOM 2808 C C . PHE A 1 350 ? -8.804 20.260 10.781 1.00 77.38 350 PHE A C 1
ATOM 2810 O O . PHE A 1 350 ? -9.709 20.895 10.239 1.00 77.38 350 PHE A O 1
ATOM 2817 N N . TYR A 1 351 ? -9.022 19.484 11.841 1.00 73.94 351 TYR A N 1
ATOM 2818 C CA . TYR A 1 351 ? -10.349 19.304 12.427 1.00 73.94 351 TYR A CA 1
ATOM 2819 C C . TYR A 1 351 ? -10.321 19.621 13.918 1.00 73.94 351 TYR A C 1
ATOM 2821 O O . TYR A 1 351 ? -9.564 19.016 14.662 1.00 73.94 351 TYR A O 1
ATOM 2829 N N . LYS A 1 352 ? -11.136 20.585 14.369 1.00 74.62 352 LYS A N 1
ATOM 2830 C CA . LYS A 1 352 ? -11.218 21.012 15.785 1.00 74.62 352 LYS A CA 1
ATOM 2831 C C . LYS A 1 352 ? -9.849 21.283 16.447 1.00 74.62 352 LYS A C 1
ATOM 2833 O O . LYS A 1 352 ? -9.659 21.003 17.623 1.00 74.62 352 LYS A O 1
ATOM 2838 N N . GLY A 1 353 ? -8.897 21.839 15.693 1.00 75.12 353 GLY A N 1
ATOM 2839 C CA . GLY A 1 353 ? -7.540 22.129 16.178 1.00 75.12 353 GLY A CA 1
ATOM 2840 C C . GLY A 1 353 ? -6.567 20.945 16.116 1.00 75.12 353 GLY A C 1
ATOM 2841 O O . GLY A 1 353 ? -5.382 21.128 16.378 1.00 75.12 353 GLY A O 1
ATOM 2842 N N . PHE A 1 354 ? -7.031 19.762 15.716 1.00 73.25 354 PHE A N 1
ATOM 2843 C CA . PHE A 1 354 ? -6.187 18.606 15.450 1.00 73.25 354 PHE A CA 1
ATOM 2844 C C . PHE A 1 354 ? -5.665 18.646 14.013 1.00 73.25 354 PHE A C 1
ATOM 2846 O O . PHE A 1 354 ? -6.418 18.902 13.071 1.00 73.25 354 PHE A O 1
ATOM 2853 N N . VAL A 1 355 ? -4.362 18.412 13.862 1.00 81.44 355 VAL A N 1
ATOM 2854 C CA . VAL A 1 355 ? -3.660 18.299 12.576 1.00 81.44 355 VAL A CA 1
ATOM 2855 C C . VAL A 1 355 ? -3.481 16.820 12.253 1.00 81.44 355 VAL A C 1
ATOM 2857 O O . VAL A 1 355 ? -3.312 16.018 13.170 1.00 81.44 355 VAL A O 1
ATOM 2860 N N . GLY A 1 356 ? -3.478 16.462 10.970 1.00 85.31 356 GLY A N 1
ATOM 2861 C CA . GLY A 1 356 ? -3.251 15.074 10.559 1.00 85.31 356 GLY A CA 1
ATOM 2862 C C . GLY A 1 356 ? -4.502 14.201 10.667 1.00 85.31 356 GLY A C 1
ATOM 2863 O O . GLY A 1 356 ? -4.398 12.989 10.853 1.00 85.31 356 GLY A O 1
ATOM 2864 N N . CYS A 1 357 ? -5.685 14.813 10.585 1.00 90.00 357 CYS A N 1
ATOM 2865 C CA . CYS A 1 357 ? -6.949 14.092 10.587 1.00 90.00 357 CYS A CA 1
ATOM 2866 C C . CYS A 1 357 ? -7.310 13.626 9.176 1.00 90.00 357 CYS A C 1
ATOM 2868 O O . CYS A 1 357 ? -7.042 14.318 8.199 1.00 90.00 357 CYS A O 1
ATOM 2870 N N . PHE A 1 358 ? -7.970 12.485 9.065 1.00 92.81 358 PHE A N 1
ATOM 2871 C CA . PHE A 1 358 ? -8.504 11.958 7.814 1.00 92.81 358 PHE A CA 1
ATOM 2872 C C . PHE A 1 358 ? -9.843 11.269 8.090 1.00 92.81 358 PHE A C 1
ATOM 2874 O O . PHE A 1 358 ? -10.205 11.014 9.239 1.00 92.81 358 PHE A O 1
ATOM 2881 N N . LEU A 1 359 ? -10.614 10.997 7.043 1.00 91.56 359 LEU A N 1
ATOM 2882 C CA . LEU A 1 359 ? -11.891 10.294 7.165 1.00 91.56 359 LEU A CA 1
ATOM 2883 C C . LEU A 1 359 ? -11.679 8.791 6.960 1.00 91.56 359 LEU A C 1
ATOM 2885 O O . LEU A 1 359 ? -10.928 8.407 6.060 1.00 91.56 359 LEU A O 1
ATOM 2889 N N . GLY A 1 360 ? -12.373 7.943 7.725 1.00 92.81 360 GLY A N 1
ATOM 2890 C CA . GLY A 1 360 ? -12.314 6.481 7.565 1.00 92.81 360 GLY A CA 1
ATOM 2891 C C . GLY A 1 360 ? -12.548 6.042 6.115 1.00 92.81 360 GLY A C 1
ATOM 2892 O O . GLY A 1 360 ? -11.734 5.316 5.541 1.00 92.81 360 GLY A O 1
ATOM 2893 N N . ALA A 1 361 ? -13.564 6.615 5.462 1.00 91.12 361 ALA A N 1
ATOM 2894 C CA . ALA A 1 361 ? -13.840 6.363 4.048 1.00 91.12 361 ALA A CA 1
ATOM 2895 C C . ALA A 1 361 ? -12.717 6.805 3.089 1.00 91.12 361 ALA A C 1
ATOM 2897 O O . ALA A 1 361 ? -12.488 6.185 2.047 1.00 91.12 361 ALA A O 1
ATOM 2898 N N . GLU A 1 362 ? -11.979 7.871 3.411 1.00 91.38 362 GLU A N 1
ATOM 2899 C CA . GLU A 1 362 ? -10.819 8.274 2.607 1.00 91.38 362 GLU A CA 1
ATOM 2900 C C . GLU A 1 362 ? -9.654 7.295 2.771 1.00 91.38 362 GLU A C 1
ATOM 2902 O O . GLU A 1 362 ? -9.011 6.965 1.775 1.00 91.38 362 GLU A O 1
ATOM 2907 N N . ALA A 1 363 ? -9.419 6.777 3.980 1.00 94.56 363 ALA A N 1
ATOM 2908 C CA . ALA A 1 363 ? -8.425 5.731 4.223 1.00 94.56 363 ALA A CA 1
ATOM 2909 C C . ALA A 1 363 ? -8.738 4.444 3.468 1.00 94.56 363 ALA A C 1
ATOM 2911 O O . ALA A 1 363 ? -7.861 3.930 2.775 1.00 94.56 363 ALA A O 1
ATOM 2912 N N . VAL A 1 364 ? -9.983 3.970 3.523 1.00 95.06 364 VAL A N 1
ATOM 2913 C CA . VAL A 1 364 ? -10.423 2.795 2.759 1.00 95.06 364 VAL A CA 1
ATOM 2914 C C . VAL A 1 364 ? -10.183 2.999 1.264 1.00 95.06 364 VAL A C 1
ATOM 2916 O O . VAL A 1 364 ? -9.583 2.150 0.604 1.00 95.06 364 VAL A O 1
ATOM 2919 N N . ASN A 1 365 ? -10.593 4.149 0.720 1.00 92.56 365 ASN A N 1
ATOM 2920 C CA . ASN A 1 365 ? -10.387 4.452 -0.694 1.00 92.56 365 ASN A CA 1
ATOM 2921 C C . ASN A 1 365 ? -8.897 4.508 -1.061 1.00 92.56 365 ASN A C 1
ATOM 2923 O O . ASN A 1 365 ? -8.515 3.976 -2.099 1.00 92.56 365 ASN A O 1
ATOM 2927 N N . VAL A 1 366 ? -8.051 5.097 -0.212 1.00 93.25 366 VAL A N 1
ATOM 2928 C CA . VAL A 1 366 ? -6.602 5.180 -0.439 1.00 93.25 366 VAL A CA 1
ATOM 2929 C C . VAL A 1 366 ? -5.937 3.801 -0.384 1.00 93.25 366 VAL A C 1
ATOM 2931 O O . VAL A 1 366 ? -5.162 3.484 -1.284 1.00 93.25 366 VAL A O 1
ATOM 2934 N N . MET A 1 367 ? -6.263 2.955 0.599 1.00 95.62 367 MET A N 1
ATOM 2935 C CA . MET A 1 367 ? -5.733 1.584 0.695 1.00 95.62 367 MET A CA 1
ATOM 2936 C C . MET A 1 367 ? -6.073 0.745 -0.540 1.00 95.62 367 MET A C 1
ATOM 2938 O O . MET A 1 367 ? -5.242 -0.024 -1.028 1.00 95.62 367 MET A O 1
ATOM 2942 N N . ARG A 1 368 ? -7.281 0.935 -1.074 1.00 93.31 368 ARG A N 1
ATOM 2943 C CA . ARG A 1 368 ? -7.758 0.262 -2.282 1.00 93.31 368 ARG A CA 1
ATOM 2944 C C . ARG A 1 368 ? -7.135 0.821 -3.557 1.00 93.31 368 ARG A C 1
ATOM 2946 O O . ARG A 1 368 ? -6.703 0.054 -4.410 1.00 93.31 368 ARG A O 1
ATOM 2953 N N . GLU A 1 369 ? -7.027 2.142 -3.681 1.00 90.38 369 GLU A N 1
ATOM 2954 C CA . GLU A 1 369 ? -6.375 2.804 -4.821 1.00 90.38 369 GLU A CA 1
ATOM 2955 C C . GLU A 1 369 ? -4.901 2.395 -4.945 1.00 90.38 369 GLU A C 1
ATOM 2957 O O . GLU A 1 369 ? -4.418 2.153 -6.047 1.00 90.38 369 GLU A O 1
ATOM 2962 N N . MET A 1 370 ? -4.210 2.245 -3.812 1.00 91.38 370 MET A N 1
ATOM 2963 C CA . MET A 1 370 ? -2.829 1.755 -3.743 1.00 91.38 370 MET A CA 1
ATOM 2964 C C . MET A 1 370 ? -2.697 0.238 -3.916 1.00 91.38 370 MET A C 1
ATOM 2966 O O . MET A 1 370 ? -1.581 -0.275 -3.887 1.00 91.38 370 MET A O 1
ATOM 2970 N N . ARG A 1 371 ? -3.815 -0.482 -4.076 1.00 92.25 371 ARG A N 1
ATOM 2971 C CA . ARG A 1 371 ? -3.876 -1.947 -4.184 1.00 92.25 371 ARG A CA 1
ATOM 2972 C C . ARG A 1 371 ? -3.247 -2.695 -3.006 1.00 92.25 371 ARG A C 1
ATOM 2974 O O . ARG A 1 371 ? -2.743 -3.803 -3.180 1.00 92.25 371 ARG A O 1
ATOM 2981 N N . ILE A 1 372 ? -3.292 -2.102 -1.815 1.00 94.00 372 ILE A N 1
ATOM 2982 C CA . ILE A 1 372 ? -2.896 -2.801 -0.590 1.00 94.00 372 ILE A CA 1
ATOM 2983 C C . ILE A 1 372 ? -4.044 -3.692 -0.109 1.00 94.00 372 ILE A C 1
ATOM 2985 O O . ILE A 1 372 ? -3.823 -4.839 0.260 1.00 94.00 372 ILE A O 1
ATOM 2989 N N . ALA A 1 373 ? -5.273 -3.183 -0.200 1.00 94.62 373 ALA A N 1
ATOM 2990 C CA . ALA A 1 373 ? -6.491 -3.953 0.007 1.00 94.62 373 ALA A CA 1
ATOM 2991 C C . ALA A 1 373 ? -7.207 -4.185 -1.328 1.00 94.62 373 ALA A C 1
ATOM 2993 O O . ALA A 1 373 ? -7.342 -3.265 -2.141 1.00 94.62 373 ALA A O 1
ATOM 2994 N N . THR A 1 374 ? -7.687 -5.406 -1.547 1.00 89.88 374 THR A N 1
ATOM 2995 C CA . THR A 1 374 ? -8.428 -5.791 -2.756 1.00 89.88 374 THR A CA 1
ATOM 2996 C C . THR A 1 374 ? -9.929 -5.586 -2.558 1.00 89.88 374 THR A C 1
ATOM 2998 O O . THR A 1 374 ? -10.601 -5.035 -3.437 1.00 89.88 374 THR A O 1
ATOM 3001 N N . THR A 1 375 ? -10.448 -5.929 -1.376 1.00 92.75 375 THR A N 1
ATOM 3002 C CA . THR A 1 375 ? -11.854 -5.740 -1.008 1.00 92.75 375 THR A CA 1
ATOM 3003 C C . THR A 1 375 ? -12.060 -4.589 -0.018 1.00 92.75 375 THR A C 1
ATOM 3005 O O . THR A 1 375 ? -11.120 -4.023 0.543 1.00 92.75 375 THR A O 1
ATOM 3008 N N . LEU A 1 376 ? -13.326 -4.210 0.183 1.00 93.75 376 LEU A N 1
ATOM 3009 C CA . LEU A 1 376 ? -13.715 -3.270 1.234 1.00 93.75 376 LEU A CA 1
ATOM 3010 C C . LEU A 1 376 ? -13.386 -3.824 2.626 1.00 93.75 376 LEU A C 1
ATOM 3012 O O . LEU A 1 376 ? -12.811 -3.115 3.445 1.00 93.75 376 LEU A O 1
ATOM 3016 N N . ILE A 1 377 ? -13.737 -5.085 2.875 1.00 95.50 377 ILE A N 1
ATOM 3017 C CA . ILE A 1 377 ? -13.594 -5.719 4.190 1.00 95.50 377 ILE A CA 1
ATOM 3018 C C . ILE A 1 377 ? -12.117 -5.806 4.574 1.00 95.50 377 ILE A C 1
ATOM 3020 O O . ILE A 1 377 ? -11.766 -5.476 5.701 1.00 95.50 377 ILE A O 1
ATOM 3024 N N . ASP A 1 378 ? -11.243 -6.124 3.617 1.00 96.00 378 ASP A N 1
ATOM 3025 C CA . ASP A 1 378 ? -9.793 -6.103 3.818 1.00 96.00 378 ASP A CA 1
ATOM 3026 C C . ASP A 1 378 ? -9.281 -4.714 4.237 1.00 96.00 378 ASP A C 1
ATOM 3028 O O . ASP A 1 378 ? -8.490 -4.584 5.167 1.00 96.00 378 ASP A O 1
ATOM 3032 N N . ALA A 1 379 ? -9.748 -3.650 3.574 1.00 96.81 379 ALA A N 1
ATOM 3033 C CA . ALA A 1 379 ? -9.338 -2.283 3.894 1.00 96.81 379 ALA A CA 1
ATOM 3034 C C . ALA A 1 379 ? -9.832 -1.840 5.281 1.00 96.81 379 ALA A C 1
ATOM 3036 O O . ALA A 1 379 ? -9.103 -1.174 6.017 1.00 96.81 379 ALA A O 1
ATOM 3037 N N . VAL A 1 380 ? -11.065 -2.212 5.641 1.00 96.38 380 VAL A N 1
ATOM 3038 C CA . VAL A 1 380 ? -11.628 -1.945 6.971 1.00 96.38 380 VAL A CA 1
ATOM 3039 C C . VAL A 1 380 ? -10.880 -2.746 8.037 1.00 96.38 380 VAL A C 1
ATOM 3041 O O . VAL A 1 380 ? -10.582 -2.183 9.083 1.00 96.38 380 VAL A O 1
ATOM 3044 N N . LEU A 1 381 ? -10.498 -4.000 7.764 1.00 96.62 381 LEU A N 1
ATOM 3045 C CA . LEU A 1 381 ? -9.689 -4.819 8.672 1.00 96.62 381 LEU A CA 1
ATOM 3046 C C . LEU A 1 381 ? -8.315 -4.190 8.933 1.00 96.62 381 LEU A C 1
ATOM 3048 O O . LEU A 1 381 ? -7.901 -4.102 10.085 1.00 96.62 381 LEU A O 1
ATOM 3052 N N . ILE A 1 382 ? -7.626 -3.699 7.896 1.00 97.44 382 ILE A N 1
ATOM 3053 C CA . ILE A 1 382 ? -6.356 -2.974 8.070 1.00 97.44 382 ILE A CA 1
ATOM 3054 C C . ILE A 1 382 ? -6.576 -1.718 8.924 1.00 97.44 382 ILE A C 1
ATOM 3056 O O . ILE A 1 382 ? -5.805 -1.461 9.845 1.00 97.44 382 ILE A O 1
ATOM 3060 N N . GLY A 1 383 ? -7.637 -0.950 8.657 1.00 97.06 383 GLY A N 1
ATOM 3061 C CA . GLY A 1 383 ? -7.987 0.228 9.454 1.00 97.06 383 GLY A CA 1
ATOM 3062 C C . GLY A 1 383 ? -8.298 -0.099 10.918 1.00 97.06 383 GLY A C 1
ATOM 3063 O O . GLY A 1 383 ? -7.820 0.598 11.810 1.00 97.06 383 GLY A O 1
ATOM 3064 N N . GLN A 1 384 ? -9.036 -1.181 11.175 1.00 96.56 384 GLN A N 1
ATOM 3065 C CA . GLN A 1 384 ? -9.320 -1.667 12.526 1.00 96.56 384 GLN A CA 1
ATOM 3066 C C . GLN A 1 384 ? -8.039 -2.114 13.231 1.00 96.56 384 GLN A C 1
ATOM 3068 O O . GLN A 1 384 ? -7.828 -1.752 14.380 1.00 96.56 384 GLN A O 1
ATOM 3073 N N . ALA A 1 385 ? -7.149 -2.825 12.541 1.00 96.62 385 ALA A N 1
ATOM 3074 C CA . ALA A 1 385 ? -5.874 -3.245 13.105 1.00 96.62 385 ALA A CA 1
ATOM 3075 C C . ALA A 1 385 ? -4.977 -2.042 13.459 1.00 96.62 385 ALA A C 1
ATOM 3077 O O . ALA A 1 385 ? -4.375 -2.020 14.526 1.00 96.62 385 ALA A O 1
ATOM 3078 N N . LEU A 1 386 ? -4.937 -0.998 12.622 1.00 96.75 386 LEU A N 1
ATOM 3079 C CA . LEU A 1 386 ? -4.234 0.253 12.943 1.00 96.75 386 LEU A CA 1
ATOM 3080 C C . LEU A 1 386 ? -4.814 0.949 14.186 1.00 96.75 386 LEU A C 1
ATOM 3082 O O . LEU A 1 386 ? -4.064 1.564 14.944 1.00 96.75 386 LEU A O 1
ATOM 3086 N N . LEU A 1 387 ? -6.135 0.879 14.374 1.00 95.00 387 LEU A N 1
ATOM 3087 C CA . LEU A 1 387 ? -6.836 1.434 15.533 1.00 95.00 387 LEU A CA 1
ATOM 3088 C C . LEU A 1 387 ? -6.538 0.622 16.805 1.00 95.00 387 LEU A C 1
ATOM 3090 O O . LEU A 1 387 ? -6.216 1.203 17.837 1.00 95.00 387 LEU A O 1
ATOM 3094 N N . ASP A 1 388 ? -6.587 -0.710 16.713 1.00 94.50 388 ASP A N 1
ATOM 3095 C CA . ASP A 1 388 ? -6.307 -1.643 17.813 1.00 94.50 388 ASP A CA 1
ATOM 3096 C C . ASP A 1 388 ? -4.851 -1.558 18.313 1.00 94.50 388 ASP A C 1
ATOM 3098 O O . ASP A 1 388 ? -4.591 -1.809 19.491 1.00 94.50 388 ASP A O 1
ATOM 3102 N N . GLU A 1 389 ? -3.901 -1.217 17.435 1.00 94.19 389 GLU A N 1
ATOM 3103 C CA . GLU A 1 389 ? -2.496 -0.968 17.802 1.00 94.19 389 GLU A CA 1
ATOM 3104 C C . GLU A 1 389 ? -2.215 0.497 18.191 1.00 94.19 389 GLU A C 1
ATOM 3106 O O . GLU A 1 389 ? -1.067 0.869 18.432 1.00 94.19 389 GLU A O 1
ATOM 3111 N N . GLY A 1 390 ? -3.234 1.365 18.227 1.00 93.69 390 GLY A N 1
ATOM 3112 C CA . GLY A 1 390 ? -3.078 2.775 18.605 1.00 93.69 390 GLY A CA 1
ATOM 3113 C C . GLY A 1 390 ? -2.260 3.616 17.616 1.00 93.69 390 GLY A C 1
ATOM 3114 O O . GLY A 1 390 ? -1.818 4.715 17.950 1.00 93.69 390 GLY A O 1
ATOM 3115 N N . LEU A 1 391 ? -2.058 3.130 16.388 1.00 94.75 391 LEU A N 1
ATOM 3116 C CA . LEU A 1 391 ? -1.371 3.864 15.317 1.00 94.75 391 LEU A CA 1
ATOM 3117 C C . LEU A 1 391 ? -2.271 4.948 14.711 1.00 94.75 391 LEU A C 1
ATOM 3119 O O . LEU A 1 391 ? -1.793 5.950 14.169 1.00 94.75 391 LEU A O 1
ATOM 3123 N N . ILE A 1 392 ? -3.583 4.760 14.820 1.00 94.88 392 ILE A N 1
ATOM 3124 C CA . ILE A 1 392 ? -4.598 5.778 14.568 1.00 94.88 392 ILE A CA 1
ATOM 3125 C C . ILE A 1 392 ? -5.554 5.829 15.755 1.00 94.88 392 ILE A C 1
ATOM 3127 O O . ILE A 1 392 ? -5.717 4.853 16.481 1.00 94.88 392 ILE A O 1
ATOM 3131 N N . GLU A 1 393 ? -6.208 6.965 15.937 1.00 93.06 393 GLU A N 1
ATOM 3132 C CA . GLU A 1 393 ? -7.164 7.173 17.018 1.00 93.06 393 GLU A CA 1
ATOM 3133 C C . GLU A 1 393 ? -8.411 7.914 16.520 1.00 93.06 393 GLU A C 1
ATOM 3135 O O . GLU A 1 393 ? -8.316 8.807 15.666 1.00 93.06 393 GLU A O 1
ATOM 3140 N N . PRO A 1 394 ? -9.593 7.589 17.062 1.00 91.75 394 PRO A N 1
ATOM 3141 C CA . PRO A 1 394 ? -10.827 8.223 16.657 1.00 91.75 394 PRO A CA 1
ATOM 3142 C C . PRO A 1 394 ? -10.931 9.591 17.324 1.00 91.75 394 PRO A C 1
ATOM 3144 O O . PRO A 1 394 ? -10.700 9.751 18.521 1.00 91.75 394 PRO A O 1
ATOM 3147 N N . ILE A 1 395 ? -11.338 10.603 16.558 1.00 87.69 395 ILE A N 1
ATOM 3148 C CA . ILE A 1 395 ? -11.522 11.956 17.106 1.00 87.69 395 ILE A CA 1
ATOM 314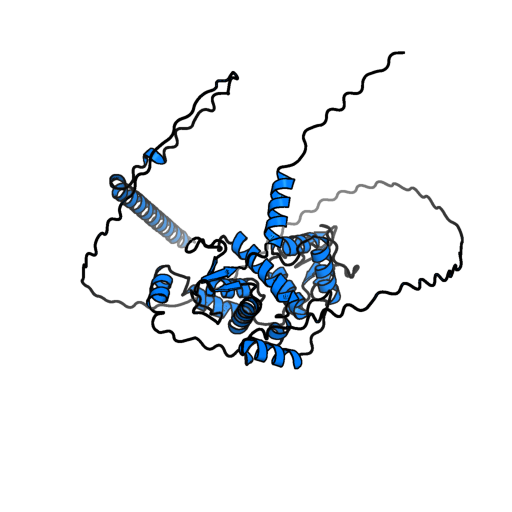9 C C . ILE A 1 395 ? -12.718 11.988 18.072 1.00 87.69 395 ILE A C 1
ATOM 3151 O O . ILE A 1 395 ? -12.746 12.774 19.021 1.00 87.69 395 ILE A O 1
ATOM 3155 N N . ALA A 1 396 ? -13.727 11.150 17.823 1.00 86.00 396 ALA A N 1
ATOM 3156 C CA . ALA A 1 396 ? -14.848 10.949 18.728 1.00 86.00 396 ALA A CA 1
ATOM 3157 C C . ALA A 1 396 ? -14.576 9.731 19.619 1.00 86.00 396 ALA A C 1
ATOM 3159 O O . ALA A 1 396 ? -14.509 8.605 19.136 1.00 86.00 396 ALA A O 1
ATOM 3160 N N . THR A 1 397 ? -14.485 9.955 20.930 1.00 80.25 397 THR A N 1
ATOM 3161 C CA . THR A 1 397 ? -14.178 8.921 21.936 1.00 80.25 397 THR A CA 1
ATOM 3162 C C . THR A 1 397 ? -15.235 7.823 22.057 1.00 80.25 397 THR A C 1
ATOM 3164 O O . THR A 1 397 ? -15.003 6.814 22.711 1.00 80.25 397 THR A O 1
ATOM 3167 N N . THR A 1 398 ? -16.409 8.009 21.454 1.00 83.62 398 THR A N 1
ATOM 3168 C CA . THR A 1 398 ? -17.506 7.034 21.461 1.00 83.62 398 THR A CA 1
ATOM 3169 C C . THR A 1 398 ? -17.332 5.923 20.429 1.00 83.62 398 THR A C 1
ATOM 3171 O O . THR A 1 398 ? -18.115 4.979 20.425 1.00 83.62 398 THR A O 1
ATOM 3174 N N . ILE A 1 399 ? -16.361 6.048 19.523 1.00 85.06 399 ILE A N 1
ATOM 3175 C CA . ILE A 1 399 ? -16.157 5.115 18.418 1.00 85.06 399 ILE A CA 1
ATOM 3176 C C . ILE A 1 399 ? -15.021 4.167 18.793 1.00 85.06 399 ILE A C 1
ATOM 3178 O O . ILE A 1 399 ? -13.882 4.598 18.927 1.00 85.06 399 ILE A O 1
ATOM 3182 N N . SER A 1 400 ? -15.332 2.881 18.946 1.00 88.62 400 SER A N 1
ATOM 3183 C CA . SER A 1 400 ? -14.347 1.823 19.211 1.00 88.62 400 SER A CA 1
ATOM 3184 C C . SER A 1 400 ? -13.966 1.017 17.967 1.00 88.62 400 SER A C 1
ATOM 3186 O O . SER A 1 400 ? -13.014 0.242 18.014 1.00 88.62 400 SER A O 1
ATOM 3188 N N . THR A 1 401 ? -14.692 1.187 16.857 1.00 91.94 401 THR A N 1
ATOM 3189 C CA . THR A 1 401 ? -14.465 0.446 15.612 1.00 91.94 401 THR A CA 1
ATOM 3190 C C . THR A 1 401 ? -14.171 1.370 14.437 1.00 91.94 401 THR A C 1
ATOM 3192 O O . THR A 1 401 ? -14.730 2.460 14.306 1.00 91.94 401 THR A O 1
ATOM 3195 N N . PHE A 1 402 ? -13.278 0.932 13.558 1.00 93.94 402 PHE A N 1
ATOM 3196 C CA . PHE A 1 402 ? -12.973 1.598 12.305 1.00 93.94 402 PHE A CA 1
ATOM 3197 C C . PHE A 1 402 ? -14.092 1.335 11.289 1.00 93.94 402 PHE A C 1
ATOM 3199 O O . PHE A 1 402 ? -14.548 0.206 11.127 1.00 93.94 402 PHE A O 1
ATOM 3206 N N . GLN A 1 403 ? -14.549 2.378 10.593 1.00 90.31 403 GLN A N 1
ATOM 3207 C CA . GLN A 1 403 ? -15.713 2.305 9.705 1.00 90.31 403 GLN A CA 1
ATOM 3208 C C . GLN A 1 403 ? -15.425 2.995 8.357 1.00 90.31 403 GLN A C 1
ATOM 3210 O O . GLN A 1 403 ? -14.800 4.057 8.323 1.00 90.31 403 GLN A O 1
ATOM 3215 N N . ASP A 1 404 ? -15.920 2.429 7.242 1.00 88.06 404 ASP A N 1
ATOM 3216 C CA . ASP A 1 404 ? -15.931 3.060 5.899 1.00 88.06 404 ASP A CA 1
ATOM 3217 C C . ASP A 1 404 ? -17.003 4.164 5.820 1.00 88.06 404 ASP A C 1
ATOM 3219 O O . ASP A 1 404 ? -17.950 4.106 5.040 1.00 88.06 404 ASP A O 1
ATOM 3223 N N . ASN A 1 405 ? -16.911 5.161 6.699 1.00 86.31 405 ASN A N 1
ATOM 3224 C CA . ASN A 1 405 ? -17.826 6.296 6.740 1.00 86.31 405 ASN A CA 1
ATOM 3225 C C . ASN A 1 405 ? -17.080 7.605 7.043 1.00 86.31 405 ASN A C 1
ATOM 3227 O O . ASN A 1 405 ? -15.849 7.672 7.072 1.00 86.31 405 ASN A O 1
ATOM 3231 N N . TYR A 1 406 ? -17.840 8.680 7.251 1.00 81.94 406 TYR A N 1
ATOM 3232 C CA . TYR A 1 406 ? -17.317 10.019 7.526 1.00 81.94 406 TYR A CA 1
ATOM 3233 C C . TYR A 1 406 ? -16.832 10.214 8.971 1.00 81.94 406 TYR A C 1
ATOM 3235 O O . TYR A 1 406 ? -16.789 11.341 9.467 1.00 81.94 406 TYR A O 1
ATOM 3243 N N . THR A 1 407 ? -16.457 9.135 9.661 1.00 82.44 407 THR A N 1
ATOM 3244 C CA . THR A 1 407 ? -15.846 9.233 10.986 1.00 82.44 407 THR A CA 1
ATOM 3245 C C . THR A 1 407 ? -14.418 9.754 10.862 1.00 82.44 407 THR A C 1
ATOM 3247 O O . THR A 1 407 ? -13.607 9.269 10.070 1.00 82.44 407 THR A O 1
ATOM 3250 N N . GLY A 1 408 ? -14.134 10.819 11.613 1.00 83.88 408 GLY A N 1
ATOM 3251 C CA . GLY A 1 408 ? -12.819 11.441 11.650 1.00 83.88 408 GLY A CA 1
ATOM 3252 C C . GLY A 1 408 ? -11.858 10.623 12.505 1.00 83.88 408 GLY A C 1
ATOM 3253 O O . GLY A 1 408 ? -12.129 10.371 13.679 1.00 83.88 408 GLY A O 1
ATOM 3254 N N . GLN A 1 409 ? -10.732 10.258 11.912 1.00 86.38 409 GLN A N 1
ATOM 3255 C CA . GLN A 1 409 ? -9.616 9.561 12.536 1.00 86.38 409 GLN A CA 1
ATOM 3256 C C . GLN A 1 409 ? -8.397 10.488 12.527 1.00 86.38 409 GLN A C 1
ATOM 3258 O O . GLN A 1 409 ? -8.257 11.346 11.650 1.00 86.38 409 GLN A O 1
ATOM 3263 N N . ARG A 1 410 ? -7.508 10.347 13.503 1.00 88.50 410 ARG A N 1
ATOM 3264 C CA . ARG A 1 410 ? -6.234 11.063 13.578 1.00 88.50 410 ARG A CA 1
ATOM 3265 C C . ARG A 1 410 ? -5.109 10.044 13.534 1.00 88.50 410 ARG A C 1
ATOM 3267 O O . ARG A 1 410 ? -5.164 9.033 14.225 1.00 88.50 410 ARG A O 1
ATOM 3274 N N . MET A 1 411 ? -4.091 10.306 12.719 1.00 87.75 411 MET A N 1
ATOM 3275 C CA . MET A 1 411 ? -2.868 9.512 12.803 1.00 87.75 411 MET A CA 1
ATOM 3276 C C . MET A 1 411 ? -2.145 9.844 14.091 1.00 87.75 411 MET A C 1
ATOM 3278 O O . MET A 1 411 ? -1.934 11.023 14.395 1.00 87.75 411 MET A O 1
ATOM 3282 N N . HIS A 1 412 ? -1.761 8.813 14.836 1.00 82.88 412 HIS A N 1
ATOM 3283 C CA . HIS A 1 412 ? -0.906 9.033 15.976 1.00 82.88 412 HIS A CA 1
ATOM 3284 C C . HIS A 1 412 ? 0.429 9.558 15.447 1.00 82.88 412 HIS A C 1
ATOM 3286 O O . HIS A 1 412 ? 1.038 8.982 14.539 1.00 82.88 412 HIS A O 1
ATOM 3292 N N . LYS A 1 413 ? 0.853 10.719 15.952 1.00 65.88 413 LYS A N 1
ATOM 3293 C CA . LYS A 1 413 ? 2.199 11.203 15.675 1.00 65.88 413 LYS A CA 1
ATOM 3294 C C . LYS A 1 413 ? 3.133 10.218 16.352 1.00 65.88 413 LYS A C 1
ATOM 3296 O O . LYS A 1 413 ? 3.335 10.281 17.556 1.00 65.88 413 LYS A O 1
ATOM 3301 N N . ASN A 1 414 ? 3.726 9.323 15.574 1.00 56.81 414 ASN A N 1
ATOM 3302 C CA . ASN A 1 414 ? 4.989 8.747 15.988 1.00 56.81 414 ASN A CA 1
ATOM 3303 C C . ASN A 1 414 ? 5.957 9.930 16.038 1.00 56.81 414 ASN A C 1
ATOM 3305 O O . ASN A 1 414 ? 6.452 10.363 14.998 1.00 56.81 414 ASN A O 1
ATOM 3309 N N . ASP A 1 415 ? 6.176 10.493 17.228 1.00 45.56 415 ASP A N 1
ATOM 3310 C CA . ASP A 1 415 ? 7.052 11.652 17.455 1.00 45.56 415 ASP A CA 1
ATOM 3311 C C . ASP A 1 415 ? 8.459 11.437 16.849 1.00 45.56 415 ASP A C 1
ATOM 3313 O O . ASP A 1 415 ? 9.135 12.388 16.457 1.00 45.56 415 ASP A O 1
ATOM 3317 N N . ALA A 1 416 ? 8.851 10.178 16.619 1.00 44.00 416 ALA A N 1
ATOM 3318 C CA . ALA A 1 416 ? 10.048 9.788 15.875 1.00 44.00 416 ALA A CA 1
ATOM 3319 C C . ALA A 1 416 ? 10.110 10.301 14.413 1.00 44.00 416 ALA A C 1
ATOM 3321 O O . ALA A 1 416 ? 11.198 10.552 13.892 1.00 44.00 416 ALA A O 1
ATOM 3322 N N . ILE A 1 417 ? 8.973 10.486 13.730 1.00 47.00 417 ILE A N 1
ATOM 3323 C CA . ILE A 1 417 ? 8.923 10.923 12.321 1.00 47.00 417 ILE A CA 1
ATOM 3324 C C . ILE A 1 417 ? 9.098 12.447 12.203 1.00 47.00 417 ILE A C 1
ATOM 3326 O O . ILE A 1 417 ? 9.710 12.933 11.243 1.00 47.00 417 ILE A O 1
ATOM 3330 N N . GLU A 1 418 ? 8.617 13.223 13.182 1.00 47.19 418 GLU A N 1
ATOM 3331 C CA . GLU A 1 418 ? 8.827 14.675 13.189 1.00 47.19 418 GLU A CA 1
ATOM 3332 C C . GLU A 1 418 ? 10.261 15.056 13.536 1.00 47.19 418 GLU A C 1
ATOM 3334 O O . GLU A 1 418 ? 10.783 15.973 12.902 1.00 47.19 418 GLU A O 1
ATOM 3339 N N . ASP A 1 419 ? 10.943 14.333 14.427 1.00 44.25 419 ASP A N 1
ATOM 3340 C CA . ASP A 1 419 ? 12.361 14.597 14.681 1.00 44.25 419 ASP A CA 1
ATOM 3341 C C . ASP A 1 419 ? 13.207 14.366 13.422 1.00 44.25 419 ASP A C 1
ATOM 3343 O O . ASP A 1 419 ? 14.069 15.185 13.097 1.00 44.25 419 ASP A O 1
ATOM 3347 N N . TYR A 1 420 ? 12.903 13.341 12.619 1.00 44.84 420 TYR A N 1
ATOM 3348 C CA . TYR A 1 420 ? 13.617 13.093 11.365 1.00 44.84 420 TYR A CA 1
ATOM 3349 C C . TYR A 1 420 ? 13.353 14.176 10.302 1.00 44.84 420 TYR A C 1
ATOM 3351 O O . TYR A 1 420 ? 14.289 14.685 9.673 1.00 44.84 420 TYR A O 1
ATOM 3359 N N . ASN A 1 421 ? 12.097 14.599 10.115 1.00 43.78 421 ASN A N 1
ATOM 3360 C CA . ASN A 1 421 ? 11.751 15.639 9.141 1.00 43.78 421 ASN A CA 1
ATOM 3361 C C . ASN A 1 421 ? 12.169 17.049 9.596 1.00 43.78 421 ASN A C 1
ATOM 3363 O O . ASN A 1 421 ? 12.675 17.824 8.779 1.00 43.78 421 ASN A O 1
ATOM 3367 N N . ALA A 1 422 ? 12.065 17.374 10.886 1.00 46.69 422 ALA A N 1
ATOM 3368 C CA . ALA A 1 422 ? 12.597 18.610 11.455 1.00 46.69 422 ALA A CA 1
ATOM 3369 C C . ALA A 1 422 ? 14.129 18.658 11.347 1.00 46.69 422 ALA A C 1
ATOM 3371 O O . ALA A 1 422 ? 14.688 19.707 11.010 1.00 46.69 422 ALA A O 1
ATOM 3372 N N . CYS A 1 423 ? 14.817 17.527 11.537 1.00 37.66 423 CYS A N 1
ATOM 3373 C CA . CYS A 1 423 ? 16.260 17.422 11.337 1.00 37.66 423 CYS A CA 1
ATOM 3374 C C . CYS A 1 423 ? 16.640 17.552 9.849 1.00 37.66 423 CYS A C 1
ATOM 3376 O O . CYS A 1 423 ? 17.582 18.269 9.517 1.00 37.66 423 CYS A O 1
ATOM 3378 N N . ARG A 1 424 ? 15.850 16.994 8.921 1.00 42.62 424 ARG A N 1
ATOM 3379 C CA . 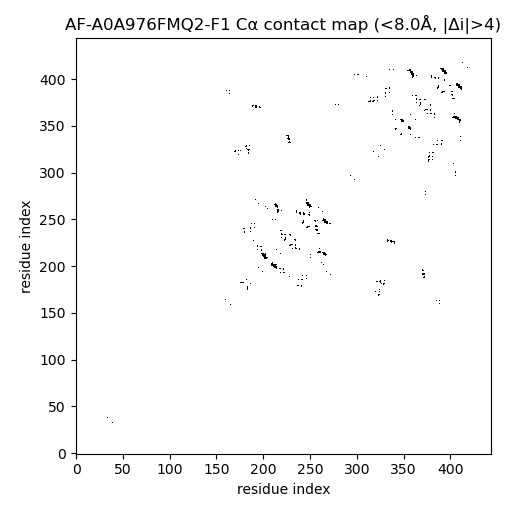ARG A 1 424 ? 16.050 17.134 7.465 1.00 42.62 424 ARG A CA 1
ATOM 3380 C C . ARG A 1 424 ? 15.782 18.552 6.946 1.00 42.62 424 ARG A C 1
ATOM 3382 O O . ARG A 1 424 ? 16.512 19.023 6.072 1.00 42.62 424 ARG A O 1
ATOM 3389 N N . VAL A 1 425 ? 14.776 19.256 7.470 1.00 48.09 425 VAL A N 1
ATOM 3390 C CA . VAL A 1 425 ? 14.525 20.674 7.150 1.00 48.09 425 VAL A CA 1
ATOM 3391 C C . VAL A 1 425 ? 15.631 21.560 7.736 1.00 48.09 425 VAL A C 1
ATOM 3393 O O . VAL A 1 425 ? 16.117 22.455 7.043 1.00 48.09 425 VAL A O 1
ATOM 3396 N N . ARG A 1 426 ? 16.121 21.266 8.951 1.00 45.72 426 ARG A N 1
ATOM 3397 C CA . ARG A 1 426 ? 17.279 21.958 9.546 1.00 45.72 426 ARG A CA 1
ATOM 3398 C C . ARG A 1 426 ? 18.591 21.669 8.808 1.00 45.72 426 ARG A C 1
ATOM 3400 O O . ARG A 1 426 ? 19.376 22.592 8.628 1.00 45.72 426 ARG A O 1
ATOM 3407 N N . MET A 1 427 ? 18.803 20.451 8.304 1.00 42.41 427 MET A N 1
ATOM 3408 C CA . MET A 1 427 ? 19.976 20.099 7.492 1.00 42.41 427 MET A CA 1
ATOM 3409 C C . MET A 1 427 ? 19.923 20.686 6.078 1.00 42.41 427 MET A C 1
ATOM 3411 O O . MET A 1 427 ? 20.953 21.089 5.561 1.00 42.41 427 MET A O 1
ATOM 3415 N N . LYS A 1 428 ? 18.747 20.821 5.448 1.00 45.22 428 LYS A N 1
ATOM 3416 C CA . LYS A 1 428 ? 18.631 21.540 4.162 1.00 45.22 428 LYS A CA 1
ATOM 3417 C C . LYS A 1 428 ? 18.789 23.058 4.304 1.00 45.22 428 LYS A C 1
ATOM 3419 O O . LYS A 1 428 ? 19.163 23.715 3.338 1.00 45.22 428 LYS A O 1
ATOM 3424 N N . ALA A 1 429 ? 18.519 23.608 5.489 1.00 48.62 429 ALA A N 1
ATOM 3425 C CA . ALA A 1 429 ? 18.794 25.006 5.816 1.00 48.62 429 ALA A CA 1
ATOM 3426 C C . ALA A 1 429 ? 20.254 25.248 6.250 1.00 48.62 429 ALA A C 1
ATOM 3428 O O . ALA A 1 429 ? 20.695 26.398 6.297 1.00 48.62 429 ALA A O 1
ATOM 3429 N N . ALA A 1 430 ? 21.013 24.189 6.542 1.00 45.97 430 ALA A N 1
ATOM 3430 C CA . ALA A 1 430 ? 22.392 24.272 6.985 1.00 45.97 430 ALA A CA 1
ATOM 3431 C C . ALA A 1 430 ? 23.354 23.741 5.908 1.00 45.97 430 ALA A C 1
ATOM 3433 O O . ALA A 1 430 ? 23.468 22.539 5.706 1.00 45.97 430 ALA A O 1
ATOM 3434 N N . VAL A 1 431 ? 24.139 24.678 5.352 1.00 42.88 431 VAL A N 1
ATOM 3435 C CA . VAL A 1 431 ? 25.479 24.527 4.730 1.00 42.88 431 VAL A CA 1
ATOM 3436 C C . VAL A 1 431 ? 25.522 24.634 3.182 1.00 42.88 431 VAL A C 1
ATOM 3438 O O . VAL A 1 431 ? 24.702 24.014 2.509 1.00 42.88 431 VAL A O 1
ATOM 3441 N N . PRO A 1 432 ? 26.494 25.385 2.589 1.00 47.09 432 PRO A N 1
ATOM 3442 C CA . PRO A 1 432 ? 27.705 25.938 3.216 1.00 47.09 432 PRO A CA 1
ATOM 3443 C C . PRO A 1 432 ? 27.850 27.465 3.185 1.00 47.09 432 PRO A C 1
ATOM 3445 O O . PRO A 1 432 ? 27.849 28.109 2.135 1.00 47.09 432 PRO A O 1
ATOM 3448 N N . LEU A 1 433 ? 28.179 28.016 4.357 1.00 39.94 433 LEU A N 1
ATOM 3449 C CA . LEU A 1 433 ? 29.093 29.151 4.453 1.00 39.94 433 LEU A CA 1
ATOM 3450 C C . LEU A 1 433 ? 30.454 28.711 3.899 1.00 39.94 433 LEU A C 1
ATOM 3452 O O . LEU A 1 433 ? 31.075 27.775 4.397 1.00 39.94 433 LEU A O 1
ATOM 3456 N N . ARG A 1 434 ? 30.897 29.398 2.845 1.00 36.53 434 ARG A N 1
ATOM 3457 C CA . ARG A 1 434 ? 32.246 29.295 2.288 1.00 36.53 434 ARG A CA 1
ATOM 3458 C C . ARG A 1 434 ? 33.265 29.653 3.367 1.00 36.53 434 ARG A C 1
ATOM 3460 O O . ARG A 1 434 ? 33.380 30.819 3.740 1.00 36.53 434 ARG A O 1
ATOM 3467 N N . ILE A 1 435 ? 34.031 28.671 3.825 1.00 38.31 435 ILE A N 1
ATOM 3468 C CA . ILE A 1 435 ? 35.265 28.925 4.563 1.00 38.31 435 ILE A CA 1
ATOM 3469 C C . ILE A 1 435 ? 36.338 29.227 3.511 1.00 38.31 435 ILE A C 1
ATOM 3471 O O . ILE A 1 435 ? 36.868 28.327 2.866 1.00 38.31 435 ILE A O 1
ATOM 3475 N N . ASN A 1 436 ? 36.619 30.514 3.301 1.00 36.28 436 ASN A N 1
ATOM 3476 C CA . ASN A 1 436 ? 37.835 30.955 2.621 1.00 36.28 436 ASN A CA 1
ATOM 3477 C C . ASN A 1 436 ? 39.014 30.713 3.572 1.00 36.28 436 ASN A C 1
ATOM 3479 O O . ASN A 1 436 ? 39.242 31.500 4.488 1.00 36.28 436 ASN A O 1
ATOM 3483 N N . LEU A 1 437 ? 39.753 29.626 3.359 1.00 34.31 437 LEU A N 1
ATOM 3484 C CA . LEU A 1 437 ? 41.087 29.455 3.925 1.00 34.31 437 LEU A CA 1
ATOM 3485 C C . LEU A 1 437 ? 42.086 30.183 3.022 1.00 34.31 437 LEU A C 1
ATOM 3487 O O . LEU A 1 437 ? 42.551 29.657 2.013 1.00 34.31 437 LEU A O 1
ATOM 3491 N N . THR A 1 438 ? 42.382 31.429 3.375 1.00 42.66 438 THR A N 1
ATOM 3492 C CA . THR A 1 438 ? 43.509 32.189 2.835 1.00 42.66 438 THR A CA 1
ATOM 3493 C C . THR A 1 438 ? 44.792 31.656 3.474 1.00 42.66 438 THR A C 1
ATOM 3495 O O . THR A 1 438 ? 45.008 31.825 4.673 1.00 42.66 438 THR A O 1
ATOM 3498 N N . TYR A 1 439 ? 45.648 31.008 2.686 1.00 42.34 439 TYR A N 1
ATOM 3499 C CA . TYR A 1 439 ? 47.025 30.701 3.079 1.00 42.34 439 TYR A CA 1
ATOM 3500 C C . TYR A 1 439 ? 47.862 31.992 3.091 1.00 42.34 439 TYR A C 1
ATOM 3502 O O . TYR A 1 439 ? 47.800 32.745 2.115 1.00 42.34 439 TYR A O 1
ATOM 3510 N N . PRO A 1 440 ? 48.682 32.264 4.123 1.00 54.84 440 PRO A N 1
ATOM 3511 C CA . PRO A 1 440 ? 49.744 33.248 4.004 1.00 54.84 440 PRO A CA 1
ATOM 3512 C C . PRO A 1 440 ? 50.941 32.633 3.269 1.00 54.84 440 PRO A C 1
ATOM 3514 O O . PRO A 1 440 ? 51.437 31.563 3.622 1.00 54.84 440 PRO A O 1
ATOM 3517 N N . ALA A 1 441 ? 51.398 33.342 2.238 1.00 44.62 441 ALA A N 1
ATOM 3518 C CA . ALA A 1 441 ? 52.665 33.103 1.569 1.00 44.62 441 ALA A CA 1
ATOM 3519 C C . ALA A 1 441 ? 53.826 33.308 2.554 1.00 44.62 441 ALA A C 1
ATOM 3521 O O . ALA A 1 441 ? 53.922 34.352 3.202 1.00 44.62 441 ALA A O 1
ATOM 3522 N N . LEU A 1 442 ? 54.711 32.315 2.637 1.00 45.72 442 LEU A N 1
ATOM 3523 C CA . LEU A 1 442 ? 56.028 32.450 3.243 1.00 45.72 442 LEU A CA 1
ATOM 3524 C C . LEU A 1 442 ? 57.016 32.848 2.143 1.00 45.72 442 LEU A C 1
ATOM 3526 O O . LEU A 1 442 ? 57.115 32.187 1.112 1.00 45.72 442 LEU A O 1
ATOM 3530 N N . ILE A 1 443 ? 57.699 33.960 2.384 1.00 51.38 443 ILE A N 1
ATOM 3531 C CA . ILE A 1 443 ? 58.785 34.517 1.581 1.00 51.38 443 ILE A CA 1
ATOM 3532 C C . ILE A 1 443 ? 60.051 33.690 1.833 1.00 51.38 443 ILE A C 1
ATOM 3534 O O . ILE A 1 443 ? 60.491 33.641 2.982 1.00 51.38 443 ILE A O 1
ATOM 3538 N N . ILE A 1 444 ? 60.636 33.120 0.771 1.00 54.72 444 ILE A N 1
ATOM 3539 C CA . ILE A 1 444 ? 62.070 33.218 0.420 1.00 54.72 444 ILE A CA 1
ATOM 3540 C C . ILE A 1 444 ? 62.152 33.384 -1.095 1.00 54.72 444 ILE A C 1
ATOM 3542 O O . ILE A 1 444 ? 61.516 32.567 -1.799 1.00 54.72 444 ILE A O 1
#

Organism: Bremia lactucae (NCBI:txid4779)

Radius of gyration: 32.96 Å; Cα contacts (8 Å, |Δi|>4): 348; chains: 1; bounding box: 104×74×90 Å

Foldseek 3Di:
DPPVVVVVVVVVVVVVVVVVVVVVVVVVVVVVCVVVDVCVVVPPDPPPDDDDDDDDDDDDDDDDDDDDDDDDDDDDDDDDDDDDDDDDDDDDDDDDDDDDDDDDDDDDDDDDDDDDDDDDDDDDDDDDDDDDDDDDDDDDDDDDDDDDPPPPPPPVPPPQDPLNVVLVVLVVVDDFDDDPRATPLLLLLLLLLCLLVFDQAWDDDDHDTDHRKDALQRQLVCCCLLQLDVDSVRSQSSQLVCLVVQQKAFPVNPDSGRDNDRNTIMHGDCVSVPPPLVVVLVVVCVVCVVVPPDVVVLVCCVVVCVPVPPPDADLVPADPSLSSCLDPVNLVSVLRSLQSVCVVVVQFDCDPNDTQKHFLLVQLVVCCSSSSGSDSSSSQSSVQSCPSSVQKDWPDPVDNGRDNDRTMIHGDPPVVVVVVVVVVVVVVVDDDDDDPPDDDDDDD